Protein AF-R6HET3-F1 (afdb_monomer_lite)

Structure (mmCIF, N/CA/C/O backbone):
data_AF-R6HET3-F1
#
_entry.id   AF-R6HET3-F1
#
loop_
_atom_site.group_PDB
_atom_site.id
_atom_site.type_symbol
_atom_site.label_atom_id
_atom_site.label_alt_id
_atom_site.label_comp_id
_atom_site.label_asym_id
_atom_site.label_entity_id
_atom_site.label_seq_id
_atom_site.pdbx_PDB_ins_code
_atom_site.Cartn_x
_atom_site.Cartn_y
_atom_site.Cartn_z
_atom_site.occupancy
_atom_site.B_iso_or_equiv
_atom_site.auth_seq_id
_atom_site.auth_comp_id
_atom_site.auth_asym_id
_atom_site.auth_atom_id
_atom_site.pdbx_PDB_model_num
ATOM 1 N N . MET A 1 1 ? -3.303 -34.594 3.193 1.00 66.31 1 MET A N 1
ATOM 2 C CA . MET A 1 1 ? -4.360 -34.256 4.173 1.00 66.31 1 MET A CA 1
ATOM 3 C C . MET A 1 1 ? -3.805 -33.859 5.534 1.00 66.31 1 MET A C 1
ATOM 5 O O . MET A 1 1 ? -4.022 -32.718 5.893 1.00 66.31 1 MET A O 1
ATOM 9 N N . GLN A 1 2 ? -3.065 -34.700 6.275 1.00 81.44 2 GLN A N 1
ATOM 10 C CA . GLN A 1 2 ? -2.614 -34.321 7.631 1.00 81.44 2 GLN A CA 1
ATOM 11 C C . GLN A 1 2 ? -1.732 -33.054 7.666 1.00 81.44 2 GLN A C 1
ATOM 13 O O . GLN A 1 2 ? -1.983 -32.179 8.486 1.00 81.44 2 GLN A O 1
ATOM 18 N N . SER A 1 3 ? -0.759 -32.915 6.753 1.00 90.44 3 SER A N 1
ATOM 19 C CA . SER A 1 3 ? 0.077 -31.702 6.662 1.00 90.44 3 SER A CA 1
ATOM 20 C C . SER A 1 3 ? -0.732 -30.456 6.295 1.00 90.44 3 SER A C 1
ATOM 22 O O . SER A 1 3 ? -0.582 -29.425 6.936 1.00 90.44 3 SER A O 1
ATOM 24 N N . VAL A 1 4 ? -1.640 -30.582 5.320 1.00 92.62 4 VAL A N 1
ATOM 25 C CA . VAL A 1 4 ? -2.530 -29.498 4.868 1.00 92.62 4 VAL A CA 1
ATOM 26 C C . VAL A 1 4 ? -3.446 -29.043 6.006 1.00 92.62 4 VAL A C 1
ATOM 28 O O . VAL A 1 4 ? -3.518 -27.857 6.291 1.00 92.62 4 VAL A O 1
ATOM 31 N N . GLY A 1 5 ? -4.077 -29.973 6.729 1.00 92.12 5 GLY A N 1
ATOM 32 C CA . GLY A 1 5 ? -4.913 -29.645 7.888 1.00 92.12 5 GLY A CA 1
ATOM 33 C C . GLY A 1 5 ? -4.133 -28.950 9.008 1.00 92.12 5 GLY A C 1
ATOM 34 O O . GLY A 1 5 ? -4.623 -27.976 9.567 1.00 92.12 5 GLY A O 1
ATOM 35 N N . ALA A 1 6 ? -2.905 -29.397 9.298 1.00 93.88 6 ALA A N 1
ATOM 36 C CA . ALA A 1 6 ? -2.042 -28.751 10.290 1.00 93.88 6 ALA A CA 1
ATOM 37 C C . ALA A 1 6 ? -1.597 -27.341 9.859 1.00 93.88 6 ALA A C 1
ATOM 39 O O . ALA A 1 6 ? -1.496 -26.447 10.695 1.00 93.88 6 ALA A O 1
ATOM 40 N N . HIS A 1 7 ? -1.348 -27.134 8.562 1.00 96.25 7 HIS A N 1
ATOM 41 C CA . HIS A 1 7 ? -1.068 -25.812 7.998 1.00 96.25 7 HIS A CA 1
ATOM 42 C C . HIS A 1 7 ? -2.272 -24.882 8.153 1.00 96.25 7 HIS A C 1
ATOM 44 O O . HIS A 1 7 ? -2.120 -23.765 8.640 1.00 96.25 7 HIS A O 1
ATOM 50 N N . ILE A 1 8 ? -3.473 -25.381 7.840 1.00 96.31 8 ILE A N 1
ATOM 51 C CA . ILE A 1 8 ? -4.719 -24.628 8.000 1.00 96.31 8 ILE A CA 1
ATOM 52 C C . ILE A 1 8 ? -4.915 -24.191 9.455 1.00 96.31 8 ILE A C 1
ATOM 54 O O . ILE A 1 8 ? -5.104 -23.004 9.709 1.00 96.31 8 ILE A O 1
ATOM 58 N N . GLU A 1 9 ? -4.791 -25.108 10.420 1.00 95.38 9 GLU A N 1
ATOM 59 C CA . GLU A 1 9 ? -4.933 -24.763 11.843 1.00 95.38 9 GLU A CA 1
ATOM 60 C C . GLU A 1 9 ? -3.902 -23.739 12.319 1.00 95.38 9 GLU A C 1
ATOM 62 O O . GLU A 1 9 ? -4.211 -22.900 13.168 1.00 95.38 9 GLU A O 1
ATOM 67 N N . LYS A 1 10 ? -2.674 -23.825 11.797 1.00 94.75 10 LYS A N 1
ATOM 68 C CA . LYS A 1 10 ? -1.562 -22.966 12.202 1.00 94.75 10 LYS A CA 1
ATOM 69 C C . LYS A 1 10 ? -1.721 -21.529 11.709 1.00 94.75 10 LYS A C 1
ATOM 71 O O . LYS A 1 10 ? -1.419 -20.619 12.475 1.00 94.75 10 LYS A O 1
ATOM 76 N N . TYR A 1 11 ? -2.130 -21.339 10.455 1.00 94.19 11 TYR A N 1
ATOM 77 C CA . TYR A 1 11 ? -2.122 -20.022 9.807 1.00 94.19 11 TYR A CA 1
ATOM 78 C C . TYR A 1 11 ? -3.517 -19.417 9.648 1.00 94.19 11 TYR A C 1
ATOM 80 O O . TYR A 1 11 ? -3.704 -18.239 9.936 1.00 94.19 11 TYR A O 1
ATOM 88 N N . PHE A 1 12 ? -4.509 -20.214 9.246 1.00 94.00 12 PHE A N 1
ATOM 89 C CA . PHE A 1 12 ? -5.868 -19.718 9.008 1.00 94.00 12 PHE A CA 1
ATOM 90 C C . PHE A 1 12 ? -6.760 -19.837 10.238 1.00 94.00 12 PHE A C 1
ATOM 92 O O . PHE A 1 12 ? -7.683 -19.042 10.378 1.00 94.00 12 PHE A O 1
ATOM 99 N N . GLY A 1 13 ? -6.489 -20.791 11.133 1.00 94.00 13 GLY A N 1
ATOM 100 C CA . GLY A 1 13 ? -7.177 -20.960 12.413 1.00 94.00 13 GLY A CA 1
ATOM 101 C C . GLY A 1 13 ? -7.804 -22.341 12.604 1.00 94.00 13 GLY A C 1
ATOM 102 O O . GLY A 1 13 ? -7.908 -23.150 11.683 1.00 94.00 13 GLY A O 1
ATOM 103 N N . LYS A 1 14 ? -8.217 -22.627 13.844 1.00 94.06 14 LYS A N 1
ATOM 104 C CA . LYS A 1 14 ? -8.847 -23.906 14.203 1.00 94.06 14 LYS A CA 1
ATOM 105 C C . LYS A 1 14 ? -10.229 -24.036 13.570 1.00 94.06 14 LYS A C 1
ATOM 107 O O . LYS A 1 14 ? -10.997 -23.078 13.572 1.00 94.06 14 LYS A O 1
ATOM 112 N N . TYR A 1 15 ? -10.560 -25.235 13.106 1.00 91.06 15 TYR A N 1
ATOM 113 C CA . TYR A 1 15 ? -11.868 -25.562 12.551 1.00 91.06 15 TYR A CA 1
ATOM 114 C C . TYR A 1 15 ? -12.506 -26.701 13.353 1.00 91.06 15 TYR A C 1
ATOM 116 O O . TYR A 1 15 ? -11.894 -27.742 13.572 1.00 91.06 15 TYR A O 1
ATOM 124 N N . ASP A 1 16 ? -13.763 -26.515 13.755 1.00 83.06 16 ASP A N 1
ATOM 125 C CA . ASP A 1 16 ? -14.546 -27.548 14.455 1.00 83.06 16 ASP A CA 1
ATOM 126 C C . ASP A 1 16 ? -15.645 -28.141 13.560 1.00 83.06 16 ASP A C 1
ATOM 128 O O . ASP A 1 16 ? -16.281 -29.141 13.898 1.00 83.06 16 ASP A O 1
ATOM 132 N N . ARG A 1 17 ? -15.883 -27.520 12.399 1.00 89.69 17 ARG A N 1
ATOM 133 C CA . ARG A 1 17 ? -16.924 -27.901 11.450 1.00 89.69 17 ARG A CA 1
ATOM 134 C C . ARG A 1 17 ? -16.321 -28.127 10.071 1.00 89.69 17 ARG A C 1
ATOM 136 O O . ARG A 1 17 ? -15.652 -27.255 9.522 1.00 89.69 17 ARG A O 1
ATOM 143 N N . VAL A 1 18 ? -16.635 -29.283 9.494 1.00 90.19 18 VAL A N 1
ATOM 144 C CA . VAL A 1 18 ? -16.303 -29.635 8.112 1.00 90.19 18 VAL A CA 1
ATOM 145 C C . VAL A 1 18 ? -17.599 -29.830 7.337 1.00 90.19 18 VAL A C 1
ATOM 147 O O . VAL A 1 18 ? -18.487 -30.574 7.754 1.00 90.19 18 VAL A O 1
ATOM 150 N N . MET A 1 19 ? -17.730 -29.129 6.215 1.00 89.56 19 MET A N 1
ATOM 151 C CA . MET A 1 19 ? -18.819 -29.336 5.269 1.00 89.56 19 MET A CA 1
ATOM 152 C C . MET A 1 19 ? -18.395 -30.399 4.263 1.00 89.56 19 MET A C 1
ATOM 154 O O . MET A 1 19 ? -17.713 -30.091 3.284 1.00 89.56 19 MET A O 1
ATOM 158 N N . HIS A 1 20 ? -18.814 -31.638 4.514 1.00 83.94 20 HIS A N 1
ATOM 159 C CA . HIS A 1 20 ? -18.464 -32.753 3.648 1.00 83.94 20 HIS A CA 1
ATOM 160 C C . HIS A 1 20 ? -19.196 -32.712 2.313 1.00 83.94 20 HIS A C 1
ATOM 162 O O . HIS A 1 20 ? -20.383 -32.373 2.224 1.00 83.94 20 HIS A O 1
ATOM 168 N N . GLU A 1 21 ? -18.491 -33.090 1.256 1.00 71.50 21 GLU A N 1
ATOM 169 C CA . GLU A 1 21 ? -19.107 -33.242 -0.051 1.00 71.50 21 GLU A CA 1
ATOM 170 C C . GLU A 1 21 ? -19.982 -34.505 -0.114 1.00 71.50 21 GLU A C 1
ATOM 172 O O . GLU A 1 21 ? -19.531 -35.614 0.162 1.00 71.50 21 GLU A O 1
ATOM 177 N N . LEU A 1 22 ? -21.250 -34.345 -0.509 1.00 62.91 22 LEU A N 1
ATOM 178 C CA . LEU A 1 22 ? -22.209 -35.455 -0.596 1.00 62.91 22 LEU A CA 1
ATOM 179 C C . LEU A 1 22 ? -22.094 -36.262 -1.904 1.00 62.91 22 LEU A C 1
ATOM 181 O O . LEU A 1 22 ? -22.524 -37.413 -1.948 1.00 62.91 22 LEU A O 1
ATOM 185 N N . ALA A 1 23 ? -21.536 -35.677 -2.970 1.00 60.28 23 ALA A N 1
ATOM 186 C CA . ALA A 1 23 ? -21.335 -36.329 -4.264 1.00 60.28 23 ALA A CA 1
ATOM 187 C C . ALA A 1 23 ? -20.075 -35.778 -4.949 1.00 60.28 23 ALA A C 1
ATOM 189 O O . ALA A 1 23 ? -20.001 -34.576 -5.185 1.00 60.28 23 ALA A O 1
ATOM 190 N N . SER A 1 24 ? -19.127 -36.659 -5.290 1.00 59.69 24 SER A N 1
ATOM 191 C CA . SER A 1 24 ? -17.792 -36.289 -5.797 1.00 59.69 24 SER A CA 1
ATOM 192 C C . SER A 1 24 ? -17.555 -36.787 -7.228 1.00 59.69 24 SER A C 1
ATOM 194 O O . SER A 1 24 ? -16.939 -37.839 -7.430 1.00 59.69 24 SER A O 1
ATOM 196 N N . PRO A 1 25 ? -18.049 -36.083 -8.258 1.00 59.50 25 PRO A N 1
ATOM 197 C CA . PRO A 1 25 ? -17.626 -36.342 -9.625 1.00 59.50 25 PRO A CA 1
ATOM 198 C C . PRO A 1 25 ? -16.183 -35.834 -9.811 1.00 59.50 25 PRO A C 1
ATOM 200 O O . PRO A 1 25 ? -15.957 -34.652 -10.041 1.00 59.50 25 PRO A O 1
ATOM 203 N N . GLY A 1 26 ? -15.197 -36.728 -9.688 1.00 64.69 26 GLY A N 1
ATOM 204 C CA . GLY A 1 26 ? -13.781 -36.442 -9.961 1.00 64.69 26 GLY A CA 1
ATOM 205 C C . GLY A 1 26 ? -12.939 -36.206 -8.707 1.00 64.69 26 GLY A C 1
ATOM 206 O O . GLY A 1 26 ? -12.145 -37.072 -8.342 1.00 64.69 26 GLY A O 1
ATOM 207 N N . ILE A 1 27 ? -13.118 -35.061 -8.045 1.00 71.75 27 ILE A N 1
ATOM 208 C CA . ILE A 1 27 ? -12.397 -34.692 -6.813 1.00 71.75 27 ILE A CA 1
ATOM 209 C C . ILE A 1 27 ? -13.348 -34.630 -5.618 1.00 71.75 27 ILE A C 1
ATOM 211 O O . ILE A 1 27 ? -14.491 -34.208 -5.768 1.00 71.75 27 ILE A O 1
ATOM 215 N N . HIS A 1 28 ? -12.870 -35.072 -4.451 1.00 81.62 28 HIS A N 1
ATOM 216 C CA . HIS A 1 28 ? -13.579 -34.914 -3.183 1.00 81.62 28 HIS A CA 1
ATOM 217 C C . HIS A 1 28 ? -13.124 -33.614 -2.522 1.00 81.62 28 HIS A C 1
ATOM 219 O O . HIS A 1 28 ? -11.959 -33.523 -2.133 1.00 81.62 28 HIS A O 1
ATOM 225 N N . VAL A 1 29 ? -14.005 -32.614 -2.443 1.00 85.31 29 VAL A N 1
ATOM 226 C CA . VAL A 1 29 ? -13.678 -31.286 -1.893 1.00 85.31 29 VAL A CA 1
ATOM 227 C C . VAL A 1 29 ? -14.510 -31.013 -0.651 1.00 85.31 29 VAL A C 1
ATOM 229 O O . VAL A 1 29 ? -15.675 -30.609 -0.733 1.00 85.31 29 VAL A O 1
ATOM 232 N N . ASP A 1 30 ? -13.874 -31.184 0.502 1.00 91.38 30 ASP A N 1
ATOM 233 C CA . ASP A 1 30 ? -14.411 -30.740 1.779 1.00 91.38 30 ASP A CA 1
ATOM 234 C C . ASP A 1 30 ? -14.142 -29.245 1.974 1.00 91.38 30 ASP A C 1
ATOM 236 O O . ASP A 1 30 ? -13.195 -28.686 1.417 1.00 91.38 30 ASP A O 1
ATOM 240 N N . ILE A 1 31 ? -14.976 -28.589 2.783 1.00 95.00 31 ILE A N 1
ATOM 241 C CA . ILE A 1 31 ? -14.740 -27.204 3.209 1.00 95.00 31 ILE A CA 1
ATOM 242 C C . ILE A 1 31 ? -14.589 -27.167 4.720 1.00 95.00 31 ILE A C 1
ATOM 244 O O . ILE A 1 31 ? -15.498 -27.552 5.461 1.00 95.00 31 ILE A O 1
ATOM 248 N N . TYR A 1 32 ? -13.438 -26.687 5.172 1.00 96.56 32 TYR A N 1
ATOM 249 C CA . TYR A 1 32 ? -13.140 -26.469 6.578 1.00 96.56 32 TYR A CA 1
ATOM 250 C C . TYR A 1 32 ? -13.642 -25.083 6.965 1.00 96.56 32 TYR A C 1
ATOM 252 O O . TYR A 1 32 ? -13.336 -24.098 6.295 1.00 96.56 32 TYR A O 1
ATOM 260 N N . VAL A 1 33 ? -14.449 -25.020 8.024 1.00 97.19 33 VAL A N 1
ATOM 261 C CA . VAL A 1 33 ? -15.089 -23.788 8.492 1.00 97.19 33 VAL A CA 1
ATOM 262 C C . VAL A 1 33 ? -14.362 -23.297 9.736 1.00 97.19 33 VAL A C 1
ATOM 264 O O . VAL A 1 33 ? -14.458 -23.909 10.803 1.00 97.19 33 VAL A O 1
ATOM 267 N N . ILE A 1 34 ? -13.658 -22.178 9.599 1.00 97.25 34 ILE A N 1
ATOM 268 C CA . ILE A 1 34 ? -12.949 -21.513 10.690 1.00 97.25 34 ILE A CA 1
ATOM 269 C C . ILE A 1 34 ? -13.828 -20.355 11.183 1.00 97.25 34 ILE A C 1
ATOM 271 O O . ILE A 1 34 ? -14.187 -19.497 10.372 1.00 97.25 34 ILE A O 1
ATOM 275 N N . PRO A 1 35 ? -14.227 -20.328 12.468 1.00 96.00 35 PRO A N 1
ATOM 276 C CA . PRO A 1 35 ? -15.103 -19.289 12.996 1.00 96.00 35 PRO A CA 1
ATOM 277 C C . PRO A 1 35 ? -14.372 -17.948 13.211 1.00 96.00 35 PRO A C 1
ATOM 279 O O . PRO A 1 35 ? -13.142 -17.938 13.344 1.00 96.00 35 PRO A O 1
ATOM 282 N N . PRO A 1 36 ? -15.127 -16.836 13.331 1.00 92.19 36 PRO A N 1
ATOM 283 C CA . PRO A 1 36 ? -14.596 -15.543 13.746 1.00 92.19 36 PRO A CA 1
ATOM 284 C C . PRO A 1 36 ? -13.824 -15.620 15.063 1.00 92.19 36 PRO A C 1
ATOM 286 O O . PRO A 1 36 ? -14.214 -16.329 15.997 1.00 92.19 36 PRO A O 1
ATOM 289 N N . ARG A 1 37 ? -12.739 -14.851 15.148 1.00 89.88 37 ARG A N 1
ATOM 290 C CA . ARG A 1 37 ? -11.844 -14.755 16.309 1.00 89.88 37 ARG A CA 1
ATOM 291 C C . ARG A 1 37 ? -11.324 -13.329 16.475 1.00 89.88 37 ARG A C 1
ATOM 293 O O . ARG A 1 37 ? -11.496 -12.504 15.591 1.00 89.88 37 ARG A O 1
ATOM 300 N N . ALA A 1 38 ? -10.667 -13.047 17.598 1.00 73.44 38 ALA A N 1
ATOM 301 C CA . ALA A 1 38 ? -10.201 -11.697 17.921 1.00 73.44 38 ALA A CA 1
ATOM 302 C C . ALA A 1 38 ? -9.245 -11.115 16.866 1.00 73.44 38 ALA A C 1
ATOM 304 O O . ALA A 1 38 ? -9.247 -9.911 16.638 1.00 73.44 38 ALA A O 1
ATOM 305 N N . GLU A 1 39 ? -8.433 -11.962 16.231 1.00 75.69 39 GLU A N 1
ATOM 306 C CA . GLU A 1 39 ? -7.498 -11.539 15.188 1.00 75.69 39 GLU A CA 1
ATOM 307 C C . GLU A 1 39 ? -8.169 -11.374 13.815 1.00 75.69 39 GLU A C 1
ATOM 309 O O . GLU A 1 39 ? -7.678 -10.607 12.998 1.00 75.69 39 GLU A O 1
ATOM 314 N N . HIS A 1 40 ? -9.275 -12.086 13.567 1.00 85.81 40 HIS A N 1
ATOM 315 C CA . HIS A 1 40 ? -10.015 -12.082 12.302 1.00 85.81 40 HIS A CA 1
ATOM 316 C C . HIS A 1 40 ? -11.513 -12.219 12.596 1.00 85.81 40 HIS A C 1
ATOM 318 O O . HIS A 1 40 ? -12.019 -13.324 12.824 1.00 85.81 40 HIS A O 1
ATOM 324 N N . GLU A 1 41 ? -12.234 -11.097 12.620 1.00 87.12 41 GLU A N 1
ATOM 325 C CA . GLU A 1 41 ? -13.664 -11.036 12.958 1.00 87.12 41 GLU A CA 1
ATOM 326 C C . GLU A 1 41 ? -14.564 -11.445 11.773 1.00 87.12 41 GLU A C 1
ATOM 328 O O . GLU A 1 41 ? -15.537 -10.777 11.429 1.00 87.12 41 GLU A O 1
ATOM 333 N N . TYR A 1 42 ? -14.233 -12.562 11.129 1.00 93.06 42 TYR A N 1
ATOM 334 C CA . TYR A 1 42 ? -14.943 -13.140 9.991 1.00 93.06 42 TYR A CA 1
ATOM 335 C C . TYR A 1 42 ? -14.742 -14.660 9.944 1.00 93.06 42 TYR A C 1
ATOM 337 O O . TYR A 1 42 ? -13.825 -15.205 10.558 1.00 93.06 42 TYR A O 1
ATOM 345 N N . TYR A 1 43 ? -15.615 -15.366 9.227 1.00 96.75 43 TYR A N 1
ATOM 346 C CA . TYR A 1 43 ? -15.388 -16.771 8.902 1.00 96.75 43 TYR A CA 1
ATOM 347 C C . TYR A 1 43 ? -14.337 -16.891 7.804 1.00 96.75 43 TYR A C 1
ATOM 349 O O . TYR A 1 43 ? -14.389 -16.149 6.827 1.00 96.75 43 TYR A O 1
ATOM 357 N N . THR A 1 44 ? -13.476 -17.901 7.898 1.00 97.31 44 THR A N 1
ATOM 358 C CA . THR A 1 44 ? -12.632 -18.340 6.779 1.00 97.31 44 THR A CA 1
ATOM 359 C C . THR A 1 44 ? -13.050 -19.748 6.381 1.00 97.31 44 THR A C 1
ATOM 361 O O . THR A 1 44 ? -13.020 -20.680 7.187 1.00 97.31 44 THR A O 1
ATOM 364 N N . LEU A 1 45 ? -13.475 -19.905 5.132 1.00 97.81 45 LEU A N 1
ATOM 365 C CA . LEU A 1 45 ? -13.775 -21.199 4.531 1.00 97.81 45 LEU A CA 1
ATOM 366 C C . LEU A 1 45 ? -12.582 -21.615 3.676 1.00 97.81 45 LEU A C 1
ATOM 368 O O . LEU A 1 45 ? -12.189 -20.859 2.794 1.00 97.81 45 LEU A O 1
ATOM 372 N N . VAL A 1 46 ? -12.032 -22.804 3.911 1.00 97.75 46 VAL A N 1
ATOM 373 C CA . VAL A 1 46 ? -10.862 -23.315 3.175 1.00 97.75 46 VAL A CA 1
ATOM 374 C C . VAL A 1 46 ? -11.210 -24.653 2.545 1.00 97.75 46 VAL A C 1
ATOM 376 O O . VAL A 1 46 ? -11.776 -25.521 3.214 1.00 97.75 46 VAL A O 1
ATOM 379 N N . THR A 1 47 ? -10.884 -24.844 1.271 1.00 96.06 47 THR A N 1
ATOM 380 C CA . THR A 1 47 ? -11.018 -26.155 0.640 1.00 96.06 47 THR A CA 1
ATOM 381 C C . THR A 1 47 ? -9.986 -27.122 1.213 1.00 96.06 47 THR A C 1
ATOM 383 O O . THR A 1 47 ? -8.865 -26.752 1.565 1.00 96.06 47 THR A O 1
ATOM 386 N N . CYS A 1 48 ? -10.365 -28.388 1.327 1.00 91.56 48 CYS A N 1
ATOM 387 C CA . CYS A 1 48 ? -9.422 -29.465 1.562 1.00 91.56 48 CYS A CA 1
ATOM 388 C C . CYS A 1 48 ? -9.758 -30.624 0.630 1.00 91.56 48 CYS A C 1
ATOM 390 O O . CYS A 1 48 ? -10.856 -31.180 0.677 1.00 91.56 48 CYS A O 1
ATOM 392 N N . GLY A 1 49 ? -8.799 -30.989 -0.217 1.00 85.94 49 GLY A N 1
ATOM 393 C CA . GLY A 1 49 ? -8.936 -32.072 -1.188 1.00 85.94 49 GLY A CA 1
ATOM 394 C C . GLY A 1 49 ? -8.760 -31.623 -2.635 1.00 85.94 49 GLY A C 1
ATOM 395 O O . GLY A 1 49 ? -8.456 -32.469 -3.477 1.00 85.94 49 GLY A O 1
ATOM 396 N N . MET A 1 50 ? -8.837 -30.319 -2.926 1.00 87.69 50 MET A N 1
ATOM 397 C CA . MET A 1 50 ? -8.535 -29.783 -4.257 1.00 87.69 50 MET A CA 1
ATOM 398 C C . MET A 1 50 ? -7.075 -30.060 -4.630 1.00 87.69 50 MET A C 1
ATOM 400 O O . MET A 1 50 ? -6.801 -30.616 -5.695 1.00 87.69 50 MET A O 1
ATOM 404 N N . GLY A 1 51 ? -6.146 -29.807 -3.702 1.00 83.31 51 GLY A N 1
ATOM 405 C CA . GLY A 1 51 ? -4.708 -29.979 -3.916 1.00 83.31 51 GLY A CA 1
ATOM 406 C C . GLY A 1 51 ? -4.266 -31.440 -4.045 1.00 83.31 51 GLY A C 1
ATOM 407 O O . GLY A 1 51 ? -3.090 -31.717 -4.293 1.00 83.31 51 GLY A O 1
ATOM 408 N N . ALA A 1 52 ? -5.179 -32.408 -3.882 1.00 84.94 52 ALA A N 1
ATOM 409 C CA . ALA A 1 52 ? -4.905 -33.811 -4.184 1.00 84.94 52 ALA A CA 1
ATOM 410 C C . ALA A 1 52 ? -4.748 -34.048 -5.698 1.00 84.94 52 ALA A C 1
ATOM 412 O O . ALA A 1 52 ? -3.958 -34.910 -6.101 1.00 84.94 52 ALA A O 1
ATOM 413 N N . HIS A 1 53 ? -5.446 -33.264 -6.521 1.00 86.62 53 HIS A N 1
ATOM 414 C CA . HIS A 1 53 ? -5.304 -33.250 -7.973 1.00 86.62 53 HIS A CA 1
ATOM 415 C C . HIS A 1 53 ? -4.152 -32.327 -8.400 1.00 86.62 53 HIS A C 1
ATOM 417 O O . HIS A 1 53 ? -3.879 -31.336 -7.726 1.00 86.62 53 HIS A O 1
ATOM 423 N N . LYS A 1 54 ? -3.462 -32.673 -9.495 1.00 90.12 54 LYS A N 1
ATOM 424 C CA . LYS A 1 54 ? -2.435 -31.809 -10.089 1.00 90.12 54 LYS A CA 1
ATOM 425 C C . LYS A 1 54 ? -3.055 -30.971 -11.203 1.00 90.12 54 LYS A C 1
ATOM 427 O O . LYS A 1 54 ? -3.643 -31.550 -12.107 1.00 90.12 54 LYS A O 1
ATOM 432 N N . MET A 1 55 ? -2.917 -29.656 -11.123 1.00 92.44 55 MET A N 1
ATOM 433 C CA . MET A 1 55 ? -3.361 -28.711 -12.146 1.00 92.44 55 MET A CA 1
ATOM 434 C C . MET A 1 55 ? -2.445 -28.765 -13.377 1.00 92.44 55 MET A C 1
ATOM 436 O O . MET A 1 55 ? -1.284 -29.173 -13.280 1.00 92.44 55 MET A O 1
ATOM 440 N N . GLU A 1 56 ? -2.964 -28.351 -14.532 1.00 90.12 56 GLU A N 1
ATOM 441 C CA . GLU A 1 56 ? -2.204 -28.289 -15.785 1.00 90.12 56 GLU A CA 1
ATOM 442 C C . GLU A 1 56 ? -1.386 -26.990 -15.844 1.00 90.12 56 GLU A C 1
ATOM 444 O O . GLU A 1 56 ? -1.873 -25.954 -16.285 1.00 90.12 56 GLU A O 1
ATOM 449 N N . VAL A 1 57 ? -0.146 -27.045 -15.349 1.00 90.19 57 VAL A N 1
ATOM 450 C CA . VAL A 1 57 ? 0.790 -25.907 -15.327 1.00 90.19 57 VAL A CA 1
ATOM 451 C C . VAL A 1 57 ? 1.675 -25.921 -16.588 1.00 90.19 57 VAL A C 1
ATOM 453 O O . VAL A 1 57 ? 2.187 -26.993 -16.934 1.00 90.19 57 VAL A O 1
ATOM 456 N N . PRO A 1 58 ? 1.884 -24.771 -17.264 1.00 88.88 58 PRO A N 1
ATOM 457 C CA . PRO A 1 58 ? 2.789 -24.650 -18.409 1.00 88.88 58 PRO A CA 1
ATOM 458 C C . PRO A 1 58 ? 4.217 -25.124 -18.110 1.00 88.88 58 PRO A C 1
ATOM 460 O O . PRO A 1 58 ? 4.708 -25.018 -16.984 1.00 88.88 58 PRO A O 1
ATOM 463 N N . ASP A 1 59 ? 4.904 -25.636 -19.133 1.00 87.00 59 ASP A N 1
ATOM 464 C CA . ASP A 1 59 ? 6.241 -26.225 -18.996 1.00 87.00 59 ASP A CA 1
ATOM 465 C C . ASP A 1 59 ? 7.281 -25.215 -18.488 1.00 87.00 59 ASP A C 1
ATOM 467 O O . ASP A 1 59 ? 8.197 -25.597 -17.757 1.00 87.00 59 ASP A O 1
ATOM 471 N N . GLU A 1 60 ? 7.105 -23.938 -18.827 1.00 88.25 60 GLU A N 1
ATOM 472 C CA . GLU A 1 60 ? 7.947 -22.813 -18.418 1.00 88.25 60 GLU A CA 1
ATOM 473 C C . GLU A 1 60 ? 7.910 -22.573 -16.900 1.00 88.25 60 GLU A C 1
ATOM 475 O O . GLU A 1 60 ? 8.895 -22.109 -16.333 1.00 88.25 60 GLU A O 1
ATOM 480 N N . LEU A 1 61 ? 6.809 -22.946 -16.235 1.00 86.56 61 LEU A N 1
ATOM 481 C CA . LEU A 1 61 ? 6.563 -22.718 -14.805 1.00 86.56 61 LEU A CA 1
ATOM 482 C C . LEU A 1 61 ? 6.708 -23.991 -13.955 1.00 86.56 61 LEU A C 1
ATOM 484 O O . LEU A 1 61 ? 6.408 -23.993 -12.763 1.00 86.56 61 LEU A O 1
ATOM 488 N N . LYS A 1 62 ? 7.188 -25.102 -14.529 1.00 77.25 62 LYS A N 1
ATOM 489 C CA . LYS A 1 62 ? 7.297 -26.396 -13.820 1.00 77.25 62 LYS A CA 1
ATOM 490 C C . LYS A 1 62 ? 8.171 -26.372 -12.565 1.00 77.25 62 LYS A C 1
ATOM 492 O O . LYS A 1 62 ? 8.024 -27.244 -11.714 1.00 77.25 62 LYS A O 1
ATOM 497 N N . ASN A 1 63 ? 9.096 -25.423 -12.453 1.00 81.56 63 ASN A N 1
ATOM 498 C CA . ASN A 1 63 ? 9.975 -25.318 -11.287 1.00 81.56 63 ASN A CA 1
ATOM 499 C C . ASN A 1 63 ? 9.373 -24.474 -10.149 1.00 81.56 63 ASN A C 1
ATOM 501 O O . ASN A 1 63 ? 9.919 -24.488 -9.049 1.00 81.56 63 ASN A O 1
ATOM 505 N N . GLU A 1 64 ? 8.232 -23.819 -10.384 1.00 85.50 64 GLU A N 1
ATOM 506 C CA . GLU A 1 64 ? 7.560 -22.925 -9.428 1.00 85.50 64 GLU A CA 1
ATOM 507 C C . GLU A 1 64 ? 6.651 -23.674 -8.428 1.00 85.50 64 GLU A C 1
ATOM 509 O O . GLU A 1 64 ? 6.082 -23.076 -7.522 1.00 85.50 64 GLU A O 1
ATOM 514 N N . GLN A 1 65 ? 6.510 -25.001 -8.560 1.00 91.00 65 GLN A N 1
ATOM 515 C CA . GLN A 1 65 ? 5.668 -25.856 -7.700 1.00 91.00 65 GLN A CA 1
ATOM 516 C C . GLN A 1 65 ? 4.187 -25.427 -7.621 1.00 91.00 65 GLN A C 1
ATOM 518 O O . GLN A 1 65 ? 3.544 -25.520 -6.571 1.00 91.00 65 GLN A O 1
ATOM 523 N N . LEU A 1 66 ? 3.628 -24.966 -8.742 1.00 91.75 66 LEU A N 1
ATOM 524 C CA . LEU A 1 66 ? 2.252 -24.464 -8.842 1.00 91.75 66 LEU A CA 1
ATOM 525 C C . LEU A 1 66 ? 1.205 -25.561 -9.077 1.00 91.75 66 LEU A C 1
ATOM 527 O O . LEU A 1 66 ? 0.019 -25.276 -9.197 1.00 91.75 66 LEU A O 1
ATOM 531 N N . GLU A 1 67 ? 1.589 -26.837 -9.148 1.00 92.69 67 GLU A N 1
ATOM 532 C CA . GLU A 1 67 ? 0.686 -27.894 -9.612 1.00 92.69 67 GLU A CA 1
ATOM 533 C C . GLU A 1 67 ? -0.418 -28.247 -8.615 1.00 92.69 67 GLU A C 1
ATOM 535 O O . GLU A 1 67 ? -1.308 -29.025 -8.949 1.00 92.69 67 GLU A O 1
ATOM 540 N N . ARG A 1 68 ? -0.386 -27.739 -7.383 1.00 94.38 68 ARG A N 1
ATOM 541 C CA . ARG A 1 68 ? -1.394 -28.051 -6.363 1.00 94.38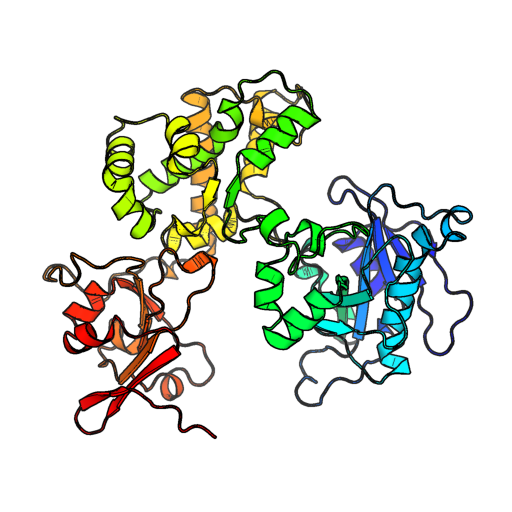 68 ARG A CA 1
ATOM 542 C C . ARG A 1 68 ? -1.828 -26.786 -5.651 1.00 94.38 68 ARG A C 1
ATOM 544 O O . ARG A 1 68 ? -0.989 -26.020 -5.185 1.00 94.38 68 ARG A O 1
ATOM 551 N N . ALA A 1 69 ? -3.137 -26.633 -5.491 1.00 95.75 69 ALA A N 1
ATOM 552 C CA . ALA A 1 69 ? -3.715 -25.510 -4.775 1.00 95.75 69 ALA A CA 1
ATOM 553 C C . ALA A 1 69 ? -4.891 -25.926 -3.884 1.00 95.75 69 ALA A C 1
ATOM 555 O O . ALA A 1 69 ? -5.602 -26.886 -4.181 1.00 95.75 69 ALA A O 1
ATOM 556 N N . GLU A 1 70 ? -5.098 -25.172 -2.811 1.00 97.25 70 GLU A N 1
ATOM 557 C CA . GLU A 1 70 ? -6.358 -25.062 -2.082 1.00 97.25 70 GLU A CA 1
ATOM 558 C C . GLU A 1 70 ? -6.832 -23.602 -2.155 1.00 97.25 70 GLU A C 1
ATOM 560 O O . GLU A 1 70 ? -6.030 -22.668 -2.237 1.00 97.25 70 GLU A O 1
ATOM 565 N N . LEU A 1 71 ? -8.145 -23.403 -2.125 1.00 97.50 71 LEU A N 1
ATOM 566 C CA . LEU A 1 71 ? -8.770 -22.089 -2.180 1.00 97.50 71 LEU A CA 1
ATOM 567 C C . LEU A 1 71 ? -9.380 -21.735 -0.830 1.00 97.50 71 LEU A C 1
ATOM 569 O O . LEU A 1 71 ? -9.902 -22.598 -0.121 1.00 97.50 71 LEU A O 1
ATOM 573 N N . LEU A 1 72 ? -9.379 -20.449 -0.502 1.00 97.19 72 LEU A N 1
ATOM 574 C CA . LEU A 1 72 ? -10.102 -19.927 0.646 1.00 97.19 72 LEU A CA 1
ATOM 575 C C . LEU A 1 72 ? -10.950 -18.712 0.299 1.00 97.19 72 LEU A C 1
ATOM 577 O O . LEU A 1 72 ? -10.728 -18.036 -0.701 1.00 97.19 72 LEU A O 1
ATOM 581 N N . ILE A 1 73 ? -11.945 -18.451 1.136 1.00 97.19 73 ILE A N 1
ATOM 582 C CA . ILE A 1 73 ? -12.863 -17.324 1.003 1.00 97.19 73 ILE A CA 1
ATOM 583 C C . ILE A 1 73 ? -13.278 -16.862 2.402 1.00 97.19 73 ILE A C 1
ATOM 585 O O . ILE A 1 73 ? -13.588 -17.688 3.268 1.00 97.19 73 ILE A O 1
ATOM 589 N N . ASN A 1 74 ? -13.270 -15.551 2.633 1.00 96.56 74 ASN A N 1
ATOM 590 C CA . ASN A 1 74 ? -13.638 -14.972 3.923 1.00 96.56 74 ASN A CA 1
ATOM 591 C C . ASN A 1 74 ? -15.052 -14.389 3.865 1.00 96.56 74 ASN A C 1
ATOM 593 O O . ASN A 1 74 ? -15.391 -13.652 2.935 1.00 96.56 74 ASN A O 1
ATOM 597 N N . LEU A 1 75 ? -15.873 -14.708 4.866 1.00 96.06 75 LEU A N 1
ATOM 598 C CA . LEU A 1 75 ? -17.271 -14.284 4.964 1.00 96.06 75 LEU A CA 1
ATOM 599 C C . LEU A 1 75 ? -17.506 -13.489 6.253 1.00 96.06 75 LEU A C 1
ATOM 601 O O . LEU A 1 75 ? -16.950 -13.866 7.282 1.00 96.06 75 LEU A O 1
ATOM 605 N N . PRO A 1 76 ? -18.370 -12.462 6.249 1.00 94.56 76 PRO A N 1
ATOM 606 C CA . PRO A 1 76 ? -18.695 -11.679 7.442 1.00 94.56 76 PRO A CA 1
ATOM 607 C C . PRO A 1 76 ? -19.045 -12.540 8.666 1.00 94.56 76 PRO A C 1
ATOM 609 O O . PRO A 1 76 ? -19.642 -13.609 8.530 1.00 94.56 76 PRO A O 1
ATOM 612 N N . ALA A 1 77 ? -18.715 -12.081 9.879 1.00 91.75 77 ALA A N 1
ATOM 613 C CA . ALA A 1 77 ? -18.986 -12.835 11.111 1.00 91.75 77 ALA A CA 1
ATOM 614 C C . ALA A 1 77 ? -20.474 -13.144 11.361 1.00 91.75 77 ALA A C 1
ATOM 616 O O . ALA A 1 77 ? -20.793 -14.069 12.109 1.00 91.75 77 ALA A O 1
ATOM 617 N N . ASP A 1 78 ? -21.383 -12.391 10.745 1.00 92.88 78 ASP A N 1
ATOM 618 C CA . ASP A 1 78 ? -22.830 -12.587 10.812 1.00 92.88 78 ASP A CA 1
ATOM 619 C C . ASP A 1 78 ? -23.394 -13.444 9.660 1.00 92.88 78 ASP A C 1
ATOM 621 O O . ASP A 1 78 ? -24.613 -13.633 9.572 1.00 92.88 78 ASP A O 1
ATOM 625 N N . TRP A 1 79 ? -22.532 -14.017 8.808 1.00 96.19 79 TRP A N 1
ATOM 626 C CA . TRP A 1 79 ? -22.947 -14.913 7.730 1.00 96.19 79 TRP A CA 1
ATOM 627 C C . TRP A 1 79 ? -23.599 -16.189 8.274 1.00 96.19 79 TRP A C 1
ATOM 629 O O . TRP A 1 79 ? -23.056 -16.873 9.146 1.00 96.19 79 TRP A O 1
ATOM 639 N N . GLN A 1 80 ? -24.770 -16.543 7.741 1.00 96.00 80 GLN A N 1
ATOM 640 C CA . GLN A 1 80 ? -25.545 -17.677 8.242 1.00 96.00 80 GLN A CA 1
ATOM 641 C C . GLN A 1 80 ? -25.109 -18.979 7.570 1.00 96.00 80 GLN A C 1
ATOM 643 O O . GLN A 1 80 ? -25.369 -19.213 6.391 1.00 96.00 80 GLN A O 1
ATOM 648 N N . LEU A 1 81 ? -24.440 -19.842 8.335 1.00 94.94 81 LEU A N 1
ATOM 649 C CA . LEU A 1 81 ? -23.918 -21.120 7.845 1.00 94.94 81 LEU A CA 1
ATOM 650 C C . LEU A 1 81 ? -24.710 -22.333 8.348 1.00 94.94 81 LEU A C 1
ATOM 652 O O . LEU A 1 81 ? -24.302 -23.459 8.073 1.00 94.94 81 LEU A O 1
ATOM 656 N N . ASP A 1 82 ? -25.775 -22.182 9.133 1.00 93.81 82 ASP A N 1
ATOM 657 C CA . ASP A 1 82 ? -26.568 -23.325 9.607 1.00 93.81 82 ASP A CA 1
ATOM 658 C C . ASP A 1 82 ? -27.345 -24.015 8.466 1.00 93.81 82 ASP A C 1
ATOM 660 O O . ASP A 1 82 ? -27.593 -23.432 7.413 1.00 93.81 82 ASP A O 1
ATOM 664 N N . GLU A 1 83 ? -27.713 -25.285 8.660 1.00 90.69 83 GLU A N 1
ATOM 665 C CA . GLU A 1 83 ? -28.350 -26.102 7.613 1.00 90.69 83 GLU A CA 1
ATOM 666 C C . GLU A 1 83 ? -29.679 -25.533 7.093 1.00 90.69 83 GLU A C 1
ATOM 668 O O . GLU A 1 83 ? -30.016 -25.762 5.932 1.00 90.69 83 GLU A O 1
ATOM 673 N N . GLU A 1 84 ? -30.444 -24.812 7.920 1.00 95.31 84 GLU A N 1
ATOM 674 C CA . GLU A 1 84 ? -31.706 -24.211 7.484 1.00 95.31 84 GLU A CA 1
ATOM 675 C C . GLU A 1 84 ? -31.449 -22.971 6.628 1.00 95.31 84 GLU A C 1
ATOM 677 O O . GLU A 1 84 ? -32.032 -22.847 5.549 1.00 95.31 84 GLU A O 1
ATOM 682 N N . SER A 1 85 ? -30.539 -22.093 7.058 1.00 95.50 85 SER A N 1
ATOM 683 C CA . SER A 1 85 ? -30.168 -20.892 6.303 1.00 95.50 85 SER A CA 1
ATOM 684 C C . SER A 1 85 ? -29.537 -21.219 4.950 1.00 95.50 85 SER A C 1
ATOM 686 O O . SER A 1 85 ? -29.857 -20.567 3.960 1.00 95.50 85 SER A O 1
ATOM 688 N N . LEU A 1 86 ? -28.712 -22.268 4.866 1.00 94.56 86 LEU A N 1
ATOM 689 C CA . LEU A 1 86 ? -28.057 -22.688 3.618 1.00 94.56 86 LEU A CA 1
ATOM 690 C C . LEU A 1 86 ? -29.011 -23.261 2.552 1.00 94.56 86 LEU A C 1
ATOM 692 O O . LEU A 1 86 ? -28.563 -23.614 1.463 1.00 94.56 86 LEU A O 1
ATOM 696 N N . LYS A 1 87 ? -30.317 -23.356 2.832 1.00 94.44 87 LYS A N 1
ATOM 697 C CA . LYS A 1 87 ? -31.341 -23.630 1.807 1.00 94.44 87 LYS A CA 1
ATOM 698 C C . LYS A 1 87 ? -31.676 -22.396 0.963 1.00 94.44 87 LYS A C 1
ATOM 700 O O . LYS A 1 87 ? -32.292 -22.546 -0.089 1.00 94.44 87 LYS A O 1
ATOM 705 N N . ASP A 1 88 ? -31.325 -21.204 1.440 1.00 95.62 88 ASP A N 1
ATOM 706 C CA . ASP A 1 88 ? -31.497 -19.931 0.742 1.00 95.62 88 ASP A CA 1
ATOM 707 C C . ASP A 1 88 ? -30.197 -19.570 0.005 1.00 95.62 88 ASP A C 1
ATOM 709 O O . ASP A 1 88 ? -29.110 -19.556 0.592 1.00 95.62 88 ASP A O 1
ATOM 713 N N . GLU A 1 89 ? -30.304 -19.282 -1.293 1.00 93.12 89 GLU A N 1
ATOM 714 C CA . GLU A 1 89 ? -29.145 -19.082 -2.164 1.00 93.12 89 GLU A CA 1
ATOM 715 C C . GLU A 1 89 ? -28.301 -17.874 -1.754 1.00 93.12 89 GLU A C 1
ATOM 717 O O . GLU A 1 89 ? -27.075 -17.928 -1.841 1.00 93.12 89 GLU A O 1
ATOM 722 N N . LYS A 1 90 ? -28.920 -16.844 -1.168 1.00 94.69 90 LYS A N 1
ATOM 723 C CA . LYS A 1 90 ? -28.197 -15.662 -0.680 1.00 94.69 90 LYS A CA 1
ATOM 724 C C . LYS A 1 90 ? -27.108 -15.995 0.347 1.00 94.69 90 LYS A C 1
ATOM 726 O O . LYS A 1 90 ? -26.140 -15.251 0.465 1.00 94.69 90 LYS A O 1
ATOM 731 N N . TRP A 1 91 ? -27.262 -17.100 1.087 1.00 95.62 91 TRP A N 1
ATOM 732 C CA . TRP A 1 91 ? -26.277 -17.592 2.056 1.00 95.62 91 TRP A CA 1
ATOM 733 C C . TRP A 1 91 ? -25.370 -18.681 1.477 1.00 95.62 91 TRP A C 1
ATOM 735 O O . TRP A 1 91 ? -24.236 -18.846 1.932 1.00 95.62 91 TRP A O 1
ATOM 745 N N . TYR A 1 92 ? -25.863 -19.441 0.497 1.00 95.56 92 TYR A N 1
ATOM 746 C CA . TYR A 1 92 ? -25.174 -20.601 -0.063 1.00 95.56 92 TYR A CA 1
ATOM 747 C C . TYR A 1 92 ? -24.222 -20.264 -1.216 1.00 95.56 92 TYR A C 1
ATOM 749 O O . TYR A 1 92 ? -23.227 -20.975 -1.405 1.00 95.56 92 TYR A O 1
ATOM 757 N N . TRP A 1 93 ? -24.470 -19.180 -1.955 1.00 95.06 93 TRP A N 1
ATOM 758 C CA . TRP A 1 93 ? -23.715 -18.868 -3.167 1.00 95.06 93 TRP A CA 1
ATOM 759 C C . TRP A 1 93 ? -22.193 -18.811 -2.972 1.00 95.06 93 TRP A C 1
ATOM 761 O O . TRP A 1 93 ? -21.512 -19.334 -3.855 1.00 95.06 93 TRP A O 1
ATOM 771 N N . PRO A 1 94 ? -21.606 -18.309 -1.856 1.00 95.94 94 PRO A N 1
ATOM 772 C CA . PRO A 1 94 ? -20.149 -18.286 -1.711 1.00 95.94 94 PRO A CA 1
ATOM 773 C C . PRO A 1 94 ? -19.562 -19.695 -1.585 1.00 95.94 94 PRO A C 1
ATOM 775 O O . PRO A 1 94 ? -18.479 -19.979 -2.091 1.00 95.94 94 PRO A O 1
ATOM 778 N N . ILE A 1 95 ? -20.303 -20.611 -0.950 1.00 95.06 95 ILE A N 1
ATOM 779 C CA . ILE A 1 95 ? -19.926 -22.023 -0.816 1.00 95.06 95 ILE A CA 1
ATOM 780 C C . ILE A 1 95 ? -20.009 -22.702 -2.184 1.00 95.06 95 ILE A C 1
ATOM 782 O O . ILE A 1 95 ? -19.099 -23.438 -2.569 1.00 95.06 95 ILE A O 1
ATOM 786 N N . ARG A 1 96 ? -21.091 -22.457 -2.934 1.00 92.94 96 ARG A N 1
ATOM 787 C CA . ARG A 1 96 ? -21.255 -22.966 -4.303 1.00 92.94 96 ARG A CA 1
ATOM 788 C C . ARG A 1 96 ? -20.146 -22.461 -5.221 1.00 92.94 96 ARG A C 1
ATOM 790 O O . ARG A 1 96 ? -19.562 -23.258 -5.952 1.00 92.94 96 ARG A O 1
ATOM 797 N N . PHE A 1 97 ? -19.851 -21.169 -5.145 1.00 94.00 97 PHE A N 1
ATOM 798 C CA . PHE A 1 97 ? -18.788 -20.490 -5.874 1.00 94.00 97 PHE A CA 1
ATOM 799 C C . PHE A 1 97 ? -17.417 -21.111 -5.577 1.00 94.00 97 PHE A C 1
ATOM 801 O O . PHE A 1 97 ? -16.755 -21.580 -6.502 1.00 94.00 97 PHE A O 1
ATOM 808 N N . LEU A 1 98 ? -17.037 -21.243 -4.301 1.00 95.06 98 LEU A N 1
ATOM 809 C CA . LEU A 1 98 ? -15.766 -21.862 -3.907 1.00 95.06 98 LEU A CA 1
ATOM 810 C C . LEU A 1 98 ? -15.654 -23.308 -4.416 1.00 95.06 98 LEU A C 1
ATOM 812 O O . LEU A 1 98 ? -14.632 -23.713 -4.970 1.00 95.06 98 LEU A O 1
ATOM 816 N N . LYS A 1 99 ? -16.736 -24.087 -4.290 1.00 91.81 99 LYS A N 1
ATOM 817 C CA . LYS A 1 99 ? -16.810 -25.459 -4.813 1.00 91.81 99 LYS A CA 1
ATOM 818 C C . LYS A 1 99 ? -16.674 -25.513 -6.334 1.00 91.81 99 LYS A C 1
ATOM 820 O O . LYS A 1 99 ? -16.126 -26.483 -6.857 1.00 91.81 99 LYS A O 1
ATOM 825 N N . PHE A 1 100 ? -17.221 -24.539 -7.052 1.00 89.94 100 PHE A N 1
ATOM 826 C CA . PHE A 1 100 ? -17.078 -24.460 -8.500 1.00 89.94 100 PHE A CA 1
ATOM 827 C C . PHE A 1 100 ? -15.624 -24.184 -8.881 1.00 89.94 100 PHE A C 1
ATOM 829 O O . PHE A 1 100 ? -15.051 -24.954 -9.651 1.00 89.94 100 PHE A O 1
ATOM 836 N N . MET A 1 101 ? -15.009 -23.160 -8.278 1.00 92.38 101 MET A N 1
ATOM 837 C CA . MET A 1 101 ? -13.603 -22.824 -8.516 1.00 92.38 101 MET A CA 1
ATOM 838 C C . MET A 1 101 ? -12.686 -24.019 -8.257 1.00 92.38 101 MET A C 1
ATOM 840 O O . MET A 1 101 ? -11.882 -24.367 -9.116 1.00 92.38 101 MET A O 1
ATOM 844 N N . ALA A 1 102 ? -12.889 -24.731 -7.144 1.00 91.88 102 ALA A N 1
ATOM 845 C CA . ALA A 1 102 ? -12.087 -25.901 -6.791 1.00 91.88 102 ALA A CA 1
ATOM 846 C C . ALA A 1 102 ? -12.132 -27.033 -7.834 1.00 91.88 102 ALA A C 1
ATOM 848 O O . ALA A 1 102 ? -11.192 -27.818 -7.932 1.00 91.88 102 ALA A O 1
ATOM 849 N N . ARG A 1 103 ? -13.210 -27.132 -8.625 1.00 88.25 103 ARG A N 1
ATOM 850 C CA . ARG A 1 103 ? -13.357 -28.144 -9.686 1.00 88.25 103 ARG A CA 1
ATOM 851 C C . ARG A 1 103 ? -12.908 -27.664 -11.059 1.00 88.25 103 ARG A C 1
ATOM 853 O O . ARG A 1 103 ? -12.736 -28.496 -11.949 1.00 88.25 103 ARG A O 1
ATOM 860 N N . SER A 1 104 ? -12.719 -26.362 -11.243 1.00 88.44 104 SER A N 1
ATOM 861 C CA . SER A 1 104 ? -12.357 -25.803 -12.544 1.00 88.44 104 SER A CA 1
ATOM 862 C C . SER A 1 104 ? -11.037 -26.356 -13.108 1.00 88.44 104 SER A C 1
ATOM 864 O O . SER A 1 104 ? -11.035 -26.653 -14.304 1.00 88.44 104 SER A O 1
ATOM 866 N N . PRO A 1 105 ? -9.979 -26.667 -12.316 1.00 88.56 105 PRO A N 1
ATOM 867 C CA . PRO A 1 105 ? -8.778 -27.287 -12.878 1.00 88.56 105 PRO A CA 1
ATOM 868 C C . PRO A 1 105 ? -9.050 -28.642 -13.537 1.00 88.56 105 PRO A C 1
ATOM 870 O O . PRO A 1 105 ? -8.528 -28.933 -14.607 1.00 88.56 105 PRO A O 1
ATOM 873 N N . VAL A 1 106 ? -9.928 -29.448 -12.933 1.00 85.25 106 VAL A N 1
ATOM 874 C CA . VAL A 1 106 ? -10.279 -30.791 -13.425 1.00 85.25 106 VAL A CA 1
ATOM 875 C C . VAL A 1 106 ? -11.196 -30.718 -14.643 1.00 85.25 106 VAL A C 1
ATOM 877 O O . VAL A 1 106 ? -11.079 -31.527 -15.559 1.00 85.25 106 VAL A O 1
ATOM 880 N N . ASN A 1 107 ? -12.142 -29.779 -14.636 1.00 82.94 107 ASN A N 1
ATOM 881 C CA . ASN A 1 107 ? -13.176 -29.694 -15.664 1.00 82.94 107 ASN A CA 1
ATOM 882 C C . ASN A 1 107 ? -12.705 -28.951 -16.920 1.00 82.94 107 ASN A C 1
ATOM 884 O O . ASN A 1 107 ? -13.179 -29.262 -18.013 1.00 82.94 107 ASN A O 1
ATOM 888 N N . ASN A 1 108 ? -11.795 -27.985 -16.763 1.00 78.75 108 ASN A N 1
ATOM 889 C CA . ASN A 1 108 ? -11.452 -27.021 -17.807 1.00 78.75 108 ASN A CA 1
ATOM 890 C C . ASN A 1 108 ? -9.960 -27.044 -18.193 1.00 78.75 108 ASN A C 1
ATOM 892 O O . ASN A 1 108 ? -9.581 -26.297 -19.088 1.00 78.75 108 ASN A O 1
ATOM 896 N N . GLY A 1 109 ? -9.123 -27.872 -17.548 1.00 79.25 109 GLY A N 1
ATOM 897 C CA . GLY A 1 109 ? -7.682 -27.942 -17.842 1.00 79.25 109 GLY A CA 1
ATOM 898 C C . GLY A 1 109 ? -6.938 -26.649 -17.496 1.00 79.25 109 GLY A C 1
ATOM 899 O O . GLY A 1 109 ? -6.040 -26.231 -18.216 1.00 79.25 109 GLY A O 1
ATOM 900 N N . MET A 1 110 ? -7.361 -25.968 -16.427 1.00 86.00 110 MET A N 1
ATOM 901 C CA . MET A 1 110 ? -6.743 -24.721 -15.967 1.00 86.00 110 MET A CA 1
ATOM 902 C C . MET A 1 110 ? -5.902 -24.930 -14.706 1.00 86.00 110 MET A C 1
ATOM 904 O O . MET A 1 110 ? -6.036 -25.937 -14.008 1.00 86.00 110 MET A O 1
ATOM 908 N N . TYR A 1 111 ? -5.062 -23.951 -14.385 1.00 92.31 111 TYR A N 1
ATOM 909 C CA . TYR A 1 111 ? -4.354 -23.858 -13.113 1.00 92.31 111 TYR A CA 1
ATOM 910 C C . TYR A 1 111 ? -4.635 -22.509 -12.452 1.00 92.31 111 TYR A C 1
ATOM 912 O O . TYR A 1 111 ? -5.136 -21.582 -13.092 1.00 92.31 111 TYR A O 1
ATOM 920 N N . TYR A 1 112 ? -4.343 -22.427 -11.158 1.00 93.38 112 TYR A N 1
ATOM 921 C CA . TYR A 1 112 ? -4.394 -21.183 -10.410 1.00 93.38 112 TYR A CA 1
ATOM 922 C C . TYR A 1 112 ? -2.991 -20.742 -10.038 1.00 93.38 112 TYR A C 1
ATOM 924 O O . TYR A 1 112 ? -2.210 -21.523 -9.500 1.00 93.38 112 TYR A O 1
ATOM 932 N N . ASP A 1 113 ? -2.744 -19.470 -10.293 1.00 92.88 113 ASP A N 1
ATOM 933 C CA . ASP A 1 113 ? -1.634 -18.688 -9.777 1.00 92.88 113 ASP A CA 1
ATOM 934 C C . ASP A 1 113 ? -2.135 -17.280 -9.418 1.00 92.88 113 ASP A C 1
ATOM 936 O O . ASP A 1 113 ? -3.264 -16.914 -9.769 1.00 92.88 113 ASP A O 1
ATOM 940 N N . TRP A 1 114 ? -1.329 -16.487 -8.721 1.00 93.50 114 TRP A N 1
ATOM 941 C CA . TRP A 1 114 ? -1.659 -15.115 -8.360 1.00 93.50 114 TRP A CA 1
ATOM 942 C C . TRP A 1 114 ? -2.166 -14.314 -9.574 1.00 93.50 114 TRP A C 1
ATOM 944 O O . TRP A 1 114 ? -1.590 -14.346 -10.659 1.00 93.50 114 TRP A O 1
ATOM 954 N N . GLY A 1 115 ? -3.302 -13.630 -9.416 1.00 92.69 115 GLY A N 1
ATOM 955 C CA . GLY A 1 115 ? -3.923 -12.845 -10.486 1.00 92.69 115 GLY A CA 1
ATOM 956 C C . GLY A 1 115 ? -4.678 -13.671 -11.539 1.00 92.69 115 GLY A C 1
ATOM 957 O O . GLY A 1 115 ? -5.220 -13.091 -12.491 1.00 92.69 115 GLY A O 1
ATOM 958 N N . SER A 1 116 ? -4.762 -15.001 -11.387 1.00 93.31 116 SER A N 1
ATOM 959 C CA . SER A 1 116 ? -5.590 -15.850 -12.254 1.00 93.31 116 SER A CA 1
ATOM 960 C C . SER A 1 116 ? -7.065 -15.506 -12.096 1.00 93.31 116 SER A C 1
ATOM 962 O O . SER A 1 116 ? -7.562 -15.312 -10.986 1.00 93.31 116 SER A O 1
ATOM 964 N N . THR A 1 117 ? -7.779 -15.446 -13.216 1.00 93.50 117 THR A N 1
ATOM 965 C CA . THR A 1 117 ? -9.179 -15.021 -13.268 1.00 93.50 117 THR A CA 1
ATOM 966 C C . THR A 1 117 ? -10.095 -16.141 -13.718 1.00 93.50 117 THR A C 1
ATOM 968 O O . THR A 1 117 ? -9.701 -17.007 -14.496 1.00 93.50 117 THR A O 1
ATOM 971 N N . LEU A 1 118 ? -11.341 -16.091 -13.259 1.00 89.50 118 LEU A N 1
ATOM 972 C CA . LEU A 1 118 ? -12.400 -16.980 -13.706 1.00 89.50 118 LEU A CA 1
ATOM 973 C C . LEU A 1 118 ? -13.630 -16.158 -14.085 1.00 89.50 118 LEU A C 1
ATOM 975 O O . LEU A 1 118 ? -14.176 -15.415 -13.266 1.00 89.50 118 LEU A O 1
ATOM 979 N N . GLU A 1 119 ? -14.055 -16.318 -15.331 1.00 86.88 119 GLU A N 1
ATOM 980 C CA . GLU A 1 119 ? -15.311 -15.795 -15.854 1.00 86.88 119 GLU A CA 1
ATOM 981 C C . GLU A 1 119 ? -16.304 -16.943 -16.054 1.00 86.88 119 GLU A C 1
ATOM 983 O O . GLU A 1 119 ? -15.920 -18.102 -16.229 1.00 86.88 119 GLU A O 1
ATOM 988 N N . PHE A 1 120 ? -17.590 -16.620 -15.975 1.00 81.50 120 PHE A N 1
ATOM 989 C CA . PHE A 1 120 ? -18.680 -17.578 -16.021 1.00 81.50 120 PHE A CA 1
ATOM 990 C C . PHE A 1 120 ? -19.626 -17.187 -17.160 1.00 81.50 120 PHE A C 1
ATOM 992 O O . PHE A 1 120 ? -20.393 -16.239 -17.021 1.00 81.50 120 PHE A O 1
ATOM 999 N N . ASP A 1 121 ? -19.589 -17.932 -18.266 1.00 76.56 121 ASP A N 1
ATOM 1000 C CA . ASP A 1 121 ? -20.306 -17.575 -19.504 1.00 76.56 121 ASP A CA 1
ATOM 1001 C C . ASP A 1 121 ? -21.834 -17.436 -19.328 1.00 76.56 121 ASP A C 1
ATOM 1003 O O . ASP A 1 121 ? -22.475 -16.643 -20.017 1.00 76.56 121 ASP A O 1
ATOM 1007 N N . ASP A 1 122 ? -22.422 -18.189 -18.393 1.00 81.44 122 ASP A N 1
ATOM 1008 C CA . ASP A 1 122 ? -23.877 -18.338 -18.252 1.00 81.44 122 ASP A CA 1
ATOM 1009 C C . ASP A 1 122 ? -24.481 -17.612 -17.031 1.00 81.44 122 ASP A C 1
ATOM 1011 O O . ASP A 1 122 ? -25.663 -17.808 -16.730 1.00 81.44 122 ASP A O 1
ATOM 1015 N N . ILE A 1 123 ? -23.714 -16.790 -16.300 1.00 84.31 123 ILE A N 1
ATOM 1016 C CA . ILE A 1 123 ? -24.249 -16.037 -15.150 1.00 84.31 123 ILE A CA 1
ATOM 1017 C C . ILE A 1 123 ? -23.959 -14.541 -15.265 1.00 84.31 123 ILE A C 1
ATOM 1019 O O . ILE A 1 123 ? -22.869 -14.112 -15.622 1.00 84.31 123 ILE A O 1
ATOM 1023 N N . THR A 1 124 ? -24.947 -13.733 -14.890 1.00 87.75 124 THR A N 1
ATOM 1024 C CA . THR A 1 124 ? -24.799 -12.276 -14.747 1.00 87.75 124 THR A CA 1
ATOM 1025 C C . THR A 1 124 ? -24.550 -11.853 -13.298 1.00 87.75 124 THR A C 1
ATOM 1027 O O . THR A 1 124 ? -24.203 -10.705 -13.048 1.00 87.75 124 THR A O 1
ATOM 1030 N N . SER A 1 125 ? -24.754 -12.765 -12.344 1.00 93.62 125 SER A N 1
ATOM 1031 C CA . SER A 1 125 ? -24.391 -12.636 -10.931 1.00 93.62 125 SER A CA 1
ATOM 1032 C C . SER A 1 125 ? -24.362 -14.009 -10.253 1.00 93.62 125 SER A C 1
ATOM 1034 O O . SER A 1 125 ? -24.955 -14.971 -10.746 1.00 93.62 125 SER A O 1
ATOM 1036 N N . PHE A 1 126 ? -23.679 -14.115 -9.110 1.00 93.88 126 PHE A N 1
ATOM 1037 C CA . PHE A 1 126 ? -23.671 -15.341 -8.306 1.00 93.88 126 PHE A CA 1
ATOM 1038 C C . PHE A 1 126 ? -24.991 -15.605 -7.575 1.00 93.88 126 PHE A C 1
ATOM 1040 O O . PHE A 1 126 ? -25.274 -16.761 -7.263 1.00 93.88 126 PHE A O 1
ATOM 1047 N N . ASP A 1 127 ? -25.775 -14.564 -7.295 1.00 94.88 127 ASP A N 1
ATOM 1048 C CA . ASP A 1 127 ? -27.092 -14.610 -6.650 1.00 94.88 127 ASP A CA 1
ATOM 1049 C C . ASP A 1 127 ? -27.850 -13.292 -6.904 1.00 94.88 127 ASP A C 1
ATOM 1051 O O . ASP A 1 127 ? -27.234 -12.285 -7.254 1.00 94.88 127 ASP A O 1
ATOM 1055 N N . ASP A 1 128 ? -29.167 -13.263 -6.688 1.00 92.69 128 ASP A N 1
ATOM 1056 C CA . ASP A 1 128 ? -29.985 -12.042 -6.803 1.00 92.69 128 ASP A CA 1
ATOM 1057 C C . ASP A 1 128 ? -29.599 -10.960 -5.769 1.00 92.69 128 ASP A C 1
ATOM 1059 O O . ASP A 1 128 ? -29.874 -9.774 -5.967 1.00 92.69 128 ASP A O 1
ATOM 1063 N N . SER A 1 129 ? -28.960 -11.341 -4.655 1.00 90.56 129 SER A N 1
ATOM 1064 C CA . SER A 1 129 ? -28.473 -10.417 -3.618 1.00 90.56 129 SER A CA 1
ATOM 1065 C C . SER A 1 129 ? -27.160 -9.709 -3.961 1.00 90.56 129 SER A C 1
ATOM 1067 O O . SER A 1 129 ? -26.723 -8.834 -3.208 1.00 90.56 129 SER A O 1
ATOM 1069 N N . THR A 1 130 ? -26.523 -10.056 -5.082 1.00 94.50 130 THR A N 1
ATOM 1070 C CA . THR A 1 130 ? -25.241 -9.483 -5.488 1.00 94.50 130 THR A CA 1
ATOM 1071 C C . THR A 1 130 ? -25.157 -9.259 -6.990 1.00 94.50 130 THR A C 1
ATOM 1073 O O . THR A 1 130 ? -25.897 -9.832 -7.779 1.00 94.50 130 THR A O 1
ATOM 1076 N N . LYS A 1 131 ? -24.229 -8.401 -7.398 1.00 95.25 131 LYS A N 1
ATOM 1077 C CA . LYS A 1 131 ? -23.852 -8.196 -8.801 1.00 95.25 131 LYS A CA 1
ATOM 1078 C C . LYS A 1 131 ? -22.474 -8.779 -9.127 1.00 95.25 131 LYS A C 1
ATOM 1080 O O . LYS A 1 131 ? -22.031 -8.687 -10.264 1.00 95.25 131 LYS A O 1
ATOM 1085 N N . LEU A 1 132 ? -21.804 -9.370 -8.137 1.00 95.50 132 LEU A N 1
ATOM 1086 C CA . LEU A 1 132 ? -20.545 -10.083 -8.326 1.00 95.50 132 LEU A CA 1
ATOM 1087 C C . LEU A 1 132 ? -20.808 -11.295 -9.224 1.00 95.50 132 LEU A C 1
ATOM 1089 O O . LEU A 1 132 ? -21.779 -12.022 -9.001 1.00 95.50 132 LEU A O 1
ATOM 1093 N N . CYS A 1 133 ? -19.978 -11.494 -10.243 1.00 95.12 133 CYS A N 1
ATOM 1094 C CA . CYS A 1 133 ? -20.227 -12.482 -11.299 1.00 95.12 133 CYS A CA 1
ATOM 1095 C C . CYS A 1 133 ? -18.960 -13.152 -11.846 1.00 95.12 133 CYS A C 1
ATOM 1097 O O . CYS A 1 133 ? -19.057 -14.088 -12.632 1.00 95.12 133 CYS A O 1
ATOM 1099 N N . SER A 1 134 ? -17.779 -12.686 -11.451 1.00 94.81 134 SER A N 1
ATOM 1100 C CA . SER A 1 134 ? -16.483 -13.228 -11.857 1.00 94.81 134 SER A CA 1
ATOM 1101 C C . SER A 1 134 ? -15.569 -13.365 -10.643 1.00 94.81 134 SER A C 1
ATOM 1103 O O . SER A 1 134 ? -15.989 -13.112 -9.510 1.00 94.81 134 SER A O 1
ATOM 1105 N N . ALA A 1 135 ? -14.331 -13.810 -10.845 1.00 94.75 135 ALA A N 1
ATOM 1106 C CA . ALA A 1 135 ? -13.368 -13.925 -9.763 1.00 94.75 135 ALA A CA 1
ATOM 1107 C C . ALA A 1 135 ? -11.925 -13.693 -10.193 1.00 94.75 135 ALA A C 1
ATOM 1109 O O . ALA A 1 135 ? -11.551 -13.949 -11.338 1.00 94.75 135 ALA A O 1
ATOM 1110 N N . VAL A 1 136 ? -11.111 -13.303 -9.218 1.00 95.56 136 VAL A N 1
ATOM 1111 C CA . VAL A 1 136 ? -9.651 -13.387 -9.253 1.00 95.56 136 VAL A CA 1
ATOM 1112 C C . VAL A 1 136 ? -9.160 -14.164 -8.034 1.00 95.56 136 VAL A C 1
ATOM 1114 O O . VAL A 1 136 ? -9.826 -14.175 -6.997 1.00 95.56 136 VAL A O 1
ATOM 1117 N N . VAL A 1 137 ? -8.014 -14.830 -8.141 1.00 95.25 137 VAL A N 1
ATOM 1118 C CA . VAL A 1 137 ? -7.335 -15.428 -6.986 1.00 95.25 137 VAL A CA 1
ATOM 1119 C C . VAL A 1 137 ? -6.102 -14.614 -6.609 1.00 95.25 137 VAL A C 1
ATOM 1121 O O . VAL A 1 137 ? -5.322 -14.219 -7.473 1.00 95.25 137 VAL A O 1
ATOM 1124 N N . LEU A 1 138 ? -5.931 -14.352 -5.316 1.00 94.38 138 LEU A N 1
ATOM 1125 C CA . LEU A 1 138 ? -4.795 -13.615 -4.761 1.00 94.38 138 LEU A CA 1
ATOM 1126 C C . LEU A 1 138 ? -4.116 -14.441 -3.670 1.00 94.38 138 LEU A C 1
ATOM 1128 O O . LEU A 1 138 ? -4.716 -15.359 -3.107 1.00 94.38 138 LEU A O 1
ATOM 1132 N N . SER A 1 139 ? -2.876 -14.098 -3.331 1.00 92.69 139 SER A N 1
ATOM 1133 C CA . SER A 1 139 ? -2.227 -14.672 -2.152 1.00 92.69 139 SER A CA 1
ATOM 1134 C C . SER A 1 139 ? -3.005 -14.287 -0.887 1.00 92.69 139 SER A C 1
ATOM 1136 O O . SER A 1 139 ? -3.520 -13.166 -0.804 1.00 92.69 139 SER A O 1
ATOM 1138 N N . PRO A 1 140 ? -3.095 -15.173 0.118 1.00 91.00 140 PRO A N 1
ATOM 1139 C CA . PRO A 1 140 ? -3.835 -14.928 1.350 1.00 91.00 140 PRO A CA 1
ATOM 1140 C C . PRO A 1 140 ? -3.025 -14.034 2.304 1.00 91.00 140 PRO A C 1
ATOM 1142 O O . PRO A 1 140 ? -2.682 -14.427 3.418 1.00 91.00 140 PRO A O 1
ATOM 1145 N N . GLY A 1 141 ? -2.700 -12.821 1.841 1.00 85.12 141 GLY A N 1
ATOM 1146 C CA . GLY A 1 141 ? -1.782 -11.880 2.491 1.00 85.12 141 GLY A CA 1
ATOM 1147 C C . GLY A 1 141 ? -2.141 -11.581 3.940 1.00 85.12 141 GLY A C 1
ATOM 1148 O O . GLY A 1 141 ? -1.251 -11.530 4.776 1.00 85.12 141 GLY A O 1
ATOM 1149 N N . VAL A 1 142 ? -3.438 -11.533 4.264 1.00 80.44 142 VAL A N 1
ATOM 1150 C CA . VAL A 1 142 ? -3.965 -11.300 5.626 1.00 80.44 142 VAL A CA 1
ATOM 1151 C C . VAL A 1 142 ? -3.505 -12.318 6.668 1.00 80.44 142 VAL A C 1
ATOM 1153 O O . VAL A 1 142 ? -3.549 -12.047 7.866 1.00 80.44 142 VAL A O 1
ATOM 1156 N N . PHE A 1 143 ? -2.992 -13.468 6.227 1.00 86.31 143 PHE A N 1
ATOM 1157 C CA . PHE A 1 143 ? -2.434 -14.517 7.082 1.00 86.31 143 PHE A CA 1
ATOM 1158 C C . PHE A 1 143 ? -0.894 -14.606 7.016 1.00 86.31 143 PHE A C 1
ATOM 1160 O O . PHE A 1 143 ? -0.296 -15.491 7.636 1.00 86.31 143 PHE A O 1
ATOM 1167 N N . GLY A 1 144 ? -0.248 -13.685 6.292 1.00 83.19 144 GLY A N 1
ATOM 1168 C CA . GLY A 1 144 ? 1.200 -13.570 6.102 1.00 83.19 144 GLY A CA 1
ATOM 1169 C C . GLY A 1 144 ? 1.787 -14.567 5.098 1.00 83.19 144 GLY A C 1
ATOM 1170 O O . GLY A 1 144 ? 1.224 -15.632 4.852 1.00 83.19 144 GLY A O 1
ATOM 1171 N N . GLU A 1 145 ? 2.967 -14.263 4.552 1.00 86.50 145 GLU A N 1
ATOM 1172 C CA . GLU A 1 145 ? 3.625 -15.060 3.494 1.00 86.50 145 GLU A CA 1
ATOM 1173 C C . GLU A 1 145 ? 3.846 -16.529 3.863 1.00 86.50 145 GLU A C 1
ATOM 1175 O O . GLU A 1 145 ? 3.706 -17.429 3.038 1.00 86.50 145 GLU A O 1
ATOM 1180 N N . ALA A 1 146 ? 4.116 -16.806 5.140 1.00 89.44 146 ALA A N 1
ATOM 1181 C CA . ALA A 1 146 ? 4.291 -18.170 5.626 1.00 89.44 146 ALA A CA 1
ATOM 1182 C C . ALA A 1 146 ? 3.021 -19.039 5.486 1.00 89.44 146 ALA A C 1
ATOM 1184 O O . ALA A 1 146 ? 3.106 -20.260 5.626 1.00 89.44 146 ALA A O 1
ATOM 1185 N N . SER A 1 147 ? 1.858 -18.431 5.232 1.00 93.44 147 SER A N 1
ATOM 1186 C CA . SER A 1 147 ? 0.600 -19.130 4.969 1.00 93.44 147 SER A CA 1
ATOM 1187 C C . SER A 1 147 ? 0.439 -19.574 3.509 1.00 93.44 147 SER A C 1
ATOM 1189 O O . SER A 1 147 ? -0.379 -20.459 3.252 1.00 93.44 147 SER A O 1
ATOM 1191 N N . TYR A 1 148 ? 1.220 -19.026 2.570 1.00 94.50 148 TYR A N 1
ATOM 1192 C CA . TYR A 1 148 ? 0.973 -19.157 1.127 1.00 94.50 148 TYR A CA 1
ATOM 1193 C C . TYR A 1 148 ? 1.158 -20.578 0.604 1.00 94.50 148 TYR A C 1
ATOM 1195 O O . TYR A 1 148 ? 0.489 -20.964 -0.346 1.00 94.50 148 TYR A O 1
ATOM 1203 N N . ALA A 1 149 ? 2.025 -21.380 1.226 1.00 95.88 149 ALA A N 1
ATOM 1204 C CA . ALA A 1 149 ? 2.288 -22.738 0.770 1.00 95.88 149 ALA A CA 1
ATOM 1205 C C . ALA A 1 149 ? 2.533 -23.710 1.927 1.00 95.88 149 ALA A C 1
ATOM 1207 O O . ALA A 1 149 ? 3.240 -23.411 2.890 1.00 95.88 149 ALA A O 1
ATOM 1208 N N . CYS A 1 150 ? 1.983 -24.917 1.802 1.00 95.88 150 CYS A N 1
ATOM 1209 C CA . CYS A 1 150 ? 2.275 -26.051 2.673 1.00 95.88 150 CYS A CA 1
ATOM 1210 C C . CYS A 1 150 ? 3.196 -27.039 1.953 1.00 95.88 150 CYS A C 1
ATOM 1212 O O . CYS A 1 150 ? 2.799 -27.653 0.963 1.00 95.88 150 CYS A O 1
ATOM 1214 N N . THR A 1 151 ? 4.400 -27.259 2.483 1.00 94.44 151 THR A N 1
ATOM 1215 C CA . THR A 1 151 ? 5.293 -28.319 1.994 1.00 94.44 151 THR A CA 1
ATOM 1216 C C . THR A 1 151 ? 4.817 -29.692 2.473 1.00 94.44 151 THR A C 1
ATOM 1218 O O . THR A 1 151 ? 4.669 -29.953 3.673 1.00 94.44 151 THR A O 1
ATOM 1221 N N . LEU A 1 152 ? 4.598 -30.603 1.532 1.00 92.50 152 LEU A N 1
ATOM 1222 C CA . LEU A 1 152 ? 4.208 -31.981 1.786 1.00 92.50 152 LEU A CA 1
ATOM 1223 C C . LEU A 1 152 ? 5.430 -32.863 2.112 1.00 92.50 152 LEU A C 1
ATOM 1225 O O . LEU A 1 152 ? 6.555 -32.547 1.729 1.00 92.50 152 LEU A O 1
ATOM 1229 N N . PRO A 1 153 ? 5.243 -34.026 2.773 1.00 90.88 153 PRO A N 1
ATOM 1230 C CA . PRO A 1 153 ? 6.355 -34.916 3.133 1.00 90.88 153 PRO A CA 1
ATOM 1231 C C . PRO A 1 153 ? 7.175 -35.450 1.949 1.00 90.88 153 PRO A C 1
ATOM 1233 O O . PRO A 1 153 ? 8.300 -35.900 2.144 1.00 90.88 153 PRO A O 1
ATOM 1236 N N . ASN A 1 154 ? 6.608 -35.449 0.739 1.00 89.25 154 ASN A N 1
ATOM 1237 C CA . ASN A 1 154 ? 7.291 -35.847 -0.493 1.00 89.25 154 ASN A CA 1
ATOM 1238 C C . ASN A 1 154 ? 8.070 -34.698 -1.158 1.00 89.25 154 ASN A C 1
ATOM 1240 O O . ASN A 1 154 ? 8.709 -34.945 -2.175 1.00 89.25 154 ASN A O 1
ATOM 1244 N N . GLY A 1 155 ? 8.020 -33.484 -0.603 1.00 90.56 155 GLY A N 1
ATOM 1245 C CA . GLY A 1 155 ? 8.681 -32.294 -1.138 1.00 90.56 155 GLY A CA 1
ATOM 1246 C C . GLY A 1 155 ? 7.800 -31.413 -2.025 1.00 90.56 155 GLY A C 1
ATOM 1247 O O . GLY A 1 155 ? 8.162 -30.261 -2.207 1.00 90.56 155 GLY A O 1
ATOM 1248 N N . ASP A 1 156 ? 6.655 -31.908 -2.516 1.00 91.31 156 ASP A N 1
ATOM 1249 C CA . ASP A 1 156 ? 5.688 -31.093 -3.272 1.00 91.31 156 ASP A CA 1
ATOM 1250 C C . ASP A 1 156 ? 5.129 -29.959 -2.388 1.00 91.31 156 ASP A C 1
ATOM 1252 O O . ASP A 1 156 ? 4.929 -30.147 -1.184 1.00 91.31 156 ASP A O 1
ATOM 1256 N N . ALA A 1 157 ? 4.770 -28.826 -2.988 1.00 93.69 157 ALA A N 1
ATOM 1257 C CA . ALA A 1 157 ? 4.001 -27.773 -2.330 1.00 93.69 157 ALA A CA 1
ATOM 1258 C C . ALA A 1 157 ? 2.494 -27.896 -2.612 1.00 93.69 157 ALA A C 1
ATOM 1260 O O . ALA A 1 157 ? 2.075 -28.428 -3.639 1.00 93.69 157 ALA A O 1
ATOM 1261 N N . VAL A 1 158 ? 1.674 -27.412 -1.678 1.00 96.12 158 VAL A N 1
ATOM 1262 C CA . VAL A 1 158 ? 0.263 -27.066 -1.901 1.00 96.12 158 VAL A CA 1
ATOM 1263 C C . VAL A 1 158 ? 0.117 -25.579 -1.628 1.00 96.12 158 VAL A C 1
ATOM 1265 O O . VAL A 1 158 ? 0.270 -25.162 -0.478 1.00 96.12 158 VAL A O 1
ATOM 1268 N N . ASN A 1 159 ? -0.165 -24.805 -2.672 1.00 97.00 159 ASN A N 1
ATOM 1269 C CA . ASN A 1 159 ? -0.351 -23.362 -2.578 1.00 97.00 159 ASN A CA 1
ATOM 1270 C C . ASN A 1 159 ? -1.756 -23.032 -2.069 1.00 97.00 159 ASN A C 1
ATOM 1272 O O . ASN A 1 159 ? -2.710 -23.770 -2.310 1.00 97.00 159 ASN A O 1
ATOM 1276 N N . PHE A 1 160 ? -1.893 -21.930 -1.349 1.00 97.62 160 PHE A N 1
ATOM 1277 C CA . PHE A 1 160 ? -3.166 -21.419 -0.871 1.00 97.62 160 PHE A CA 1
ATOM 1278 C C . PHE A 1 160 ? -3.442 -20.096 -1.556 1.00 97.62 160 PHE A C 1
ATOM 1280 O O . PHE A 1 160 ? -2.603 -19.200 -1.519 1.00 97.62 160 PHE A O 1
ATOM 1287 N N . TYR A 1 161 ? -4.637 -19.964 -2.125 1.00 97.12 161 TYR A N 1
ATOM 1288 C CA . TYR A 1 161 ? -5.087 -18.714 -2.722 1.00 97.12 161 TYR A CA 1
ATOM 1289 C C . TYR A 1 161 ? -6.448 -18.307 -2.173 1.00 97.12 161 TYR A C 1
ATOM 1291 O O . TYR A 1 161 ? -7.330 -19.138 -1.957 1.00 97.12 161 TYR A O 1
ATOM 1299 N N . GLN A 1 162 ? -6.637 -17.010 -1.975 1.00 96.19 162 GLN A N 1
ATOM 1300 C CA . GLN A 1 162 ? -7.927 -16.436 -1.647 1.00 96.19 162 GLN A CA 1
ATOM 1301 C C . GLN A 1 162 ? -8.707 -16.140 -2.929 1.00 96.19 162 GLN A C 1
ATOM 1303 O O . GLN A 1 162 ? -8.234 -15.409 -3.797 1.00 96.19 162 GLN A O 1
ATOM 1308 N N . ALA A 1 163 ? -9.913 -16.690 -3.033 1.00 96.38 163 ALA A N 1
ATOM 1309 C CA . ALA A 1 163 ? -10.853 -16.395 -4.101 1.00 96.38 163 ALA A CA 1
ATOM 1310 C C . ALA A 1 163 ? -11.595 -15.085 -3.807 1.00 96.38 163 ALA A C 1
ATOM 1312 O O . ALA A 1 163 ? -12.297 -14.972 -2.799 1.00 96.38 163 ALA A O 1
ATOM 1313 N N . ILE A 1 164 ? -11.465 -14.117 -4.711 1.00 95.31 164 ILE A N 1
ATOM 1314 C CA . ILE A 1 164 ? -12.080 -12.794 -4.620 1.00 95.31 164 ILE A CA 1
ATOM 1315 C C . ILE A 1 164 ? -13.138 -12.654 -5.712 1.00 95.31 164 ILE A C 1
ATOM 1317 O O . ILE A 1 164 ? -12.784 -12.568 -6.890 1.00 95.31 164 ILE A O 1
ATOM 1321 N N . PRO A 1 165 ? -14.432 -12.611 -5.357 1.00 95.81 165 PRO A N 1
ATOM 1322 C CA . PRO A 1 165 ? -15.484 -12.295 -6.311 1.00 95.81 165 PRO A CA 1
ATOM 1323 C C . PRO A 1 165 ? -15.371 -10.852 -6.821 1.00 95.81 165 PRO A C 1
ATOM 1325 O O . PRO A 1 165 ? -15.237 -9.904 -6.037 1.00 95.81 165 PRO A O 1
ATOM 1328 N N . LEU A 1 166 ? -15.492 -10.689 -8.134 1.00 96.00 166 LEU A N 1
ATOM 1329 C CA . LEU A 1 166 ? -15.410 -9.415 -8.838 1.00 96.00 166 LEU A CA 1
ATOM 1330 C C . LEU A 1 166 ? -16.704 -9.103 -9.593 1.00 96.00 166 LEU A C 1
ATOM 1332 O O . LEU A 1 166 ? -17.502 -9.985 -9.933 1.00 96.00 166 LEU A O 1
ATOM 1336 N N . TYR A 1 167 ? -16.892 -7.815 -9.854 1.00 95.88 167 TYR A N 1
ATOM 1337 C CA . TYR A 1 167 ? -17.801 -7.335 -10.885 1.00 95.88 167 TYR A CA 1
ATOM 1338 C C . TYR A 1 167 ? -17.220 -7.600 -12.280 1.00 95.88 167 TYR A C 1
ATOM 1340 O O . TYR A 1 167 ? -16.004 -7.734 -12.449 1.00 95.88 167 TYR A O 1
ATOM 1348 N N . LYS A 1 168 ? -18.077 -7.617 -13.307 1.00 95.44 168 LYS A N 1
ATOM 1349 C CA . LYS A 1 168 ? -17.626 -7.754 -14.698 1.00 95.44 168 LYS A CA 1
ATOM 1350 C C . LYS A 1 168 ? -16.687 -6.611 -15.090 1.00 95.44 168 LYS A C 1
ATOM 1352 O O . LYS A 1 168 ? -15.620 -6.864 -15.631 1.00 95.44 168 LYS A O 1
ATOM 1357 N N . GLU A 1 169 ? -17.028 -5.381 -14.719 1.00 96.19 169 GLU A N 1
ATOM 1358 C CA . GLU A 1 169 ? -16.242 -4.186 -15.037 1.00 96.19 169 GLU A CA 1
ATOM 1359 C C . GLU A 1 169 ? -14.863 -4.180 -14.355 1.00 96.19 169 GLU A C 1
ATOM 1361 O O . GLU A 1 169 ? -13.904 -3.646 -14.903 1.00 96.19 169 GLU A O 1
ATOM 1366 N N . GLU A 1 170 ? -14.737 -4.797 -13.176 1.00 96.75 170 GLU A N 1
ATOM 1367 C CA . GLU A 1 170 ? -13.450 -4.945 -12.481 1.00 96.75 170 GLU A CA 1
ATOM 1368 C C . GLU A 1 170 ? -12.557 -5.979 -13.167 1.00 96.75 170 GLU A C 1
ATOM 1370 O O . GLU A 1 170 ? -11.357 -5.753 -13.327 1.00 96.75 170 GLU A O 1
ATOM 1375 N N . LEU A 1 171 ? -13.145 -7.099 -13.605 1.00 95.62 171 LEU A N 1
ATOM 1376 C CA . LEU A 1 171 ? -12.435 -8.093 -14.404 1.00 95.62 171 LEU A CA 1
ATOM 1377 C C . LEU A 1 171 ? -11.967 -7.492 -15.736 1.00 95.62 171 LEU A C 1
ATOM 1379 O O . LEU A 1 171 ? -10.802 -7.658 -16.092 1.00 95.62 171 LEU A O 1
ATOM 1383 N N . ASP A 1 172 ? -12.845 -6.777 -16.439 1.00 96.12 172 ASP A N 1
ATOM 1384 C CA . ASP A 1 172 ? -12.525 -6.139 -17.720 1.00 96.12 172 ASP A CA 1
ATOM 1385 C C . ASP A 1 172 ? -11.404 -5.107 -17.550 1.00 96.12 172 ASP A C 1
ATOM 1387 O O . ASP A 1 172 ? -10.419 -5.133 -18.287 1.00 96.12 172 ASP A O 1
ATOM 1391 N N . TYR A 1 173 ? -11.474 -4.281 -16.501 1.00 96.94 173 TYR A N 1
ATOM 1392 C CA . TYR A 1 173 ? -10.403 -3.344 -16.172 1.00 96.94 173 TYR A CA 1
ATOM 1393 C C . TYR A 1 173 ? -9.065 -4.056 -15.927 1.00 96.94 173 TYR A C 1
ATOM 1395 O O . TYR A 1 173 ? -8.042 -3.608 -16.443 1.00 96.94 173 TYR A O 1
ATOM 1403 N N . LYS A 1 174 ? -9.051 -5.176 -15.188 1.00 95.81 174 LYS A N 1
ATOM 1404 C CA . LYS A 1 174 ? -7.837 -5.985 -14.974 1.00 95.81 174 LYS A CA 1
ATOM 1405 C C . LYS A 1 174 ? -7.292 -6.562 -16.274 1.00 95.81 174 LYS A C 1
ATOM 1407 O O . LYS A 1 174 ? -6.077 -6.626 -16.434 1.00 95.81 174 LYS A O 1
ATOM 1412 N N . VAL A 1 175 ? -8.156 -7.014 -17.181 1.00 94.75 175 VAL A N 1
ATOM 1413 C CA . VAL A 1 175 ? -7.735 -7.541 -18.489 1.00 94.75 175 VAL A CA 1
ATOM 1414 C C . VAL A 1 175 ? -7.070 -6.447 -19.326 1.00 94.75 175 VAL A C 1
ATOM 1416 O O . VAL A 1 175 ? -6.055 -6.710 -19.963 1.00 94.75 175 VAL A O 1
ATOM 1419 N N . GLU A 1 176 ? -7.598 -5.225 -19.288 1.00 96.19 176 GLU A N 1
ATOM 1420 C CA . GLU A 1 176 ? -7.062 -4.088 -20.044 1.00 96.19 176 GLU A CA 1
ATOM 1421 C C . GLU A 1 176 ? -5.805 -3.464 -19.416 1.00 96.19 176 GLU A C 1
ATOM 1423 O O . GLU A 1 176 ? -4.927 -2.996 -20.136 1.00 96.19 176 GLU A O 1
ATOM 1428 N N . ASN A 1 177 ? -5.717 -3.432 -18.082 1.00 94.12 177 ASN A N 1
ATOM 1429 C CA . ASN A 1 177 ? -4.738 -2.612 -17.356 1.00 94.12 177 ASN A CA 1
ATOM 1430 C C . ASN A 1 177 ? -3.753 -3.417 -16.495 1.00 94.12 177 ASN A C 1
ATOM 1432 O O . ASN A 1 177 ? -2.784 -2.848 -15.996 1.00 94.12 177 ASN A O 1
ATOM 1436 N N . GLY A 1 178 ? -3.980 -4.716 -16.305 1.00 93.62 178 GLY A N 1
ATOM 1437 C CA . GLY A 1 178 ? -3.195 -5.560 -15.407 1.00 93.62 178 GLY A CA 1
ATOM 1438 C C . GLY A 1 178 ? -3.730 -5.598 -13.971 1.00 93.62 178 GLY A C 1
ATOM 1439 O O . GLY A 1 178 ? -4.597 -4.818 -13.570 1.00 93.62 178 GLY A O 1
ATOM 1440 N N . MET A 1 179 ? -3.222 -6.558 -13.192 1.00 92.19 179 MET A N 1
ATOM 1441 C CA . MET A 1 179 ? -3.683 -6.806 -11.821 1.00 92.19 179 MET A CA 1
ATOM 1442 C C . MET A 1 179 ? -3.264 -5.690 -10.861 1.00 92.19 179 MET A C 1
ATOM 1444 O O . MET A 1 179 ? -4.083 -5.261 -10.052 1.00 92.19 179 MET A O 1
ATOM 1448 N N . ASP A 1 180 ? -2.043 -5.171 -10.989 1.00 88.69 180 ASP A N 1
ATOM 1449 C CA . ASP A 1 180 ? -1.514 -4.138 -10.088 1.00 88.69 180 ASP A CA 1
ATOM 1450 C C . ASP A 1 180 ? -2.359 -2.863 -10.141 1.00 88.69 180 ASP A C 1
ATOM 1452 O O . ASP A 1 180 ? -2.807 -2.357 -9.113 1.00 88.69 180 ASP A O 1
ATOM 1456 N N . LYS A 1 181 ? -2.721 -2.418 -11.351 1.00 89.50 181 LYS A N 1
ATOM 1457 C CA . LYS A 1 181 ? -3.614 -1.267 -11.541 1.00 89.50 181 LYS A CA 1
ATOM 1458 C C . LYS A 1 181 ? -5.020 -1.499 -10.989 1.00 89.50 181 LYS A C 1
ATOM 1460 O O . LYS A 1 181 ? -5.692 -0.529 -10.639 1.00 89.50 181 LYS A O 1
ATOM 1465 N N . LEU A 1 182 ? -5.507 -2.744 -10.950 1.00 92.62 182 LEU A N 1
ATOM 1466 C CA . LEU A 1 182 ? -6.779 -3.053 -10.291 1.00 92.62 182 LEU A CA 1
ATOM 1467 C C . LEU A 1 182 ? -6.622 -2.976 -8.767 1.00 92.62 182 LEU A C 1
ATOM 1469 O O . LEU A 1 182 ? -7.487 -2.401 -8.110 1.00 92.62 182 LEU A O 1
ATOM 1473 N N . LEU A 1 183 ? -5.533 -3.512 -8.206 1.00 89.75 183 LEU A N 1
ATOM 1474 C CA . LEU A 1 183 ? -5.270 -3.468 -6.763 1.00 89.75 183 LEU A CA 1
ATOM 1475 C C . LEU A 1 183 ? -5.201 -2.031 -6.236 1.00 89.75 183 LEU A C 1
ATOM 1477 O O . LEU A 1 183 ? -5.829 -1.750 -5.222 1.00 89.75 183 LEU A O 1
ATOM 1481 N N . GLN A 1 184 ? -4.580 -1.110 -6.976 1.00 87.06 184 GLN A N 1
ATOM 1482 C CA . GLN A 1 184 ? -4.538 0.326 -6.643 1.00 87.06 184 GLN A CA 1
ATOM 1483 C C . GLN A 1 184 ? -5.930 0.986 -6.561 1.00 87.06 184 GLN A C 1
ATOM 1485 O O . GLN A 1 184 ? -6.091 2.057 -5.985 1.00 87.06 184 GLN A O 1
ATOM 1490 N N . LYS A 1 185 ? -6.969 0.365 -7.137 1.00 89.75 185 LYS A N 1
ATOM 1491 C CA . LYS A 1 185 ? -8.362 0.844 -7.059 1.00 89.75 185 LYS A CA 1
ATOM 1492 C C . LYS A 1 185 ? -9.178 0.175 -5.961 1.00 89.75 185 LYS A C 1
ATOM 1494 O O . LYS A 1 185 ? -10.311 0.587 -5.716 1.00 89.75 185 LYS A O 1
ATOM 1499 N N . CYS A 1 186 ? -8.648 -0.872 -5.344 1.00 89.19 186 CYS A N 1
ATOM 1500 C CA . CYS A 1 186 ? -9.398 -1.736 -4.455 1.00 89.19 186 CYS A CA 1
ATOM 1501 C C . CYS A 1 186 ? -8.985 -1.509 -2.996 1.00 89.19 186 CYS A C 1
ATOM 1503 O O . CYS A 1 186 ? -7.917 -1.984 -2.611 1.00 89.19 186 CYS A O 1
ATOM 1505 N N . PRO A 1 187 ? -9.845 -0.888 -2.163 1.00 84.50 187 PRO A N 1
ATOM 1506 C CA . PRO A 1 187 ? -9.645 -0.883 -0.719 1.00 84.50 187 PRO A CA 1
ATOM 1507 C C . PRO A 1 187 ? -9.411 -2.296 -0.181 1.00 84.50 187 PRO A C 1
ATOM 1509 O O . PRO A 1 187 ? -10.021 -3.261 -0.656 1.00 84.50 187 PRO A O 1
ATOM 1512 N N . ASP A 1 188 ? -8.579 -2.436 0.845 1.00 78.81 188 ASP A N 1
ATOM 1513 C CA . ASP A 1 188 ? -8.280 -3.759 1.392 1.00 78.81 188 ASP A CA 1
ATOM 1514 C C . ASP A 1 188 ? -9.533 -4.480 1.898 1.00 78.81 188 ASP A C 1
ATOM 1516 O O . ASP A 1 188 ? -9.657 -5.692 1.710 1.00 78.81 188 ASP A O 1
ATOM 1520 N N . GLU A 1 189 ? -10.530 -3.753 2.409 1.00 77.50 189 GLU A N 1
ATOM 1521 C CA . GLU A 1 189 ? -11.775 -4.349 2.894 1.00 77.50 189 GLU A CA 1
ATOM 1522 C C . GLU A 1 189 ? -12.549 -5.083 1.794 1.00 77.50 189 GLU A C 1
ATOM 1524 O O . GLU A 1 189 ? -13.225 -6.071 2.085 1.00 77.50 189 GLU A O 1
ATOM 1529 N N . ILE A 1 190 ? -12.460 -4.634 0.533 1.00 83.44 190 ILE A N 1
ATOM 1530 C CA . ILE A 1 190 ? -13.161 -5.300 -0.575 1.00 83.44 190 ILE A CA 1
ATOM 1531 C C . ILE A 1 190 ? -12.444 -6.563 -1.060 1.00 83.44 190 ILE A C 1
ATOM 1533 O O . ILE A 1 190 ? -13.066 -7.393 -1.728 1.00 83.44 190 ILE A O 1
ATOM 1537 N N . LEU A 1 191 ? -11.159 -6.707 -0.727 1.00 85.25 191 LEU A N 1
ATOM 1538 C CA . LEU A 1 191 ? -10.319 -7.846 -1.095 1.00 85.25 191 LEU A CA 1
ATOM 1539 C C . LEU A 1 191 ? -10.084 -8.803 0.083 1.00 85.25 191 LEU A C 1
ATOM 1541 O O . LEU A 1 191 ? -9.647 -9.928 -0.132 1.00 85.25 191 LEU A O 1
ATOM 1545 N N . GLU A 1 192 ? -10.397 -8.408 1.318 1.00 87.62 192 GLU A N 1
ATOM 1546 C CA . GLU A 1 192 ? -10.244 -9.268 2.490 1.00 87.62 192 GLU A CA 1
ATOM 1547 C C . GLU A 1 192 ? -11.497 -10.090 2.792 1.00 87.62 192 GLU A C 1
ATOM 1549 O O . GLU A 1 192 ? -11.380 -11.308 2.919 1.00 87.62 192 GLU A O 1
ATOM 1554 N N . VAL A 1 193 ? -12.674 -9.462 2.904 1.00 91.88 193 VAL A N 1
ATOM 1555 C CA . VAL A 1 193 ? -13.935 -10.115 3.303 1.00 91.88 193 VAL A CA 1
ATOM 1556 C C . VAL A 1 193 ? -15.010 -9.855 2.258 1.00 91.88 193 VAL A C 1
ATOM 1558 O O . VAL A 1 193 ? -15.205 -8.727 1.810 1.00 91.88 193 VAL A O 1
ATOM 1561 N N . ILE A 1 194 ? -15.771 -10.887 1.890 1.00 91.38 194 ILE A N 1
ATOM 1562 C CA . ILE A 1 194 ? -16.867 -10.705 0.938 1.00 91.38 194 ILE A CA 1
ATOM 1563 C C . ILE A 1 194 ? -17.928 -9.774 1.508 1.00 91.38 194 ILE A C 1
ATOM 1565 O O . ILE A 1 194 ? -18.526 -10.032 2.550 1.00 91.38 194 ILE A O 1
ATOM 1569 N N . ASN A 1 195 ? -18.253 -8.753 0.725 1.00 92.88 195 ASN A N 1
ATOM 1570 C CA . ASN A 1 195 ? -19.451 -7.955 0.895 1.00 92.88 195 ASN A CA 1
ATOM 1571 C C . ASN A 1 195 ? -20.271 -8.031 -0.407 1.00 92.88 195 ASN A C 1
ATOM 1573 O O . ASN A 1 195 ? -19.888 -7.406 -1.397 1.00 92.88 195 ASN A O 1
ATOM 1577 N N . PRO A 1 196 ? -21.403 -8.767 -0.428 1.00 92.38 196 PRO A N 1
ATOM 1578 C CA . PRO A 1 196 ? -22.218 -8.950 -1.635 1.00 92.38 196 PRO A CA 1
ATOM 1579 C C . PRO A 1 196 ? -22.757 -7.637 -2.220 1.00 92.38 196 PRO A C 1
ATOM 1581 O O . PRO A 1 196 ? -23.129 -7.589 -3.392 1.00 92.38 196 PRO A O 1
ATOM 1584 N N . SER A 1 197 ? -22.812 -6.586 -1.400 1.00 92.00 197 SER A N 1
ATOM 1585 C CA . SER A 1 197 ? -23.364 -5.269 -1.719 1.00 92.00 197 SER A CA 1
ATOM 1586 C C . SER A 1 197 ? -22.292 -4.176 -1.777 1.00 92.00 197 SER A C 1
ATOM 1588 O O . SER A 1 197 ? -22.633 -2.993 -1.717 1.00 92.00 197 SER A O 1
ATOM 1590 N N . ARG A 1 198 ? -21.001 -4.542 -1.843 1.00 93.88 198 ARG A N 1
ATOM 1591 C CA . ARG A 1 198 ? -19.908 -3.564 -1.935 1.00 93.88 198 ARG A CA 1
ATOM 1592 C C . ARG A 1 198 ? -20.023 -2.715 -3.195 1.00 93.88 198 ARG A C 1
ATOM 1594 O O . ARG A 1 198 ? -20.526 -3.185 -4.211 1.00 93.88 198 ARG A O 1
ATOM 1601 N N . LEU A 1 199 ? -19.495 -1.498 -3.135 1.00 94.69 199 LEU A N 1
ATOM 1602 C CA . LEU A 1 199 ? -19.297 -0.671 -4.322 1.00 94.69 199 LEU A CA 1
ATOM 1603 C C . LEU A 1 199 ? -18.308 -1.344 -5.289 1.00 94.69 199 LEU A C 1
ATOM 1605 O O . LEU A 1 199 ? -17.450 -2.134 -4.876 1.00 94.69 199 LEU A O 1
ATOM 1609 N N . ASN A 1 200 ? -18.455 -1.036 -6.573 1.00 95.62 200 ASN A N 1
ATOM 1610 C CA . ASN A 1 200 ? -17.550 -1.474 -7.626 1.00 95.62 200 ASN A CA 1
ATOM 1611 C C . ASN A 1 200 ? -16.306 -0.567 -7.646 1.00 95.62 200 ASN A C 1
ATOM 1613 O O . ASN A 1 200 ? -16.424 0.655 -7.738 1.00 95.62 200 ASN A O 1
ATOM 1617 N N . ALA A 1 201 ? -15.114 -1.162 -7.580 1.00 94.50 201 ALA A N 1
ATOM 1618 C CA . ALA A 1 201 ? -13.835 -0.453 -7.496 1.00 94.50 201 ALA A CA 1
ATOM 1619 C C . ALA A 1 201 ? -13.540 0.441 -8.713 1.00 94.50 201 ALA A C 1
ATOM 1621 O O . ALA A 1 201 ? -12.787 1.408 -8.619 1.00 94.50 201 ALA A O 1
ATOM 1622 N N . VAL A 1 202 ? -14.135 0.126 -9.863 1.00 95.25 202 VAL A N 1
ATOM 1623 C CA . VAL A 1 202 ? -13.928 0.840 -11.124 1.00 95.25 202 VAL A CA 1
ATOM 1624 C C . VAL A 1 202 ? -15.048 1.845 -11.362 1.00 95.25 202 VAL A C 1
ATOM 1626 O O . VAL A 1 202 ? -14.780 3.034 -11.523 1.00 95.25 202 VAL A O 1
ATOM 1629 N N . THR A 1 203 ? -16.307 1.403 -11.372 1.00 96.31 203 THR A N 1
ATOM 1630 C CA . THR A 1 203 ? -17.431 2.273 -11.761 1.00 96.31 203 THR A CA 1
ATOM 1631 C C . THR A 1 203 ? -17.891 3.208 -10.650 1.00 96.31 203 THR A C 1
ATOM 1633 O O . THR A 1 203 ? -18.430 4.269 -10.949 1.00 96.31 203 THR A O 1
ATOM 1636 N N . ASP A 1 204 ? -17.665 2.847 -9.383 1.00 95.56 204 ASP A N 1
ATOM 1637 C CA . ASP A 1 204 ? -18.028 3.662 -8.217 1.00 95.56 204 ASP A CA 1
ATOM 1638 C C . ASP A 1 204 ? -16.793 4.314 -7.562 1.00 95.56 204 ASP A C 1
ATOM 1640 O O . ASP A 1 204 ? -16.867 4.770 -6.418 1.00 95.56 204 ASP A O 1
ATOM 1644 N N . ALA A 1 205 ? -15.660 4.386 -8.275 1.00 91.75 205 ALA A N 1
ATOM 1645 C CA . ALA A 1 205 ? -14.379 4.881 -7.761 1.00 91.75 205 ALA A CA 1
ATOM 1646 C C . ALA A 1 205 ? -14.478 6.273 -7.108 1.00 91.75 205 ALA A C 1
ATOM 1648 O O . ALA A 1 205 ? -13.910 6.499 -6.043 1.00 91.75 205 ALA A O 1
ATOM 1649 N N . GLU A 1 206 ? -15.256 7.193 -7.690 1.00 90.50 206 GLU A N 1
ATOM 1650 C CA . GLU A 1 206 ? -15.479 8.532 -7.119 1.00 90.50 206 GLU A CA 1
ATOM 1651 C C . GLU A 1 206 ? -16.228 8.489 -5.778 1.00 90.50 206 GLU A C 1
ATOM 1653 O O . GLU A 1 206 ? -15.989 9.315 -4.901 1.00 90.50 206 GLU A O 1
ATOM 1658 N N . THR A 1 207 ? -17.138 7.525 -5.605 1.00 90.62 207 THR A N 1
ATOM 1659 C CA . THR A 1 207 ? -17.893 7.349 -4.353 1.00 90.62 207 THR A CA 1
ATOM 1660 C C . THR A 1 207 ? -17.042 6.661 -3.293 1.00 90.62 207 THR A C 1
ATOM 1662 O O . THR A 1 207 ? -17.136 7.006 -2.115 1.00 90.62 207 THR A O 1
ATOM 1665 N N . LEU A 1 208 ? -16.211 5.700 -3.706 1.00 87.12 208 LEU A N 1
ATOM 1666 C CA . LEU A 1 208 ? -15.217 5.076 -2.838 1.00 87.12 208 LEU A CA 1
ATOM 1667 C C . LEU A 1 208 ? -14.197 6.105 -2.347 1.00 87.12 208 LEU A C 1
ATOM 1669 O O . LEU A 1 208 ? -13.842 6.074 -1.171 1.00 87.12 208 LEU A O 1
ATOM 1673 N N . ASN A 1 209 ? -13.770 7.017 -3.232 1.00 86.19 209 ASN A N 1
ATOM 1674 C CA . ASN A 1 209 ? -12.736 8.021 -2.973 1.00 86.19 209 ASN A CA 1
ATOM 1675 C C . ASN A 1 209 ? -11.500 7.394 -2.301 1.00 86.19 209 ASN A C 1
ATOM 1677 O O . ASN A 1 209 ? -10.941 7.946 -1.354 1.00 86.19 209 ASN A O 1
ATOM 1681 N N . TYR A 1 210 ? -11.143 6.193 -2.761 1.00 86.62 210 TYR A N 1
ATOM 1682 C CA . TYR A 1 210 ? -9.989 5.448 -2.286 1.00 86.62 210 TYR A CA 1
ATOM 1683 C C . TYR A 1 210 ? -8.733 5.963 -2.980 1.00 86.62 210 TYR A C 1
ATOM 1685 O O . TYR A 1 210 ? -8.735 6.192 -4.190 1.00 86.62 210 TYR A O 1
ATOM 1693 N N . ASP A 1 211 ? -7.685 6.147 -2.192 1.00 86.62 211 ASP A N 1
ATOM 1694 C CA . ASP A 1 211 ? -6.359 6.527 -2.645 1.00 86.62 211 ASP A CA 1
ATOM 1695 C C . ASP A 1 211 ? -5.382 5.610 -1.910 1.00 86.62 211 ASP A C 1
ATOM 1697 O O . ASP A 1 211 ? -5.290 5.668 -0.685 1.00 86.62 211 ASP A O 1
ATOM 1701 N N . ASP A 1 212 ? -4.707 4.729 -2.643 1.00 82.44 212 ASP A N 1
ATOM 1702 C CA . ASP A 1 212 ? -3.749 3.758 -2.101 1.00 82.44 212 ASP A CA 1
ATOM 1703 C C . ASP A 1 212 ? -2.552 4.437 -1.419 1.00 82.44 212 ASP A C 1
ATOM 1705 O O . ASP A 1 212 ? -1.933 3.866 -0.527 1.00 82.44 212 ASP A O 1
ATOM 1709 N N . ARG A 1 213 ? -2.307 5.706 -1.759 1.00 87.44 213 ARG A N 1
ATOM 1710 C CA . ARG A 1 213 ? -1.275 6.557 -1.158 1.00 87.44 213 ARG A CA 1
ATOM 1711 C C . ARG A 1 213 ? -1.713 7.185 0.169 1.00 87.44 213 ARG A C 1
ATOM 1713 O O . ARG A 1 213 ? -0.919 7.886 0.804 1.00 87.44 213 ARG A O 1
ATOM 1720 N N . GLU A 1 214 ? -2.978 7.041 0.575 1.00 88.44 214 GLU A N 1
ATOM 1721 C CA . GLU A 1 214 ? -3.479 7.556 1.853 1.00 88.44 214 GLU A CA 1
ATOM 1722 C C . GLU A 1 214 ? -2.931 6.707 3.006 1.00 88.44 214 GLU A C 1
ATOM 1724 O O . GLU A 1 214 ? -3.317 5.560 3.206 1.00 88.44 214 GLU A O 1
ATOM 1729 N N . MET A 1 215 ? -2.033 7.290 3.800 1.00 88.06 215 MET A N 1
ATOM 1730 C CA . MET A 1 215 ? -1.398 6.598 4.920 1.00 88.06 215 MET A CA 1
ATOM 1731 C C . MET A 1 215 ? -2.279 6.618 6.178 1.00 88.06 215 MET A C 1
ATOM 1733 O O . MET A 1 215 ? -2.320 5.644 6.927 1.00 88.06 215 MET A O 1
ATOM 1737 N N . ASP A 1 216 ? -2.947 7.744 6.452 1.00 89.12 216 ASP A N 1
ATOM 1738 C CA . ASP A 1 216 ? -3.889 7.873 7.568 1.00 89.12 216 ASP A CA 1
ATOM 1739 C C . ASP A 1 216 ? -4.904 9.002 7.316 1.00 89.12 216 ASP A C 1
ATOM 1741 O O . ASP A 1 216 ? -4.587 10.014 6.683 1.00 89.12 216 ASP A O 1
ATOM 1745 N N . SER A 1 217 ? -6.116 8.868 7.859 1.00 91.19 217 SER A N 1
ATOM 1746 C CA . SER A 1 217 ? -7.222 9.796 7.627 1.00 91.19 217 SER A CA 1
ATOM 1747 C C . SER A 1 217 ? -8.083 10.036 8.858 1.00 91.19 217 SER A C 1
ATOM 1749 O O . SER A 1 217 ? -8.646 9.129 9.478 1.00 91.19 217 SER A O 1
ATOM 1751 N N . ALA A 1 218 ? -8.283 11.318 9.162 1.00 94.62 218 ALA A N 1
ATOM 1752 C CA . ALA A 1 218 ? -9.159 11.783 10.227 1.00 94.62 218 ALA A CA 1
ATOM 1753 C C . ALA A 1 218 ? -10.605 11.286 10.073 1.00 94.62 218 ALA A C 1
ATOM 1755 O O . ALA A 1 218 ? -11.291 11.065 11.073 1.00 94.62 218 ALA A O 1
ATOM 1756 N N . ALA A 1 219 ? -11.071 11.075 8.837 1.00 92.69 219 ALA A N 1
ATOM 1757 C CA . ALA A 1 219 ? -12.420 10.585 8.570 1.00 92.69 219 ALA A CA 1
ATOM 1758 C C . ALA A 1 219 ? -12.635 9.161 9.112 1.00 92.69 219 ALA A C 1
ATOM 1760 O O . ALA A 1 219 ? -13.711 8.865 9.639 1.00 92.69 219 ALA A O 1
ATOM 1761 N N . ALA A 1 220 ? -11.618 8.294 9.036 1.00 88.50 220 ALA A N 1
ATOM 1762 C CA . ALA A 1 220 ? -11.676 6.942 9.593 1.00 88.50 220 ALA A CA 1
ATOM 1763 C C . ALA A 1 220 ? -11.778 6.977 11.129 1.00 88.50 220 ALA A C 1
ATOM 1765 O O . ALA A 1 220 ? -12.644 6.330 11.721 1.00 88.50 220 ALA A O 1
ATOM 1766 N N . HIS A 1 221 ? -10.975 7.825 11.775 1.00 93.06 221 HIS A N 1
ATOM 1767 C CA . HIS A 1 221 ? -10.998 8.016 13.231 1.00 93.06 221 HIS A CA 1
ATOM 1768 C C . HIS A 1 221 ? -12.303 8.649 13.726 1.00 93.06 221 HIS A C 1
ATOM 1770 O O . HIS A 1 221 ? -12.833 8.263 14.770 1.00 93.06 221 HIS A O 1
ATOM 1776 N N . LEU A 1 222 ? -12.876 9.581 12.962 1.00 95.75 222 LEU A N 1
ATOM 1777 C CA . LEU A 1 222 ? -14.162 10.198 13.287 1.00 95.75 222 LEU A CA 1
ATOM 1778 C C . LEU A 1 222 ? -15.305 9.171 13.266 1.00 95.75 222 LEU A C 1
ATOM 1780 O O . LEU A 1 222 ? -16.168 9.195 14.148 1.00 95.75 222 LEU A O 1
ATOM 1784 N N . LYS A 1 223 ? -15.287 8.218 12.321 1.00 92.94 223 LYS A N 1
ATOM 1785 C CA . LYS A 1 223 ? -16.243 7.096 12.307 1.00 92.94 223 LYS A CA 1
ATOM 1786 C C . LYS A 1 223 ? -16.147 6.263 13.588 1.00 92.94 223 LYS A C 1
ATOM 1788 O O . LYS A 1 223 ? -17.183 5.846 14.100 1.00 92.94 223 LYS A O 1
ATOM 1793 N N . LEU A 1 224 ? -14.950 6.060 14.151 1.00 91.69 224 LEU A N 1
ATOM 1794 C CA . LEU A 1 224 ? -14.777 5.358 15.433 1.00 91.69 224 LEU A CA 1
ATOM 1795 C C . LEU A 1 224 ? -15.352 6.150 16.615 1.00 91.69 224 LEU A C 1
ATOM 1797 O O . LEU A 1 224 ? -16.039 5.564 17.455 1.00 91.69 224 LEU A O 1
ATOM 1801 N N . ILE A 1 225 ? -15.135 7.472 16.661 1.00 95.19 225 ILE A N 1
ATOM 1802 C CA . ILE A 1 225 ? -15.753 8.355 17.670 1.00 95.19 225 ILE A CA 1
ATOM 1803 C C . ILE A 1 225 ? -17.277 8.209 17.639 1.00 95.19 225 ILE A C 1
ATOM 1805 O O . ILE A 1 225 ? -17.899 8.030 18.687 1.00 95.19 225 ILE A O 1
ATOM 1809 N N . GLN A 1 226 ? -17.872 8.234 16.443 1.00 95.25 226 GLN A N 1
ATOM 1810 C CA . GLN A 1 226 ? -19.317 8.112 16.248 1.00 95.25 226 GLN A CA 1
ATOM 1811 C C . GLN A 1 226 ? -19.833 6.706 16.592 1.00 95.25 226 GLN A C 1
ATOM 1813 O O . GLN A 1 226 ? -20.797 6.583 17.347 1.00 95.25 226 GLN A O 1
ATOM 1818 N N . LYS A 1 227 ? -19.169 5.649 16.098 1.00 93.62 227 LYS A N 1
ATOM 1819 C CA . LYS A 1 227 ? -19.512 4.233 16.343 1.00 93.62 227 LYS A CA 1
ATOM 1820 C C . LYS A 1 227 ? -19.580 3.917 17.838 1.00 93.62 227 LYS A C 1
ATOM 1822 O O . LYS A 1 227 ? -20.494 3.222 18.273 1.00 93.62 227 LYS A O 1
ATOM 1827 N N . HIS A 1 228 ? -18.638 4.449 18.619 1.00 93.12 228 HIS A N 1
ATOM 1828 C CA . HIS A 1 228 ? -18.536 4.196 20.062 1.00 93.12 228 HIS A CA 1
ATOM 1829 C C . HIS A 1 228 ? -19.121 5.30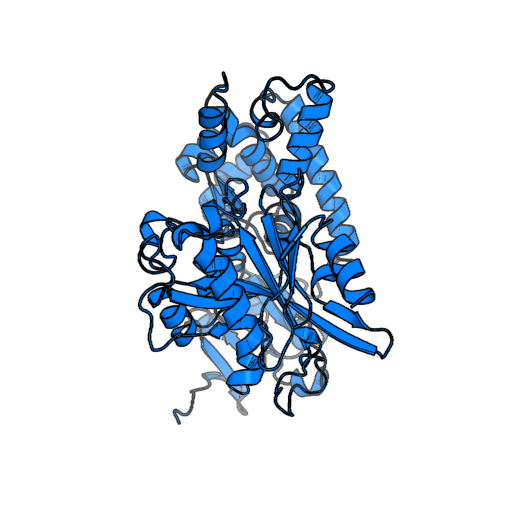0 20.940 1.00 93.12 228 HIS A C 1
ATOM 1831 O O . HIS A 1 228 ? -19.046 5.200 22.164 1.00 93.12 228 HIS A O 1
ATOM 1837 N N . ASN A 1 229 ? -19.710 6.338 20.338 1.00 93.94 229 ASN A N 1
ATOM 1838 C CA . ASN A 1 229 ? -20.267 7.496 21.037 1.00 93.94 229 ASN A CA 1
ATOM 1839 C C . ASN A 1 229 ? -19.275 8.098 22.058 1.00 93.94 229 ASN A C 1
ATOM 1841 O O . ASN A 1 229 ? -19.606 8.321 23.228 1.00 93.94 229 ASN A O 1
ATOM 1845 N N . LEU A 1 230 ? -18.023 8.296 21.628 1.00 95.12 230 LEU A N 1
ATOM 1846 C CA . LEU A 1 230 ? -16.948 8.783 22.491 1.00 95.12 230 LEU A CA 1
ATOM 1847 C C . LEU A 1 230 ? -17.140 10.267 22.819 1.00 95.12 230 LEU A C 1
ATOM 1849 O O . LEU A 1 230 ? -17.323 11.097 21.935 1.00 95.12 230 LEU A O 1
ATOM 1853 N N . SER A 1 231 ? -17.033 10.617 24.101 1.00 93.56 231 SER A N 1
ATOM 1854 C CA . SER A 1 231 ? -17.106 12.006 24.567 1.00 93.56 231 SER A CA 1
ATOM 1855 C C . SER A 1 231 ? -15.730 12.679 24.496 1.00 93.56 231 SER A C 1
ATOM 1857 O O . SER A 1 231 ? -15.092 12.897 25.528 1.00 93.56 231 SER A O 1
ATOM 1859 N N . VAL A 1 232 ? -15.273 13.004 23.286 1.00 94.25 232 VAL A N 1
ATOM 1860 C CA . VAL A 1 232 ? -13.992 13.681 23.029 1.00 94.25 232 VAL A CA 1
ATOM 1861 C C . VAL A 1 232 ? -14.161 14.805 22.006 1.00 94.25 232 VAL A C 1
ATOM 1863 O O . VAL A 1 232 ? -15.100 14.793 21.216 1.00 94.25 232 VAL A O 1
ATOM 1866 N N . ASP A 1 233 ? -13.272 15.798 22.049 1.00 94.38 233 ASP A N 1
ATOM 1867 C CA . ASP A 1 233 ? -13.191 16.837 21.021 1.00 94.38 233 ASP A CA 1
ATOM 1868 C C . ASP A 1 233 ? -12.797 16.215 19.671 1.00 94.38 233 ASP A C 1
ATOM 1870 O O . ASP A 1 233 ? -11.891 15.379 19.623 1.00 94.38 233 ASP A O 1
ATOM 1874 N N . GLU A 1 234 ? -13.447 16.622 18.576 1.00 93.88 234 GLU A N 1
ATOM 1875 C CA . GLU A 1 234 ? -13.155 16.097 17.235 1.00 93.88 234 GLU A CA 1
ATOM 1876 C C . GLU A 1 234 ? -11.695 16.324 16.826 1.00 93.88 234 GLU A C 1
ATOM 1878 O O . GLU A 1 234 ? -11.162 15.538 16.053 1.00 93.88 234 GLU A O 1
ATOM 1883 N N . MET A 1 235 ? -10.996 17.311 17.398 1.00 95.81 235 MET A N 1
ATOM 1884 C CA . MET A 1 235 ? -9.562 17.514 17.175 1.00 95.81 235 MET A CA 1
ATOM 1885 C C . MET A 1 235 ? -8.701 16.319 17.597 1.00 95.81 235 MET A C 1
ATOM 1887 O O . MET A 1 235 ? -7.554 16.217 17.159 1.00 95.81 235 MET A O 1
ATOM 1891 N N . ALA A 1 236 ? -9.222 15.415 18.432 1.00 96.31 236 ALA A N 1
ATOM 1892 C CA . ALA A 1 236 ? -8.498 14.229 18.868 1.00 96.31 236 ALA A CA 1
ATOM 1893 C C . ALA A 1 236 ? -8.138 13.281 17.717 1.00 96.31 236 ALA A C 1
ATOM 1895 O O . ALA A 1 236 ? -7.125 12.590 17.815 1.00 96.31 236 ALA A O 1
ATOM 1896 N N . VAL A 1 237 ? -8.896 13.296 16.612 1.00 96.62 237 VAL A N 1
ATOM 1897 C CA . VAL A 1 237 ? -8.606 12.474 15.422 1.00 96.62 237 VAL A CA 1
ATOM 1898 C C . VAL A 1 237 ? -7.264 12.815 14.772 1.00 96.62 237 VAL A C 1
ATOM 1900 O O . VAL A 1 237 ? -6.695 11.974 14.089 1.00 96.62 237 VAL A O 1
ATOM 1903 N N . TYR A 1 238 ? -6.741 14.024 15.005 1.00 97.88 238 TYR A N 1
ATOM 1904 C CA . TYR A 1 238 ? -5.477 14.495 14.433 1.00 97.88 238 TYR A CA 1
ATOM 1905 C C . TYR A 1 238 ? -4.276 14.290 15.362 1.00 97.88 238 TYR A C 1
ATOM 1907 O O . TYR A 1 238 ? -3.144 14.545 14.954 1.00 97.88 238 TYR A O 1
ATOM 1915 N N . ASN A 1 239 ? -4.490 13.895 16.622 1.00 97.12 239 ASN A N 1
ATOM 1916 C CA . ASN A 1 239 ? -3.444 13.924 17.648 1.00 97.12 239 ASN A CA 1
ATOM 1917 C C . ASN A 1 239 ? -2.216 13.090 17.245 1.00 97.12 239 ASN A C 1
ATOM 1919 O O . ASN A 1 239 ? -1.095 13.597 17.243 1.00 97.12 239 ASN A O 1
ATOM 1923 N N . HIS A 1 240 ? -2.410 11.823 16.884 1.00 95.44 240 HIS A N 1
ATOM 1924 C CA . HIS A 1 240 ? -1.308 10.932 16.521 1.00 95.44 240 HIS A CA 1
ATOM 1925 C C . HIS A 1 240 ? -0.736 11.242 15.137 1.00 95.44 240 HIS A C 1
ATOM 1927 O O . HIS A 1 240 ? 0.482 11.198 14.975 1.00 95.44 240 HIS A O 1
ATOM 1933 N N . MET A 1 241 ? -1.588 11.635 14.182 1.00 96.19 241 MET A N 1
ATOM 1934 C CA . MET A 1 241 ? -1.179 12.066 12.838 1.00 96.19 241 MET A CA 1
ATOM 1935 C C . MET A 1 241 ? -0.169 13.217 12.922 1.00 96.19 241 MET A C 1
ATOM 1937 O O . MET A 1 241 ? 0.902 13.179 12.319 1.00 96.19 241 MET A O 1
ATOM 1941 N N . VAL A 1 242 ? -0.467 14.224 13.747 1.00 97.44 242 VAL A N 1
ATOM 1942 C CA . VAL A 1 242 ? 0.421 15.373 13.959 1.00 97.44 242 VAL A CA 1
ATOM 1943 C C . VAL A 1 242 ? 1.726 14.977 14.625 1.00 97.44 242 VAL A C 1
ATOM 1945 O O . VAL A 1 242 ? 2.769 15.529 14.279 1.00 97.44 242 VAL A O 1
ATOM 1948 N N . VAL A 1 243 ? 1.690 14.049 15.583 1.00 97.88 243 VAL A N 1
ATOM 1949 C CA . VAL A 1 243 ? 2.916 13.599 16.245 1.00 97.88 243 VAL A CA 1
ATOM 1950 C C . VAL A 1 243 ? 3.828 12.891 15.245 1.00 97.88 243 VAL A C 1
ATOM 1952 O O . VAL A 1 243 ? 5.020 13.192 15.207 1.00 97.88 243 VAL A O 1
ATOM 1955 N N . TYR A 1 244 ? 3.268 12.020 14.400 1.00 96.88 244 TYR A N 1
ATOM 1956 C CA . TYR A 1 244 ? 4.017 11.345 13.343 1.00 96.88 244 TYR A CA 1
ATOM 1957 C C . TYR A 1 244 ? 4.608 12.341 12.339 1.00 96.88 244 TYR A C 1
ATOM 1959 O O . TYR A 1 244 ? 5.820 12.356 12.129 1.00 96.88 244 TYR A O 1
ATOM 1967 N N . LEU A 1 245 ? 3.786 13.250 11.801 1.00 97.62 245 LEU A N 1
ATOM 1968 C CA . LEU A 1 245 ? 4.234 14.278 10.858 1.00 97.62 245 LEU A CA 1
ATOM 1969 C C . LEU A 1 245 ? 5.351 15.153 11.447 1.00 97.62 245 LEU A C 1
ATOM 1971 O O . LEU A 1 245 ? 6.374 15.383 10.802 1.00 97.62 245 LEU A O 1
ATOM 1975 N N . ARG A 1 246 ? 5.190 15.615 12.692 1.00 97.62 246 ARG A N 1
ATOM 1976 C CA . ARG A 1 246 ? 6.201 16.427 13.382 1.00 97.62 246 ARG A CA 1
ATOM 1977 C C . ARG A 1 246 ? 7.505 15.655 13.571 1.00 97.62 246 ARG A C 1
ATOM 1979 O O . ARG A 1 246 ? 8.581 16.219 13.362 1.00 97.62 246 ARG A O 1
ATOM 1986 N N . TRP A 1 247 ? 7.418 14.379 13.947 1.00 98.00 247 TRP A N 1
ATOM 1987 C CA . TRP A 1 247 ? 8.585 13.514 14.068 1.00 98.00 247 TRP A CA 1
ATOM 1988 C C . TRP A 1 247 ? 9.292 13.367 12.710 1.00 98.00 247 TRP A C 1
ATOM 1990 O O . TRP A 1 247 ? 10.494 13.621 12.640 1.00 98.00 247 TRP A O 1
ATOM 2000 N N . CYS A 1 248 ? 8.568 13.111 11.614 1.00 97.94 248 CYS A N 1
ATOM 2001 C CA . CYS A 1 248 ? 9.146 13.023 10.266 1.00 97.94 248 CYS A CA 1
ATOM 2002 C C . CYS A 1 248 ? 9.832 14.324 9.813 1.00 97.94 248 CYS A C 1
ATOM 2004 O O . CYS A 1 248 ? 10.939 14.281 9.267 1.00 97.94 248 CYS A O 1
ATOM 2006 N N . ILE A 1 249 ? 9.236 15.489 10.095 1.00 98.19 249 ILE A N 1
ATOM 2007 C CA . ILE A 1 249 ? 9.843 16.800 9.809 1.00 98.19 249 ILE A CA 1
ATOM 2008 C C . ILE A 1 249 ? 11.186 16.961 10.538 1.00 98.19 249 ILE A C 1
ATOM 2010 O O . ILE A 1 249 ? 12.177 17.390 9.937 1.00 98.19 249 ILE A O 1
ATOM 2014 N N . ASN A 1 250 ? 11.238 16.600 11.822 1.00 97.69 250 ASN A N 1
ATOM 2015 C CA . ASN A 1 250 ? 12.448 16.720 12.638 1.00 97.69 250 ASN A CA 1
ATOM 2016 C C . ASN A 1 250 ? 13.555 15.734 12.229 1.00 97.69 250 ASN A C 1
ATOM 2018 O O . ASN A 1 250 ? 14.732 16.036 12.423 1.00 97.69 250 ASN A O 1
ATOM 2022 N N . HIS A 1 251 ? 13.197 14.607 11.609 1.00 96.62 251 HIS A N 1
ATOM 2023 C CA . HIS A 1 251 ? 14.136 13.573 11.160 1.00 96.62 251 HIS A CA 1
ATOM 2024 C C . HIS A 1 251 ? 14.514 13.676 9.675 1.00 96.62 251 HIS A C 1
ATOM 2026 O O . HIS A 1 251 ? 15.211 12.803 9.161 1.00 96.62 251 HIS A O 1
ATOM 2032 N N . ASN A 1 252 ? 14.121 14.764 8.998 1.00 95.81 252 ASN A N 1
ATOM 2033 C CA . ASN A 1 252 ? 14.374 14.996 7.570 1.00 95.81 252 ASN A CA 1
ATOM 2034 C C . ASN A 1 252 ? 13.819 13.873 6.678 1.00 95.81 252 ASN A C 1
ATOM 2036 O O . ASN A 1 252 ? 14.505 13.395 5.778 1.00 95.81 252 ASN A O 1
ATOM 2040 N N . LEU A 1 253 ? 12.585 13.443 6.945 1.00 95.81 253 LEU A N 1
ATOM 2041 C CA . LEU A 1 253 ? 11.901 12.393 6.182 1.00 95.81 253 LEU A CA 1
ATOM 2042 C C . LEU A 1 253 ? 10.854 12.936 5.198 1.00 95.81 253 LEU A C 1
ATOM 2044 O O . LEU A 1 253 ? 10.216 12.154 4.506 1.00 95.81 253 LEU A O 1
ATOM 2048 N N . MET A 1 254 ? 10.666 14.256 5.130 1.00 96.19 254 MET A N 1
ATOM 2049 C CA . MET A 1 254 ? 9.729 14.878 4.187 1.00 96.19 254 MET A CA 1
ATOM 2050 C C . MET A 1 254 ? 10.329 14.951 2.779 1.00 96.19 254 MET A C 1
ATOM 2052 O O . MET A 1 254 ? 11.532 15.184 2.635 1.00 96.19 254 MET A O 1
ATOM 2056 N N . GLY A 1 255 ? 9.485 14.764 1.765 1.00 93.12 255 GLY A N 1
ATOM 2057 C CA . GLY A 1 255 ? 9.839 14.809 0.348 1.00 93.12 255 GLY A CA 1
ATOM 2058 C C . GLY A 1 255 ? 9.993 16.232 -0.182 1.00 93.12 255 GLY A C 1
ATOM 2059 O O . GLY A 1 255 ? 9.507 17.195 0.417 1.00 93.12 255 GLY A O 1
ATOM 2060 N N . ASP A 1 256 ? 10.659 16.376 -1.327 1.00 89.56 256 ASP A N 1
ATOM 2061 C CA . ASP A 1 256 ? 10.994 17.685 -1.904 1.00 89.56 256 ASP A CA 1
ATOM 2062 C C . ASP A 1 256 ? 9.754 18.531 -2.196 1.00 89.56 256 ASP A C 1
ATOM 2064 O O . ASP A 1 256 ? 9.740 19.728 -1.910 1.00 89.56 256 ASP A O 1
ATOM 2068 N N . VAL A 1 257 ? 8.691 17.905 -2.705 1.00 90.50 257 VAL A N 1
ATOM 2069 C CA . VAL A 1 257 ? 7.423 18.581 -3.011 1.00 90.50 257 VAL A CA 1
ATOM 2070 C C . VAL A 1 257 ? 6.807 19.175 -1.743 1.00 90.50 257 VAL A C 1
ATOM 2072 O O . VAL A 1 257 ? 6.447 20.354 -1.726 1.00 90.50 257 VAL A O 1
ATOM 2075 N N . PHE A 1 258 ? 6.763 18.403 -0.653 1.00 94.50 258 PHE A N 1
ATOM 2076 C CA . PHE A 1 258 ? 6.275 18.885 0.637 1.00 94.50 258 PHE A CA 1
ATOM 2077 C C . PHE A 1 258 ? 7.146 20.030 1.167 1.00 94.50 258 PHE A C 1
ATOM 2079 O O . PHE A 1 258 ? 6.630 21.051 1.618 1.00 94.50 258 PHE A O 1
ATOM 2086 N N . LEU A 1 259 ? 8.475 19.899 1.086 1.00 92.88 259 LEU A N 1
ATOM 2087 C CA . LEU A 1 259 ? 9.408 20.938 1.532 1.00 92.88 259 LEU A CA 1
ATOM 2088 C C . LEU A 1 259 ? 9.243 22.249 0.746 1.00 92.88 259 LEU A C 1
ATOM 2090 O O . LEU A 1 259 ? 9.315 23.325 1.341 1.00 92.88 259 LEU A O 1
ATOM 2094 N N . GLN A 1 260 ? 9.001 22.170 -0.565 1.00 89.50 260 GLN A N 1
ATOM 2095 C CA . GLN A 1 260 ? 8.760 23.333 -1.425 1.00 89.50 260 GLN A CA 1
ATOM 2096 C C . GLN A 1 260 ? 7.433 24.024 -1.097 1.00 89.50 260 GLN A C 1
ATOM 2098 O O . GLN A 1 260 ? 7.374 25.251 -1.042 1.00 89.50 260 GLN A O 1
ATOM 2103 N N . GLN A 1 261 ? 6.374 23.249 -0.861 1.00 92.12 261 GLN A N 1
ATOM 2104 C CA . GLN A 1 261 ? 5.035 23.784 -0.605 1.00 92.12 261 GLN A CA 1
ATOM 2105 C C . GLN A 1 261 ? 4.855 24.275 0.838 1.00 92.12 261 GLN A C 1
ATOM 2107 O O . GLN A 1 261 ? 4.152 25.254 1.067 1.00 92.12 261 GLN A O 1
ATOM 2112 N N . GLN A 1 262 ? 5.500 23.617 1.806 1.00 95.44 262 GLN A N 1
ATOM 2113 C CA . GLN A 1 262 ? 5.256 23.784 3.246 1.00 95.44 262 GLN A CA 1
ATOM 2114 C C . GLN A 1 262 ? 6.511 24.215 4.024 1.00 95.44 262 GLN A C 1
ATOM 2116 O O . GLN A 1 262 ? 6.638 23.968 5.228 1.00 95.44 262 GLN A O 1
ATOM 2121 N N . GLY A 1 263 ? 7.457 24.884 3.356 1.00 93.25 263 GLY A N 1
ATOM 2122 C CA . GLY A 1 263 ? 8.754 25.266 3.928 1.00 93.25 263 GLY A CA 1
ATOM 2123 C C . GLY A 1 263 ? 8.672 26.105 5.213 1.00 93.25 263 GLY A C 1
ATOM 2124 O O . GLY A 1 263 ? 9.488 25.924 6.125 1.00 93.25 263 GLY A O 1
ATOM 2125 N N . ASP A 1 264 ? 7.663 26.971 5.337 1.00 96.25 264 ASP A N 1
ATOM 2126 C CA . ASP A 1 264 ? 7.428 27.774 6.545 1.00 96.25 264 ASP A CA 1
ATOM 2127 C C . ASP A 1 264 ? 7.014 26.904 7.739 1.00 96.25 264 ASP A C 1
ATOM 2129 O O . ASP A 1 264 ? 7.530 27.076 8.847 1.00 96.25 264 ASP A O 1
ATOM 2133 N N . VAL A 1 265 ? 6.136 25.921 7.514 1.00 97.31 265 VAL A N 1
ATOM 2134 C CA . VAL A 1 265 ? 5.701 24.953 8.535 1.00 97.31 265 VAL A CA 1
ATOM 2135 C C . VAL A 1 265 ? 6.885 24.107 8.989 1.00 97.31 265 VAL A C 1
ATOM 2137 O O . VAL A 1 265 ? 7.128 23.975 10.189 1.00 97.31 265 VAL A O 1
ATOM 2140 N N . VAL A 1 266 ? 7.679 23.602 8.041 1.00 97.06 266 VAL A N 1
ATOM 2141 C CA . VAL A 1 266 ? 8.897 22.821 8.313 1.00 97.06 266 VAL A CA 1
ATOM 2142 C C . VAL A 1 266 ? 9.882 23.624 9.164 1.00 97.06 266 VAL A C 1
ATOM 2144 O O . VAL A 1 266 ? 10.395 23.127 10.169 1.00 97.06 266 VAL A O 1
ATOM 2147 N N . SER A 1 267 ? 10.119 24.886 8.801 1.00 97.31 267 SER A N 1
ATOM 2148 C CA . SER A 1 267 ? 11.004 25.790 9.543 1.00 97.31 267 SER A CA 1
ATOM 2149 C C . SER A 1 267 ? 10.458 26.108 10.940 1.00 97.31 267 SER A C 1
ATOM 2151 O O . SER A 1 267 ? 11.209 26.142 11.922 1.00 97.31 267 SER A O 1
ATOM 2153 N N . GLY A 1 268 ? 9.143 26.297 11.056 1.00 97.62 268 GLY A N 1
ATOM 2154 C CA . GLY A 1 268 ? 8.451 26.532 12.319 1.00 97.62 268 GLY A CA 1
ATOM 2155 C C . GLY A 1 268 ? 8.584 25.356 13.288 1.00 97.62 268 GLY A C 1
ATOM 2156 O O . GLY A 1 268 ? 8.924 25.545 14.457 1.00 97.62 268 GLY A O 1
ATOM 2157 N N . VAL A 1 269 ? 8.401 24.135 12.784 1.00 97.00 269 VAL A N 1
ATOM 2158 C CA . VAL A 1 269 ? 8.555 22.896 13.558 1.00 97.00 269 VAL A CA 1
ATOM 2159 C C . VAL A 1 269 ? 10.002 22.705 14.006 1.00 97.00 269 VAL A C 1
ATOM 2161 O O . VAL A 1 269 ? 10.252 22.551 15.201 1.00 97.00 269 VAL A O 1
ATOM 2164 N N . LYS A 1 270 ? 10.967 22.797 13.081 1.00 96.75 270 LYS A N 1
ATOM 2165 C CA . LYS A 1 270 ? 12.397 22.608 13.388 1.00 96.75 270 LYS A CA 1
ATOM 2166 C C . LYS A 1 270 ? 12.940 23.637 14.382 1.00 96.75 270 LYS A C 1
ATOM 2168 O O . LYS A 1 270 ? 13.836 23.331 15.163 1.00 96.75 270 LYS A O 1
ATOM 2173 N N . SER A 1 271 ? 12.408 24.860 14.363 1.00 96.62 271 SER A N 1
ATOM 2174 C CA . SER A 1 271 ? 12.762 25.912 15.327 1.00 96.62 271 SER A CA 1
ATOM 2175 C C . SER A 1 271 ? 12.026 25.798 16.667 1.00 96.62 271 SER A C 1
ATOM 2177 O O . SER A 1 271 ? 12.363 26.521 17.605 1.00 96.62 271 SER A O 1
ATOM 2179 N N . GLY A 1 272 ? 11.013 24.930 16.766 1.00 93.62 272 GLY A N 1
ATOM 2180 C CA . GLY A 1 272 ? 10.130 24.817 17.928 1.00 93.62 272 GLY A CA 1
ATOM 2181 C C . GLY A 1 272 ? 9.134 25.971 18.082 1.00 93.62 272 GLY A C 1
ATOM 2182 O O . GLY A 1 272 ? 8.475 26.069 19.114 1.00 93.62 272 GLY A O 1
ATOM 2183 N N . SER A 1 273 ? 9.017 26.855 17.084 1.00 94.44 273 SER A N 1
ATOM 2184 C CA . SER A 1 273 ? 8.050 27.961 17.094 1.00 94.44 273 SER A CA 1
ATOM 2185 C C . SER A 1 273 ? 6.630 27.519 16.723 1.00 94.44 273 SER A C 1
ATOM 2187 O O . SER A 1 273 ? 5.669 28.198 17.084 1.00 94.44 273 SER A O 1
ATOM 2189 N N . LEU A 1 274 ? 6.494 26.366 16.061 1.00 93.56 274 LEU A N 1
ATOM 2190 C CA . LEU A 1 274 ? 5.224 25.732 15.726 1.00 93.56 274 LEU A CA 1
ATOM 2191 C C . LEU A 1 274 ? 5.184 24.309 16.303 1.00 93.56 274 LEU A C 1
ATOM 2193 O O . LEU A 1 274 ? 5.903 23.426 15.841 1.00 93.56 274 LEU A O 1
ATOM 2197 N N . THR A 1 275 ? 4.359 24.086 17.328 1.00 90.12 275 THR A N 1
ATOM 2198 C CA . THR A 1 275 ? 4.312 22.812 18.077 1.00 90.12 275 THR A CA 1
ATOM 2199 C C . THR A 1 275 ? 3.044 21.991 17.834 1.00 90.12 275 THR A C 1
ATOM 2201 O O . THR A 1 275 ? 3.092 20.759 17.892 1.00 90.12 275 THR A O 1
ATOM 2204 N N . ASP A 1 276 ? 1.923 22.652 17.540 1.00 95.69 276 ASP A N 1
ATOM 2205 C CA . ASP A 1 276 ? 0.622 22.032 17.282 1.00 95.69 276 ASP A CA 1
ATOM 2206 C C . ASP A 1 276 ? 0.241 22.195 15.806 1.00 95.69 276 ASP A C 1
ATOM 2208 O O . ASP A 1 276 ? -0.068 23.297 15.353 1.00 95.69 276 ASP A O 1
ATOM 2212 N N . LEU A 1 277 ? 0.273 21.088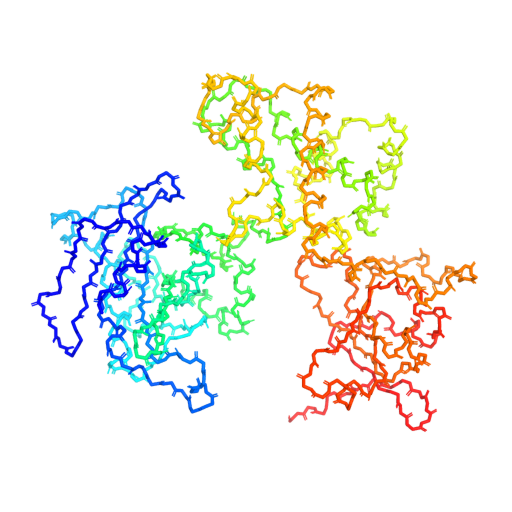 15.060 1.00 97.19 277 LEU A N 1
ATOM 2213 C CA . LEU A 1 277 ? -0.069 21.050 13.636 1.00 97.19 277 LEU A CA 1
ATOM 2214 C C . LEU A 1 277 ? -1.493 20.542 13.381 1.00 97.19 277 LEU A C 1
ATOM 2216 O O . LEU A 1 277 ? -1.828 20.265 12.236 1.00 97.19 277 LEU A O 1
ATOM 2220 N N . ARG A 1 278 ? -2.358 20.391 14.395 1.00 97.81 278 ARG A N 1
ATOM 2221 C CA . ARG A 1 278 ? -3.676 19.762 14.170 1.00 97.81 278 ARG A CA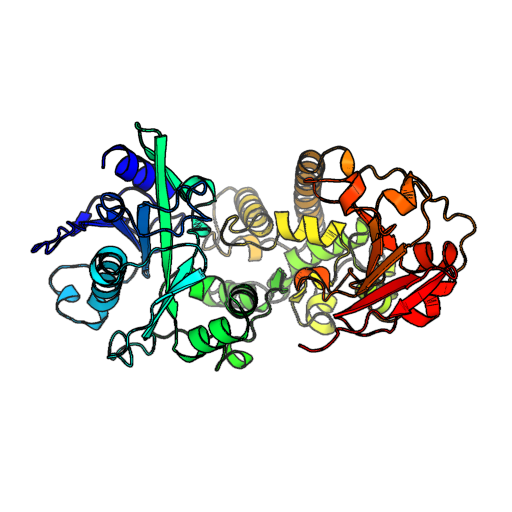 1
ATOM 2222 C C . ARG A 1 278 ? -4.563 20.591 13.246 1.00 97.81 278 ARG A C 1
ATOM 2224 O O . ARG A 1 278 ? -5.247 20.033 12.399 1.00 97.81 278 ARG A O 1
ATOM 2231 N N . ALA A 1 279 ? -4.502 21.919 13.362 1.00 97.38 279 ALA A N 1
ATOM 2232 C CA . ALA A 1 279 ? -5.178 22.813 12.422 1.00 97.38 279 ALA A CA 1
ATOM 2233 C C . ALA A 1 279 ? -4.574 22.719 11.012 1.00 97.38 279 ALA A C 1
ATOM 2235 O O . ALA A 1 279 ? -5.318 22.649 10.046 1.00 97.38 279 ALA A O 1
ATOM 2236 N N . PHE A 1 280 ? -3.244 22.634 10.904 1.00 97.81 280 PHE A N 1
ATOM 2237 C CA . PHE A 1 280 ? -2.555 22.466 9.623 1.00 97.81 280 PHE A CA 1
ATOM 2238 C C . PHE A 1 280 ? -2.966 21.165 8.917 1.00 97.81 280 PHE A C 1
ATOM 2240 O O . PHE A 1 280 ? -3.367 21.200 7.760 1.00 97.81 280 PHE A O 1
ATOM 2247 N N . VAL A 1 281 ? -2.961 20.030 9.624 1.00 97.69 281 VAL A N 1
ATOM 2248 C CA . VAL A 1 281 ? -3.396 18.744 9.055 1.00 97.69 281 VAL A CA 1
ATOM 2249 C C . VAL A 1 281 ? -4.862 18.805 8.621 1.00 97.69 281 VAL A C 1
ATOM 2251 O O . VAL A 1 281 ? -5.192 18.336 7.539 1.00 97.69 281 VAL A O 1
ATOM 2254 N N . ARG A 1 282 ? -5.746 19.408 9.425 1.00 97.69 282 ARG A N 1
ATOM 2255 C CA . ARG A 1 282 ? -7.168 19.550 9.079 1.00 97.69 282 ARG A CA 1
ATOM 2256 C C . ARG A 1 282 ? -7.389 20.429 7.846 1.00 97.69 282 ARG A C 1
ATOM 2258 O O . ARG A 1 282 ? -8.130 20.033 6.953 1.00 97.69 282 ARG A O 1
ATOM 2265 N N . ASP A 1 283 ? -6.804 21.623 7.844 1.00 96.75 283 ASP A N 1
ATOM 2266 C CA . ASP A 1 283 ? -7.170 22.693 6.914 1.00 96.75 283 ASP A CA 1
ATOM 2267 C C . ASP A 1 283 ? -6.334 22.652 5.627 1.00 96.75 283 ASP A C 1
ATOM 2269 O O . ASP A 1 283 ? -6.888 22.803 4.541 1.00 96.75 283 ASP A O 1
ATOM 2273 N N . GLU A 1 284 ? -5.026 22.401 5.736 1.00 96.50 284 GLU A N 1
ATOM 2274 C CA . GLU A 1 284 ? -4.092 22.443 4.602 1.00 96.50 284 GLU A CA 1
ATOM 2275 C C . GLU A 1 284 ? -3.852 21.056 3.991 1.00 96.50 284 GLU A C 1
ATOM 2277 O O . GLU A 1 284 ? -3.730 20.938 2.776 1.00 96.50 284 GLU A O 1
ATOM 2282 N N . LEU A 1 285 ? -3.837 19.991 4.809 1.00 96.19 285 LEU A N 1
ATOM 2283 C CA . LEU A 1 285 ? -3.704 18.606 4.318 1.00 96.19 285 LEU A CA 1
ATOM 2284 C C . LEU A 1 285 ? -5.057 17.891 4.138 1.00 96.19 285 LEU A C 1
ATOM 2286 O O . LEU A 1 285 ? -5.111 16.693 3.861 1.00 96.19 285 LEU A O 1
ATOM 2290 N N . GLY A 1 286 ? -6.176 18.603 4.321 1.00 95.62 286 GLY A N 1
ATOM 2291 C CA . GLY A 1 286 ? -7.524 18.049 4.150 1.00 95.62 286 GLY A CA 1
ATOM 2292 C C . GLY A 1 286 ? -7.862 16.902 5.110 1.00 95.62 286 GLY A C 1
ATOM 2293 O O . GLY A 1 286 ? -8.706 16.064 4.802 1.00 95.62 286 GLY A O 1
ATOM 2294 N N . GLY A 1 287 ? -7.186 16.840 6.257 1.00 96.06 287 GLY A N 1
ATOM 2295 C CA . GLY A 1 287 ? -7.364 15.812 7.276 1.00 96.06 287 GLY A CA 1
ATOM 2296 C C . GLY A 1 287 ? -6.749 14.457 6.938 1.00 96.06 287 GLY A C 1
ATOM 2297 O O . GLY A 1 287 ? -7.183 13.452 7.502 1.00 96.06 287 GLY A O 1
ATOM 2298 N N . ARG A 1 288 ? -5.756 14.424 6.045 1.00 94.12 288 ARG A N 1
ATOM 2299 C CA . ARG A 1 288 ? -5.069 13.206 5.605 1.00 94.12 288 ARG A CA 1
ATOM 2300 C C . ARG A 1 288 ? -3.559 13.338 5.739 1.00 94.12 288 ARG A C 1
ATOM 2302 O O . ARG A 1 288 ? -3.026 14.445 5.702 1.00 94.12 288 ARG A O 1
ATOM 2309 N N . LEU A 1 289 ? -2.882 12.209 5.900 1.00 94.06 289 LEU A N 1
ATOM 2310 C CA . LEU A 1 289 ? -1.450 12.089 5.647 1.00 94.06 289 LEU A CA 1
ATOM 2311 C C . LEU A 1 289 ? -1.262 11.197 4.424 1.00 94.06 289 LEU A C 1
ATOM 2313 O O . LEU A 1 289 ? -1.809 10.095 4.391 1.00 94.06 289 LEU A O 1
ATOM 2317 N N . MET A 1 290 ? -0.495 11.667 3.444 1.00 93.69 290 MET A N 1
ATOM 2318 C CA . MET A 1 290 ? -0.239 10.930 2.210 1.00 93.69 290 MET A CA 1
ATOM 2319 C C . MET A 1 290 ? 1.198 10.412 2.214 1.00 93.69 290 MET A C 1
ATOM 2321 O O . MET A 1 290 ? 2.113 11.121 2.632 1.00 93.69 290 MET A O 1
ATOM 2325 N N . ILE A 1 291 ? 1.428 9.192 1.729 1.00 91.81 291 ILE A N 1
ATOM 2326 C CA . ILE A 1 291 ? 2.783 8.624 1.676 1.00 91.81 291 ILE A CA 1
ATOM 2327 C C . ILE A 1 291 ? 3.710 9.419 0.738 1.00 91.81 291 ILE A C 1
ATOM 2329 O O . ILE A 1 291 ? 4.897 9.579 1.010 1.00 91.81 291 ILE A O 1
ATOM 2333 N N . ILE A 1 292 ? 3.137 10.039 -0.294 1.00 92.88 292 ILE A N 1
ATOM 2334 C CA . ILE A 1 292 ? 3.844 10.899 -1.252 1.00 92.88 292 ILE A CA 1
ATOM 2335 C C . ILE A 1 292 ? 4.380 12.209 -0.645 1.00 92.88 292 ILE A C 1
ATOM 2337 O O . ILE A 1 292 ? 5.120 12.935 -1.304 1.00 92.88 292 ILE A O 1
ATOM 2341 N N . ASP A 1 293 ? 4.043 12.538 0.605 1.00 95.50 293 ASP A N 1
ATOM 2342 C CA . ASP A 1 293 ? 4.616 13.702 1.294 1.00 95.50 293 ASP A CA 1
ATOM 2343 C C . ASP A 1 293 ? 6.043 13.436 1.812 1.00 95.50 293 ASP A C 1
ATOM 2345 O O . ASP A 1 293 ? 6.732 14.359 2.265 1.00 95.50 293 ASP A O 1
ATOM 2349 N N . TYR A 1 294 ? 6.507 12.185 1.766 1.00 94.94 294 TYR A N 1
ATOM 2350 C CA . TYR A 1 294 ? 7.782 11.749 2.328 1.00 94.94 294 TYR A CA 1
ATOM 2351 C C . TYR A 1 294 ? 8.864 11.543 1.255 1.00 94.94 294 TYR A C 1
ATOM 2353 O O . TYR A 1 294 ? 8.583 11.341 0.079 1.00 94.94 294 TYR A O 1
ATOM 2361 N N . ASN A 1 295 ? 10.136 11.618 1.658 1.00 94.06 295 ASN A N 1
ATOM 2362 C CA . ASN A 1 295 ? 11.253 11.216 0.798 1.00 94.06 295 ASN A CA 1
ATOM 2363 C C . ASN A 1 295 ? 11.399 9.689 0.787 1.00 94.06 295 ASN A C 1
ATOM 2365 O O . ASN A 1 295 ? 10.788 9.026 1.618 1.00 94.06 295 ASN A O 1
ATOM 2369 N N . HIS A 1 296 ? 12.266 9.135 -0.069 1.00 92.12 296 HIS A N 1
ATOM 2370 C CA . HIS A 1 296 ? 12.496 7.684 -0.161 1.00 92.12 296 HIS A CA 1
ATOM 2371 C C . HIS A 1 296 ? 12.614 6.995 1.208 1.00 92.12 296 HIS A C 1
ATOM 2373 O O . HIS A 1 296 ? 11.915 6.031 1.499 1.00 92.12 296 HIS A O 1
ATOM 2379 N N . LYS A 1 297 ? 13.452 7.532 2.106 1.00 91.62 297 LYS A N 1
ATOM 2380 C CA . LYS A 1 297 ? 13.652 6.949 3.440 1.00 91.62 297 LYS A CA 1
ATOM 2381 C C . LYS A 1 297 ? 12.375 6.997 4.285 1.00 91.62 297 LYS A C 1
ATOM 2383 O O . LYS A 1 297 ? 12.099 6.060 5.032 1.00 91.62 297 LYS A O 1
ATOM 2388 N N . GLY A 1 298 ? 11.634 8.098 4.198 1.00 93.12 298 GLY A N 1
ATOM 2389 C CA . GLY A 1 298 ? 10.346 8.266 4.856 1.00 93.12 298 GLY A CA 1
ATOM 2390 C C . GLY A 1 298 ? 9.277 7.329 4.294 1.00 93.12 298 GLY A C 1
ATOM 2391 O O . GLY A 1 298 ? 8.598 6.697 5.094 1.00 93.12 298 GLY A O 1
ATOM 2392 N N . VAL A 1 299 ? 9.195 7.162 2.970 1.00 92.00 299 VAL A N 1
ATOM 2393 C CA . VAL A 1 299 ? 8.300 6.204 2.298 1.00 92.00 299 VAL A CA 1
ATOM 2394 C C . VAL A 1 299 ? 8.613 4.779 2.737 1.00 92.00 299 VAL A C 1
ATOM 2396 O O . VAL A 1 299 ? 7.720 4.101 3.229 1.00 92.00 299 VAL A O 1
ATOM 2399 N N . CYS A 1 300 ? 9.875 4.335 2.694 1.00 89.19 300 CYS A N 1
ATOM 2400 C CA . CYS A 1 300 ? 10.235 2.986 3.146 1.00 89.19 300 CYS A CA 1
ATOM 2401 C C . CYS A 1 300 ? 9.851 2.735 4.613 1.00 89.19 300 CYS A C 1
ATOM 2403 O O . CYS A 1 300 ? 9.359 1.660 4.958 1.00 89.19 300 CYS A O 1
ATOM 2405 N N . PHE A 1 301 ? 10.074 3.718 5.492 1.00 90.62 301 PHE A N 1
ATOM 2406 C CA . PHE A 1 301 ? 9.692 3.591 6.896 1.00 90.62 301 PHE A CA 1
ATOM 2407 C C . PHE A 1 301 ? 8.172 3.620 7.086 1.00 90.62 301 PHE A C 1
ATOM 2409 O O . PHE A 1 301 ? 7.642 2.829 7.864 1.00 90.62 301 PHE A O 1
ATOM 2416 N N . ALA A 1 302 ? 7.460 4.500 6.380 1.00 90.06 302 ALA A N 1
ATOM 2417 C CA . ALA A 1 302 ? 6.005 4.562 6.397 1.00 90.06 302 ALA A CA 1
ATOM 2418 C C . ALA A 1 302 ? 5.389 3.260 5.875 1.00 90.06 302 ALA A C 1
ATOM 2420 O O . ALA A 1 302 ? 4.460 2.754 6.499 1.00 90.06 302 ALA A O 1
ATOM 2421 N N . ASN A 1 303 ? 5.961 2.663 4.828 1.00 85.06 303 ASN A N 1
ATOM 2422 C CA . ASN A 1 303 ? 5.507 1.386 4.297 1.00 85.06 303 ASN A CA 1
ATOM 2423 C C . ASN A 1 303 ? 5.715 0.222 5.269 1.00 85.06 303 ASN A C 1
ATOM 2425 O O . ASN A 1 303 ? 4.884 -0.674 5.388 1.00 85.06 303 ASN A O 1
ATOM 2429 N N . TRP A 1 304 ? 6.791 0.272 6.051 1.00 84.88 304 TRP A N 1
ATOM 2430 C CA . TRP A 1 304 ? 7.032 -0.708 7.104 1.00 84.88 304 TRP A CA 1
ATOM 2431 C C . TRP A 1 304 ? 6.173 -0.479 8.366 1.00 84.88 304 TRP A C 1
ATOM 2433 O O . TRP A 1 304 ? 5.805 -1.438 9.044 1.00 84.88 304 TRP A O 1
ATOM 2443 N N . TYR A 1 305 ? 5.857 0.775 8.714 1.00 86.75 305 TYR A N 1
ATOM 2444 C CA . TYR A 1 305 ? 5.273 1.128 10.018 1.00 86.75 305 TYR A CA 1
ATOM 2445 C C . TYR A 1 305 ? 3.786 1.527 9.994 1.00 86.75 305 TYR A C 1
ATOM 2447 O O . TYR A 1 305 ? 3.057 1.290 10.964 1.00 86.75 305 TYR A O 1
ATOM 2455 N N . ASN A 1 306 ? 3.322 2.153 8.914 1.00 77.19 306 ASN A N 1
ATOM 2456 C CA . ASN A 1 306 ? 2.008 2.794 8.835 1.00 77.19 306 ASN A CA 1
ATOM 2457 C C . ASN A 1 306 ? 1.055 2.164 7.823 1.00 77.19 306 ASN A C 1
ATOM 2459 O O . ASN A 1 306 ? -0.120 2.049 8.156 1.00 77.19 306 ASN A O 1
ATOM 2463 N N . THR A 1 307 ? 1.511 1.751 6.636 1.00 63.03 307 THR A N 1
ATOM 2464 C CA . THR A 1 307 ? 0.589 1.434 5.523 1.00 63.03 307 THR A CA 1
ATOM 2465 C C . THR A 1 307 ? -0.154 0.117 5.633 1.00 63.03 307 THR A C 1
ATOM 2467 O O . THR A 1 307 ? -0.896 -0.219 4.724 1.00 63.03 307 THR A O 1
ATOM 2470 N N . GLY A 1 308 ? -0.049 -0.590 6.761 1.00 54.66 308 GLY A N 1
ATOM 2471 C CA . GLY A 1 308 ? -1.098 -1.517 7.169 1.00 54.66 308 GLY A CA 1
ATOM 2472 C C . GLY A 1 308 ? -1.549 -2.494 6.080 1.00 54.66 308 GLY A C 1
ATOM 2473 O O . GLY A 1 308 ? -2.747 -2.692 5.964 1.00 54.66 308 GLY A O 1
ATOM 2474 N N . ASN A 1 309 ? -0.657 -3.022 5.232 1.00 48.53 309 ASN A N 1
ATOM 2475 C CA . ASN A 1 309 ? -1.107 -3.857 4.118 1.00 48.53 309 ASN A CA 1
ATOM 2476 C C . ASN A 1 309 ? -1.544 -5.238 4.624 1.00 48.53 309 ASN A C 1
ATOM 2478 O O . ASN A 1 309 ? -1.322 -5.592 5.786 1.00 48.53 309 ASN A O 1
ATOM 2482 N N . ARG A 1 310 ? -2.134 -6.049 3.740 1.00 44.34 310 ARG A N 1
ATOM 2483 C CA . ARG A 1 310 ? -2.627 -7.399 4.062 1.00 44.34 310 ARG A CA 1
ATOM 2484 C C . ARG A 1 310 ? -1.658 -8.219 4.917 1.00 44.34 310 ARG A C 1
ATOM 2486 O O . ARG A 1 310 ? -2.092 -8.853 5.860 1.00 44.34 310 ARG A O 1
ATOM 2493 N N . SER A 1 311 ? -0.353 -8.163 4.689 1.00 38.81 311 SER A N 1
ATOM 2494 C CA . SER A 1 311 ? 0.618 -8.947 5.469 1.00 38.81 311 SER A CA 1
ATOM 2495 C C . SER A 1 311 ? 0.993 -8.338 6.827 1.00 38.81 311 SER A C 1
ATOM 2497 O O . SER A 1 311 ? 1.632 -9.006 7.645 1.00 38.81 311 SER A O 1
ATOM 2499 N N . MET A 1 312 ? 0.615 -7.088 7.097 1.00 50.44 312 MET A N 1
ATOM 2500 C CA . MET A 1 312 ? 0.963 -6.343 8.305 1.00 50.44 312 MET A CA 1
ATOM 2501 C C . MET A 1 312 ? -0.171 -5.405 8.748 1.00 50.44 312 MET A C 1
ATOM 2503 O O . MET A 1 312 ? -0.084 -4.199 8.530 1.00 50.44 312 MET A O 1
ATOM 2507 N N . PRO A 1 313 ? -1.199 -5.901 9.460 1.00 42.94 313 PRO A N 1
ATOM 2508 C CA . PRO A 1 313 ? -2.276 -5.052 9.959 1.00 42.94 313 PRO A CA 1
ATOM 2509 C C . PRO A 1 313 ? -1.784 -4.161 11.123 1.00 42.94 313 PRO A C 1
ATOM 2511 O O . PRO A 1 313 ? -1.851 -4.529 12.299 1.00 42.94 313 PRO A O 1
ATOM 2514 N N . TYR A 1 314 ? -1.286 -2.976 10.751 1.00 55.34 314 TYR A N 1
ATOM 2515 C CA . TYR A 1 314 ? -0.942 -1.770 11.525 1.00 55.34 314 TYR A CA 1
ATOM 2516 C C . TYR A 1 314 ? 0.133 -1.902 12.617 1.00 55.34 314 TYR A C 1
ATOM 2518 O O . TYR A 1 314 ? -0.119 -2.436 13.700 1.00 55.34 314 TYR A O 1
ATOM 2526 N N . ALA A 1 315 ? 1.304 -1.284 12.408 1.00 70.81 315 ALA A N 1
ATOM 2527 C CA . ALA A 1 315 ? 2.329 -1.158 13.448 1.00 70.81 315 ALA A CA 1
ATOM 2528 C C . ALA A 1 315 ? 2.185 0.138 14.278 1.00 70.81 315 ALA A C 1
ATOM 2530 O O . ALA A 1 315 ? 2.284 0.068 15.503 1.00 70.81 315 ALA A O 1
ATOM 2531 N N . PHE A 1 316 ? 1.797 1.282 13.694 1.00 86.88 316 PHE A N 1
ATOM 2532 C CA . PHE A 1 316 ? 1.639 2.527 14.468 1.00 86.88 316 PHE A CA 1
ATOM 2533 C C . PHE A 1 316 ? 0.392 2.567 15.369 1.00 86.88 316 PHE A C 1
ATOM 2535 O O . PHE A 1 316 ? 0.501 2.735 16.586 1.00 86.88 316 PHE A O 1
ATOM 2542 N N . ILE A 1 317 ? -0.812 2.367 14.816 1.00 87.69 317 ILE A N 1
ATOM 2543 C CA . ILE A 1 317 ? -2.061 2.387 15.605 1.00 87.69 317 ILE A CA 1
ATOM 2544 C C . ILE A 1 317 ? -2.055 1.298 16.689 1.00 87.69 317 ILE A C 1
ATOM 2546 O O . ILE A 1 317 ? -2.593 1.492 17.780 1.00 87.69 317 ILE A O 1
ATOM 2550 N N . LYS A 1 318 ? -1.418 0.152 16.434 1.00 85.81 318 LYS A N 1
ATOM 2551 C CA . LYS A 1 318 ? -1.262 -0.924 17.421 1.00 85.81 318 LYS A CA 1
ATOM 2552 C C . LYS A 1 318 ? -0.380 -0.513 18.598 1.00 85.81 318 LYS A C 1
ATOM 2554 O O . LYS A 1 318 ? -0.717 -0.825 19.746 1.00 85.81 318 LYS A O 1
ATOM 2559 N N . ASP A 1 319 ? 0.699 0.219 18.342 1.00 91.31 319 ASP A N 1
ATOM 2560 C CA . ASP A 1 319 ? 1.524 0.781 19.408 1.00 91.31 319 ASP A CA 1
ATOM 2561 C C . ASP A 1 319 ? 0.756 1.854 20.194 1.00 91.31 319 ASP A C 1
ATOM 2563 O O . ASP A 1 319 ? 0.811 1.867 21.424 1.00 91.31 319 ASP A O 1
ATOM 2567 N N . LEU A 1 320 ? -0.073 2.672 19.532 1.00 92.25 320 LEU A N 1
ATOM 2568 C CA . LEU A 1 320 ? -0.957 3.624 20.218 1.00 92.25 320 LEU A CA 1
ATOM 2569 C C . LEU A 1 320 ? -2.015 2.934 21.086 1.00 92.25 320 LEU A C 1
ATOM 2571 O O . LEU A 1 320 ? -2.260 3.370 22.210 1.00 92.25 320 LEU A O 1
ATOM 2575 N N . LYS A 1 321 ? -2.628 1.844 20.607 1.00 90.81 321 LYS A N 1
ATOM 2576 C CA . LYS A 1 321 ? -3.558 1.016 21.398 1.00 90.81 321 LYS A CA 1
ATOM 2577 C C . LYS A 1 321 ? -2.851 0.405 22.609 1.00 90.81 321 LYS A C 1
ATOM 2579 O O . LYS A 1 321 ? -3.405 0.386 23.707 1.00 90.81 321 LYS A O 1
ATOM 2584 N N . THR A 1 322 ? -1.606 -0.040 22.441 1.00 91.62 322 THR A N 1
ATOM 2585 C CA . THR A 1 322 ? -0.783 -0.562 23.542 1.00 91.62 322 THR A CA 1
ATOM 2586 C C . THR A 1 322 ? -0.463 0.526 24.562 1.00 91.62 322 THR A C 1
ATOM 2588 O O . THR A 1 322 ? -0.698 0.328 25.755 1.00 91.62 322 THR A O 1
ATOM 2591 N N . TYR A 1 323 ? -0.042 1.702 24.103 1.00 95.25 323 TYR A N 1
ATOM 2592 C CA . TYR A 1 323 ? 0.196 2.858 24.959 1.00 95.25 323 TYR A CA 1
ATOM 2593 C C . TYR A 1 323 ? -1.080 3.319 25.685 1.00 95.25 323 TYR A C 1
ATOM 2595 O O . TYR A 1 323 ? -1.043 3.588 26.884 1.00 95.25 323 TYR A O 1
ATOM 2603 N N . ALA A 1 324 ? -2.238 3.321 25.017 1.00 95.06 324 ALA A N 1
ATOM 2604 C CA . ALA A 1 324 ? -3.531 3.582 25.650 1.00 95.06 324 ALA A CA 1
ATOM 2605 C C . ALA A 1 324 ? -3.840 2.560 26.752 1.00 95.06 324 ALA A C 1
ATOM 2607 O O . ALA A 1 324 ? -4.275 2.935 27.846 1.00 95.06 324 ALA A O 1
ATOM 2608 N N . ARG A 1 325 ? -3.547 1.275 26.507 1.00 93.31 325 ARG A N 1
ATOM 2609 C CA . ARG A 1 325 ? -3.707 0.210 27.504 1.00 93.31 325 ARG A CA 1
ATOM 2610 C C . ARG A 1 325 ? -2.907 0.490 28.772 1.00 93.31 325 ARG A C 1
ATOM 2612 O O . ARG A 1 325 ? -3.439 0.356 29.877 1.00 93.31 325 ARG A O 1
ATOM 2619 N N . GLU A 1 326 ? -1.654 0.898 28.610 1.00 94.25 326 GLU A N 1
ATOM 2620 C CA . GLU A 1 326 ? -0.765 1.263 29.713 1.00 94.25 326 GLU A CA 1
ATOM 2621 C C . GLU A 1 326 ? -1.235 2.532 30.431 1.00 94.25 326 GLU A C 1
ATOM 2623 O O . GLU A 1 326 ? -1.327 2.546 31.662 1.00 94.25 326 GLU A O 1
ATOM 2628 N N . TYR A 1 327 ? -1.607 3.566 29.672 1.00 95.69 327 TYR A N 1
ATOM 2629 C CA . TYR A 1 327 ? -2.065 4.851 30.194 1.00 95.69 327 TYR A CA 1
ATOM 2630 C C . TYR A 1 327 ? -3.291 4.698 31.106 1.00 95.69 327 TYR A C 1
ATOM 2632 O O . TYR A 1 327 ? -3.298 5.186 32.240 1.00 95.69 327 TYR A O 1
ATOM 2640 N N . PHE A 1 328 ? -4.303 3.946 30.662 1.00 95.12 328 PHE A N 1
ATOM 2641 C CA . PHE A 1 328 ? -5.504 3.670 31.458 1.00 95.12 328 PHE A CA 1
ATOM 2642 C C . PHE A 1 328 ? -5.352 2.457 32.393 1.00 95.12 328 PHE A C 1
ATOM 2644 O O . PHE A 1 328 ? -6.333 2.009 32.989 1.00 95.12 328 PHE A O 1
ATOM 2651 N N . LYS A 1 329 ? -4.138 1.911 32.560 1.00 92.44 329 LYS A N 1
ATOM 2652 C CA . LYS A 1 329 ? -3.835 0.798 33.482 1.00 92.44 329 LYS A CA 1
ATOM 2653 C C . LYS A 1 329 ? -4.737 -0.428 33.268 1.00 92.44 329 LYS A C 1
ATOM 2655 O O . LYS A 1 329 ? -5.173 -1.065 34.227 1.00 92.44 329 LYS A O 1
ATOM 2660 N N . GLY A 1 330 ? -5.063 -0.723 32.011 1.00 81.12 330 GLY A N 1
ATOM 2661 C CA . GLY A 1 330 ? -5.954 -1.817 31.618 1.00 81.12 330 GLY A CA 1
ATOM 2662 C C . GLY A 1 330 ? -7.450 -1.579 31.871 1.00 81.12 330 GLY A C 1
ATOM 2663 O O . GLY A 1 330 ? -8.263 -2.383 31.427 1.00 81.12 330 GLY A O 1
ATOM 2664 N N . GLN A 1 331 ? -7.848 -0.486 32.532 1.00 88.31 331 GLN A N 1
ATOM 2665 C CA . GLN A 1 331 ? -9.256 -0.119 32.718 1.00 88.31 331 GLN A CA 1
ATOM 2666 C C . GLN A 1 331 ? -9.736 0.705 31.521 1.00 88.31 331 GLN A C 1
ATOM 2668 O O . GLN A 1 331 ? -9.783 1.932 31.578 1.00 88.31 331 GLN A O 1
ATOM 2673 N N . MET A 1 332 ? -10.033 0.020 30.414 1.00 86.62 332 MET A N 1
ATOM 2674 C CA . MET A 1 332 ? -10.370 0.688 29.156 1.00 86.62 332 MET A CA 1
ATOM 2675 C C . MET A 1 332 ? -11.664 1.508 29.275 1.00 86.62 332 MET A C 1
ATOM 2677 O O . MET A 1 332 ? -12.695 0.961 29.668 1.00 86.62 332 MET A O 1
ATOM 2681 N N . PRO A 1 333 ? -11.630 2.810 28.931 1.00 88.44 333 PRO A N 1
ATOM 2682 C CA . PRO A 1 333 ? -12.803 3.682 28.999 1.00 88.44 333 PRO A CA 1
ATOM 2683 C C . PRO A 1 333 ? -13.817 3.429 27.869 1.00 88.44 333 PRO A C 1
ATOM 2685 O O . PRO A 1 333 ? -14.953 3.887 27.959 1.00 88.44 333 PRO A O 1
ATOM 2688 N N . CYS A 1 334 ? -13.416 2.721 26.812 1.00 90.25 334 CYS A N 1
ATOM 2689 C CA . CYS A 1 334 ? -14.245 2.350 25.667 1.00 90.25 334 CYS A CA 1
ATOM 2690 C C . CYS A 1 334 ? -13.701 1.071 25.003 1.00 90.25 334 CYS A C 1
ATOM 2692 O O . CYS A 1 334 ? -12.823 0.406 25.559 1.00 90.25 334 CYS A O 1
ATOM 2694 N N . ALA A 1 335 ? -14.227 0.714 23.828 1.00 87.88 335 ALA A N 1
ATOM 2695 C CA . ALA A 1 335 ? -13.693 -0.385 23.033 1.00 87.88 335 ALA A CA 1
ATOM 2696 C C . ALA A 1 335 ? -12.207 -0.163 22.701 1.00 87.88 335 ALA A C 1
ATOM 2698 O O . ALA A 1 335 ? -11.785 0.945 22.366 1.00 87.88 335 ALA A O 1
ATOM 2699 N N . GLU A 1 336 ? -11.419 -1.237 22.764 1.00 85.62 336 GLU A N 1
ATOM 2700 C CA . GLU A 1 336 ? -9.968 -1.196 22.553 1.00 85.62 336 GLU A CA 1
ATOM 2701 C C . GLU A 1 336 ? -9.586 -0.601 21.191 1.00 85.62 336 GLU A C 1
ATOM 2703 O O . GLU A 1 336 ? -8.595 0.121 21.081 1.00 85.62 336 GLU A O 1
ATOM 2708 N N . GLU A 1 337 ? -10.417 -0.830 20.171 1.00 85.62 337 GLU A N 1
ATOM 2709 C CA . GLU A 1 337 ? -10.208 -0.291 18.831 1.00 85.62 337 GLU A CA 1
ATOM 2710 C C . GLU A 1 337 ? -10.207 1.241 18.763 1.00 85.62 337 GLU A C 1
ATOM 2712 O O . GLU A 1 337 ? -9.624 1.772 17.829 1.00 85.62 337 GLU A O 1
ATOM 2717 N N . ALA A 1 338 ? -10.785 1.941 19.747 1.00 91.88 338 ALA A N 1
ATOM 2718 C CA . ALA A 1 338 ? -10.926 3.398 19.749 1.00 91.88 338 ALA A CA 1
ATOM 2719 C C . ALA A 1 338 ? -10.294 4.085 20.980 1.00 91.88 338 ALA A C 1
ATOM 2721 O O . ALA A 1 338 ? -10.337 5.309 21.104 1.00 91.88 338 ALA A O 1
ATOM 2722 N N . ALA A 1 339 ? -9.685 3.324 21.897 1.00 93.00 339 ALA A N 1
ATOM 2723 C CA . ALA A 1 339 ? -9.180 3.848 23.171 1.00 93.00 339 ALA A CA 1
ATOM 2724 C C . ALA A 1 339 ? -8.057 4.890 23.019 1.00 93.00 339 ALA A C 1
ATOM 2726 O O . ALA A 1 339 ? -7.952 5.803 23.840 1.00 93.00 339 ALA A O 1
ATOM 2727 N N . TYR A 1 340 ? -7.239 4.795 21.966 1.00 94.12 340 TYR A N 1
ATOM 2728 C CA . TYR A 1 340 ? -6.162 5.757 21.702 1.00 94.12 340 TYR A CA 1
ATOM 2729 C C . TYR A 1 340 ? -6.679 7.174 21.406 1.00 94.12 340 TYR A C 1
ATOM 2731 O O . TYR A 1 340 ? -5.980 8.141 21.699 1.00 94.12 340 TYR A O 1
ATOM 2739 N N . LEU A 1 341 ? -7.917 7.317 20.916 1.00 96.38 341 LEU A N 1
ATOM 2740 C CA . LEU A 1 341 ? -8.548 8.617 20.649 1.00 96.38 341 LEU A CA 1
ATOM 2741 C C . LEU A 1 341 ? -8.897 9.382 21.934 1.00 96.38 341 LEU A C 1
ATOM 2743 O O . LEU A 1 341 ? -9.174 10.575 21.887 1.00 96.38 341 LEU A O 1
ATOM 2747 N N . LEU A 1 342 ? -8.874 8.712 23.090 1.00 96.06 342 LEU A N 1
ATOM 2748 C CA . LEU A 1 342 ? -9.125 9.318 24.401 1.00 96.06 342 LEU A CA 1
ATOM 2749 C C . LEU A 1 342 ? -7.839 9.734 25.127 1.00 96.06 342 LEU A C 1
ATOM 2751 O O . LEU A 1 342 ? -7.908 10.241 26.250 1.00 96.06 342 LEU A O 1
ATOM 2755 N N . LEU A 1 343 ? -6.668 9.515 24.521 1.00 95.62 343 LEU A N 1
ATOM 2756 C CA . LEU A 1 343 ? -5.401 9.974 25.078 1.00 95.62 343 LEU A CA 1
ATOM 2757 C C . LEU A 1 343 ? -5.363 11.512 25.093 1.00 95.62 343 LEU A C 1
ATOM 2759 O O . LEU A 1 343 ? -5.649 12.147 24.073 1.00 95.62 343 LEU A O 1
ATOM 2763 N N . PRO A 1 344 ? -5.027 12.141 26.233 1.00 95.00 344 PRO A N 1
ATOM 2764 C CA . PRO A 1 344 ? -5.079 13.589 26.347 1.00 95.00 344 PRO A CA 1
ATOM 2765 C C . PRO A 1 344 ? -3.982 14.246 25.512 1.00 95.00 344 PRO A C 1
ATOM 2767 O O . PRO A 1 344 ? -2.812 13.876 25.593 1.00 95.00 344 PRO A O 1
ATOM 2770 N N . TRP A 1 345 ? -4.355 15.281 24.764 1.00 96.25 345 TRP A N 1
ATOM 2771 C CA . TRP A 1 345 ? -3.395 16.103 24.038 1.00 96.25 345 TRP A CA 1
ATOM 2772 C C . TRP A 1 345 ? -2.556 16.947 25.007 1.00 96.25 345 TRP A C 1
ATOM 2774 O O . TRP A 1 345 ? -3.049 17.920 25.584 1.00 96.25 345 TRP A O 1
ATOM 2784 N N . CYS A 1 346 ? -1.290 16.574 25.189 1.00 95.38 346 CYS A N 1
ATOM 2785 C CA . CYS A 1 346 ? -0.304 17.326 25.963 1.00 95.38 346 CYS A CA 1
ATOM 2786 C C . CYS A 1 346 ? 1.136 17.004 25.526 1.00 95.38 346 CYS A C 1
ATOM 2788 O O . CYS A 1 346 ? 1.377 16.078 24.743 1.00 95.38 346 CYS A O 1
ATOM 2790 N N . ASP A 1 347 ? 2.106 17.743 26.066 1.00 94.75 347 ASP A N 1
ATOM 2791 C CA . ASP A 1 347 ? 3.529 17.539 25.774 1.00 94.75 347 ASP A CA 1
ATOM 2792 C C . ASP A 1 347 ? 4.026 16.159 26.222 1.00 94.75 347 ASP A C 1
ATOM 2794 O O . ASP A 1 347 ? 4.938 15.606 25.608 1.00 94.75 347 ASP A O 1
ATOM 2798 N N . GLU A 1 348 ? 3.475 15.594 27.304 1.00 96.50 348 GLU A N 1
ATOM 2799 C CA . GLU A 1 348 ? 3.806 14.231 27.743 1.00 96.50 348 GLU A CA 1
ATOM 2800 C C . GLU A 1 348 ? 3.345 13.186 26.727 1.00 96.50 348 GLU A C 1
ATOM 2802 O O . GLU A 1 348 ? 4.116 12.284 26.406 1.00 96.50 348 GLU A O 1
ATOM 2807 N N . TYR A 1 349 ? 2.121 13.322 26.208 1.00 96.94 349 TYR A N 1
ATOM 2808 C CA . TYR A 1 349 ? 1.589 12.450 25.160 1.00 96.94 349 TYR A CA 1
ATOM 2809 C C . TYR A 1 349 ? 2.452 12.534 23.898 1.00 96.94 349 TYR A C 1
ATOM 2811 O O . TYR A 1 349 ? 2.904 11.510 23.391 1.00 96.94 349 TYR A O 1
ATOM 2819 N N . CYS A 1 350 ? 2.755 13.756 23.452 1.00 97.12 350 CYS A N 1
ATOM 2820 C CA . CYS A 1 350 ? 3.610 14.000 22.295 1.00 97.12 350 CYS A CA 1
ATOM 2821 C C . CYS A 1 350 ? 4.972 13.309 22.429 1.00 97.12 350 CYS A C 1
ATOM 2823 O O . CYS A 1 350 ? 5.350 12.532 21.559 1.00 97.12 350 CYS A O 1
ATOM 2825 N N . ARG A 1 351 ? 5.672 13.532 23.549 1.00 97.06 351 ARG A N 1
ATOM 2826 C CA . ARG A 1 351 ? 6.981 12.917 23.816 1.00 97.06 351 ARG A CA 1
ATOM 2827 C C . ARG A 1 351 ? 6.910 11.394 23.910 1.00 97.06 351 ARG A C 1
ATOM 2829 O O . ARG A 1 351 ? 7.846 10.717 23.495 1.00 97.06 351 ARG A O 1
ATOM 2836 N N . ALA A 1 352 ? 5.836 10.849 24.483 1.00 98.00 352 ALA A N 1
ATOM 2837 C CA . ALA A 1 352 ? 5.660 9.405 24.594 1.00 98.00 352 ALA A CA 1
ATOM 2838 C C . ALA A 1 352 ? 5.487 8.755 23.217 1.00 98.00 352 ALA A C 1
ATOM 2840 O O . ALA A 1 352 ? 6.158 7.770 22.924 1.00 98.00 352 ALA A O 1
ATOM 2841 N N . VAL A 1 353 ? 4.643 9.333 22.361 1.00 97.44 353 VAL A N 1
ATOM 2842 C CA . VAL A 1 353 ? 4.405 8.816 21.009 1.00 97.44 353 VAL A CA 1
ATOM 2843 C C . VAL A 1 353 ? 5.631 9.007 20.109 1.00 97.44 353 VAL A C 1
ATOM 2845 O O . VAL A 1 353 ? 6.009 8.068 19.420 1.00 97.44 353 VAL A O 1
ATOM 2848 N N . GLU A 1 354 ? 6.325 10.150 20.169 1.00 97.62 354 GLU A N 1
ATOM 2849 C CA . GLU A 1 354 ? 7.600 10.347 19.449 1.00 97.62 354 GLU A CA 1
ATOM 2850 C C . GLU A 1 354 ? 8.641 9.296 19.837 1.00 97.62 354 GLU A C 1
ATOM 2852 O O . GLU A 1 354 ? 9.333 8.766 18.975 1.00 97.62 354 GLU A O 1
ATOM 2857 N N . LYS A 1 355 ? 8.724 8.945 21.126 1.00 98.00 355 LYS A N 1
ATOM 2858 C CA . LYS A 1 355 ? 9.642 7.908 21.601 1.00 98.00 355 LYS A CA 1
ATOM 2859 C C . LYS A 1 355 ? 9.306 6.525 21.034 1.00 98.00 355 LYS A C 1
ATOM 2861 O O . LYS A 1 355 ? 10.218 5.779 20.699 1.00 98.00 355 LYS A O 1
ATOM 2866 N N . ILE A 1 356 ? 8.023 6.185 20.930 1.00 96.94 356 ILE A N 1
ATOM 2867 C CA . ILE A 1 356 ? 7.582 4.930 20.306 1.00 96.94 356 ILE A CA 1
ATOM 2868 C C . ILE A 1 356 ? 8.032 4.895 18.839 1.00 96.94 356 ILE A C 1
ATOM 2870 O O . ILE A 1 356 ? 8.629 3.912 18.405 1.00 96.94 356 ILE A O 1
ATOM 2874 N N . ILE A 1 357 ? 7.798 5.982 18.095 1.00 96.31 357 ILE A N 1
ATOM 2875 C CA . ILE A 1 357 ? 8.208 6.089 16.687 1.00 96.31 357 ILE A CA 1
ATOM 2876 C C . ILE A 1 357 ? 9.735 5.966 16.562 1.00 96.31 357 ILE A C 1
ATOM 2878 O O . ILE A 1 357 ? 10.214 5.230 15.705 1.00 96.31 357 ILE A O 1
ATOM 2882 N N . GLU A 1 358 ? 10.497 6.608 17.451 1.00 97.31 358 GLU A N 1
ATOM 2883 C CA . GLU A 1 358 ? 11.963 6.530 17.493 1.00 97.31 358 GLU A CA 1
ATOM 2884 C C . GLU A 1 358 ? 12.473 5.092 17.686 1.00 97.31 358 GLU A C 1
ATOM 2886 O O . GLU A 1 358 ? 13.371 4.634 16.979 1.00 97.31 358 GLU A O 1
ATOM 2891 N N . GLU A 1 359 ? 11.889 4.355 18.636 1.00 95.50 359 GLU A N 1
ATOM 2892 C CA . GLU A 1 359 ? 12.256 2.962 18.914 1.00 95.50 359 GLU A CA 1
ATOM 2893 C C . GLU A 1 359 ? 11.983 2.064 17.694 1.00 95.50 359 GLU A C 1
ATOM 2895 O O . GLU A 1 359 ? 12.818 1.224 17.345 1.00 95.50 359 GLU A O 1
ATOM 2900 N N . ARG A 1 360 ? 10.862 2.296 17.003 1.00 92.88 360 ARG A N 1
ATOM 2901 C CA . ARG A 1 360 ? 10.464 1.589 15.778 1.00 92.88 360 ARG A CA 1
ATOM 2902 C C . ARG A 1 360 ? 11.335 1.934 14.583 1.00 92.88 360 ARG A C 1
ATOM 2904 O O . ARG A 1 360 ? 11.738 1.042 13.843 1.00 92.88 360 ARG A O 1
ATOM 2911 N N . PHE A 1 361 ? 11.699 3.199 14.427 1.00 93.19 361 PHE A N 1
ATOM 2912 C CA . PHE A 1 361 ? 12.637 3.620 13.397 1.00 93.19 361 PHE A CA 1
ATOM 2913 C C . PHE A 1 361 ? 14.009 2.973 13.595 1.00 93.19 361 PHE A C 1
ATOM 2915 O O . PHE A 1 361 ? 14.585 2.445 12.647 1.00 93.19 361 PHE A O 1
ATOM 2922 N N . ALA A 1 362 ? 14.506 2.921 14.833 1.00 92.44 362 ALA A N 1
ATOM 2923 C CA . ALA A 1 362 ? 15.763 2.250 15.149 1.00 92.44 362 ALA A CA 1
ATOM 2924 C C . ALA A 1 362 ? 15.705 0.723 14.938 1.00 92.44 362 ALA A C 1
ATOM 2926 O O . ALA A 1 362 ? 16.731 0.108 14.643 1.00 92.44 362 ALA A O 1
ATOM 2927 N N . GLU A 1 363 ? 14.541 0.093 15.118 1.00 90.12 363 GLU A N 1
ATOM 2928 C CA . GLU A 1 363 ? 14.306 -1.316 14.776 1.00 90.12 363 GLU A CA 1
ATOM 2929 C C . GLU A 1 363 ? 14.377 -1.529 13.260 1.00 90.12 363 GLU A C 1
ATOM 2931 O O . GLU A 1 363 ? 15.191 -2.328 12.795 1.00 90.12 363 GLU A O 1
ATOM 2936 N N . TRP A 1 364 ? 13.609 -0.752 12.498 1.00 89.19 364 TRP A N 1
ATOM 2937 C CA . TRP A 1 364 ? 13.603 -0.782 11.037 1.00 89.19 364 TRP A CA 1
ATOM 2938 C C . TRP A 1 364 ? 14.997 -0.552 10.439 1.00 89.19 364 TRP A C 1
ATOM 2940 O O . TRP A 1 364 ? 15.461 -1.346 9.624 1.00 89.19 364 TRP A O 1
ATOM 2950 N N . GLN A 1 365 ? 15.736 0.454 10.917 1.00 88.06 365 GLN A N 1
ATOM 2951 C CA . GLN A 1 365 ? 17.094 0.733 10.437 1.00 88.06 365 GLN A CA 1
ATOM 2952 C C . GLN A 1 365 ? 18.061 -0.442 10.637 1.00 88.06 365 GLN A C 1
ATOM 2954 O O . GLN A 1 365 ? 18.965 -0.626 9.827 1.00 88.06 365 GLN A O 1
ATOM 2959 N N . LYS A 1 366 ? 17.895 -1.242 11.699 1.00 87.94 366 LYS A N 1
ATOM 2960 C CA . LYS A 1 366 ? 18.720 -2.444 11.913 1.00 87.94 366 LYS A CA 1
ATOM 2961 C C . LYS A 1 366 ? 18.369 -3.558 10.934 1.00 87.94 366 LYS A C 1
ATOM 2963 O O . LYS A 1 366 ? 19.260 -4.318 10.569 1.00 87.94 366 LYS A O 1
ATOM 2968 N N . LEU A 1 367 ? 17.101 -3.661 10.534 1.00 83.62 367 LEU A N 1
ATOM 2969 C CA . LEU A 1 367 ? 16.641 -4.644 9.553 1.00 83.62 367 LEU A CA 1
ATOM 2970 C C . LEU A 1 367 ? 17.161 -4.324 8.149 1.00 83.62 367 LEU A C 1
ATOM 2972 O O . LEU A 1 367 ? 17.561 -5.239 7.441 1.00 83.62 367 LEU A O 1
ATOM 2976 N N . CYS A 1 368 ? 17.232 -3.043 7.779 1.00 76.62 368 CYS A N 1
ATOM 2977 C CA . CYS A 1 368 ? 17.771 -2.615 6.484 1.00 76.62 368 CYS A CA 1
ATOM 2978 C C . CYS A 1 368 ? 19.292 -2.827 6.320 1.00 76.62 368 CYS A C 1
ATOM 2980 O O . CYS A 1 368 ? 19.805 -2.642 5.223 1.00 76.62 368 CYS A O 1
ATOM 2982 N N . GLY A 1 369 ? 20.028 -3.183 7.382 1.00 63.53 369 GLY A N 1
ATOM 2983 C CA . GLY A 1 369 ? 21.482 -3.383 7.336 1.00 63.53 369 GLY A CA 1
ATOM 2984 C C . GLY A 1 369 ? 22.315 -2.095 7.200 1.00 63.53 369 GLY A C 1
ATOM 2985 O O . GLY A 1 369 ? 21.797 -0.979 7.154 1.00 63.53 369 GLY A O 1
ATOM 2986 N N . GLU A 1 370 ? 23.648 -2.245 7.153 1.00 51.31 370 GLU A N 1
ATOM 2987 C CA . GLU A 1 370 ? 24.602 -1.132 6.955 1.00 51.31 370 GLU A CA 1
ATOM 2988 C C . GLU A 1 370 ? 24.613 -0.589 5.511 1.00 51.31 370 GLU A C 1
ATOM 2990 O O . GLU A 1 370 ? 25.272 0.412 5.243 1.00 51.31 370 GLU A O 1
ATOM 2995 N N . GLU A 1 371 ? 23.871 -1.192 4.577 1.00 47.81 371 GLU A N 1
ATOM 2996 C CA . GLU A 1 371 ? 23.869 -0.805 3.156 1.00 47.81 371 GLU A CA 1
ATOM 2997 C C . GLU A 1 371 ? 23.270 0.587 2.899 1.00 47.81 371 GLU A C 1
ATOM 2999 O O . GLU A 1 371 ? 23.632 1.244 1.925 1.00 47.81 371 GLU A O 1
ATOM 3004 N N . ASN A 1 372 ? 22.463 1.105 3.832 1.00 42.22 372 ASN A N 1
ATOM 3005 C CA . ASN A 1 372 ? 21.981 2.490 3.820 1.00 42.22 372 ASN A CA 1
ATOM 3006 C C . ASN A 1 372 ? 22.922 3.489 4.516 1.00 42.22 372 ASN A C 1
ATOM 3008 O O . ASN A 1 372 ? 22.627 4.687 4.559 1.00 42.22 372 ASN A O 1
ATOM 3012 N N . ALA A 1 373 ? 24.069 3.050 5.045 1.00 42.72 373 ALA A N 1
ATOM 3013 C CA . ALA A 1 373 ? 25.165 3.950 5.394 1.00 42.72 373 ALA A CA 1
ATOM 3014 C C . ALA A 1 373 ? 25.888 4.363 4.103 1.00 42.72 373 ALA A C 1
ATOM 3016 O O . ALA A 1 373 ? 27.052 4.033 3.884 1.00 42.72 373 ALA A O 1
ATOM 3017 N N . VAL A 1 374 ? 25.168 5.059 3.217 1.00 49.97 374 VAL A N 1
ATOM 3018 C CA . VAL A 1 374 ? 25.697 5.577 1.956 1.00 49.97 374 VAL A CA 1
ATOM 3019 C C . VAL A 1 374 ? 26.830 6.534 2.306 1.00 49.97 374 VAL A C 1
ATOM 3021 O O . VAL A 1 374 ? 26.604 7.675 2.708 1.00 49.97 374 VAL A O 1
ATOM 3024 N N . GLN A 1 375 ? 28.075 6.073 2.184 1.00 48.00 375 GLN A N 1
ATOM 3025 C CA . GLN A 1 375 ? 29.161 7.014 1.970 1.00 48.00 375 GLN A CA 1
ATOM 3026 C C . GLN A 1 375 ? 28.864 7.688 0.630 1.00 48.00 375 GLN A C 1
ATOM 3028 O O . GLN A 1 375 ? 28.699 6.977 -0.365 1.00 48.00 375 GLN A O 1
ATOM 3033 N N . PRO A 1 376 ? 28.758 9.024 0.574 1.00 58.91 376 PRO A N 1
ATOM 3034 C CA . PRO A 1 376 ? 28.581 9.690 -0.698 1.00 58.91 376 PRO A CA 1
ATOM 3035 C C . PRO A 1 376 ? 29.803 9.380 -1.568 1.00 58.91 376 PRO A C 1
ATOM 3037 O O . PRO A 1 376 ? 30.916 9.807 -1.264 1.00 58.91 376 PRO A O 1
ATOM 3040 N N . PHE A 1 377 ? 29.600 8.603 -2.636 1.00 70.19 377 PHE A N 1
ATOM 3041 C CA . PHE A 1 377 ? 30.628 8.356 -3.652 1.00 70.19 377 PHE A CA 1
ATOM 3042 C C . PHE A 1 377 ? 30.924 9.620 -4.478 1.00 70.19 377 PHE A C 1
ATOM 3044 O O . PHE A 1 377 ? 31.961 9.710 -5.131 1.00 70.19 377 PHE A O 1
ATOM 3051 N N . ILE A 1 378 ? 30.027 10.609 -4.409 1.00 76.81 378 ILE A N 1
ATOM 3052 C CA . ILE A 1 378 ? 30.099 11.881 -5.121 1.00 76.81 378 ILE A CA 1
ATOM 3053 C C . ILE A 1 378 ? 30.342 13.006 -4.110 1.00 76.81 378 ILE A C 1
ATOM 3055 O O . ILE A 1 378 ? 29.570 13.196 -3.173 1.00 76.81 378 ILE A O 1
ATOM 3059 N N . ASP A 1 379 ? 31.417 13.768 -4.315 1.00 82.81 379 ASP A N 1
ATOM 3060 C CA . ASP A 1 379 ? 31.651 15.023 -3.599 1.00 82.81 379 ASP A CA 1
ATOM 3061 C C . ASP A 1 379 ? 30.864 16.158 -4.268 1.00 82.81 379 ASP A C 1
ATOM 3063 O O . ASP A 1 379 ? 31.266 16.700 -5.300 1.00 82.81 379 ASP A O 1
ATOM 3067 N N . GLU A 1 380 ? 29.741 16.526 -3.659 1.00 86.88 380 GLU A N 1
ATOM 3068 C CA . GLU A 1 380 ? 28.842 17.571 -4.157 1.00 86.88 380 GLU A CA 1
ATOM 3069 C C . GLU A 1 380 ? 29.226 18.984 -3.676 1.00 86.88 380 GLU A C 1
ATOM 3071 O O . GLU A 1 380 ? 28.546 19.959 -3.995 1.00 86.88 380 GLU A O 1
ATOM 3076 N N . SER A 1 381 ? 30.330 19.148 -2.933 1.00 86.88 381 SER A N 1
ATOM 3077 C CA . SER A 1 381 ? 30.691 20.422 -2.280 1.00 86.88 381 SER A CA 1
ATOM 3078 C C . SER A 1 381 ? 30.841 21.621 -3.228 1.00 86.88 381 SER A C 1
ATOM 3080 O O . SER A 1 381 ? 30.724 22.768 -2.793 1.00 86.88 381 SER A O 1
ATOM 3082 N N . ASN A 1 382 ? 31.090 21.371 -4.517 1.00 89.94 382 ASN A N 1
ATOM 3083 C CA . ASN A 1 382 ? 31.257 22.396 -5.552 1.00 89.94 382 ASN A CA 1
ATOM 3084 C C . ASN A 1 382 ? 30.114 22.429 -6.580 1.00 89.94 382 ASN A C 1
ATOM 3086 O O . ASN A 1 382 ? 30.238 23.104 -7.608 1.00 89.94 382 ASN A O 1
ATOM 3090 N N . PHE A 1 383 ? 29.032 21.685 -6.349 1.00 94.25 383 PHE A N 1
ATOM 3091 C CA . PHE A 1 383 ? 27.921 21.610 -7.291 1.00 94.25 383 PHE A CA 1
ATOM 3092 C C . PHE A 1 383 ? 27.126 22.915 -7.293 1.00 94.25 383 PHE A C 1
ATOM 3094 O O . PHE A 1 383 ? 27.039 23.637 -6.298 1.00 94.25 383 PHE A O 1
ATOM 3101 N N . LYS A 1 384 ? 26.580 23.252 -8.460 1.00 95.12 384 LYS A N 1
ATOM 3102 C CA . LYS A 1 384 ? 25.716 24.420 -8.642 1.00 95.12 384 LYS A CA 1
ATOM 3103 C C . LYS A 1 384 ? 24.263 23.982 -8.548 1.00 95.12 384 LYS A C 1
ATOM 3105 O O . LYS A 1 384 ? 23.940 22.865 -8.944 1.00 95.12 384 LYS A O 1
ATOM 3110 N N . GLU A 1 385 ? 23.389 24.879 -8.103 1.00 94.94 385 GLU A N 1
ATOM 3111 C CA . GLU A 1 385 ? 21.949 24.688 -8.278 1.00 94.94 385 GLU A CA 1
ATOM 3112 C C . GLU A 1 385 ? 21.599 24.938 -9.751 1.00 94.94 385 GLU A C 1
ATOM 3114 O O . GLU A 1 385 ? 21.609 26.078 -10.221 1.00 94.94 385 GLU A O 1
ATOM 3119 N N . LEU A 1 386 ? 21.371 23.857 -10.495 1.00 95.50 386 LEU A N 1
ATOM 3120 C CA . LEU A 1 386 ? 21.006 23.855 -11.913 1.00 95.50 386 LEU A CA 1
ATOM 3121 C C . LEU A 1 386 ? 19.493 23.725 -12.117 1.00 95.50 386 LEU A C 1
ATOM 3123 O O . LEU A 1 386 ? 19.009 24.016 -13.210 1.00 95.50 386 LEU A O 1
ATOM 3127 N N . LEU A 1 387 ? 18.759 23.318 -11.077 1.00 93.38 387 LEU A N 1
ATOM 3128 C CA . LEU A 1 387 ? 17.327 23.029 -11.111 1.00 93.38 387 LEU A CA 1
ATOM 3129 C C . LEU A 1 387 ? 16.520 23.889 -10.108 1.00 93.38 387 LEU A C 1
ATOM 3131 O O . LEU A 1 387 ? 15.673 23.345 -9.396 1.00 93.38 387 LEU A O 1
ATOM 3135 N N . PRO A 1 388 ? 16.721 25.225 -10.044 1.00 89.56 388 PRO A N 1
ATOM 3136 C CA . PRO A 1 388 ? 16.071 26.070 -9.036 1.00 89.56 388 PRO A CA 1
ATOM 3137 C C . PRO A 1 388 ? 14.547 26.164 -9.206 1.00 89.56 388 PRO A C 1
ATOM 3139 O O . PRO A 1 388 ? 13.837 26.368 -8.227 1.00 89.56 388 PRO A O 1
ATOM 3142 N N . ASP A 1 389 ? 14.053 26.004 -10.437 1.00 88.50 389 ASP A N 1
ATOM 3143 C CA . ASP A 1 389 ? 12.631 26.116 -10.783 1.00 88.50 389 ASP A CA 1
ATOM 3144 C C . ASP A 1 389 ? 11.966 24.743 -11.000 1.00 88.50 389 ASP A C 1
ATOM 3146 O O . ASP A 1 389 ? 10.820 24.673 -11.453 1.00 88.50 389 ASP A O 1
ATOM 3150 N N . TRP A 1 390 ? 12.675 23.643 -10.716 1.00 90.75 390 TRP A N 1
ATOM 3151 C CA . TRP A 1 390 ? 12.164 22.292 -10.943 1.00 90.75 390 TRP A CA 1
ATOM 3152 C C . TRP A 1 390 ? 10.939 22.009 -10.079 1.00 90.75 390 TRP A C 1
ATOM 3154 O O . TRP A 1 390 ? 10.984 22.143 -8.856 1.00 90.75 390 TRP A O 1
ATOM 3164 N N . GLN A 1 391 ? 9.853 21.609 -10.737 1.00 86.38 391 GLN A N 1
ATOM 3165 C CA . GLN A 1 391 ? 8.592 21.269 -10.094 1.00 86.38 391 GLN A CA 1
ATOM 3166 C C . GLN A 1 391 ? 8.454 19.751 -10.018 1.00 86.38 391 GLN A C 1
ATOM 3168 O O . GLN A 1 391 ? 8.561 19.071 -11.037 1.00 86.38 391 GLN A O 1
ATOM 3173 N N . GLY A 1 392 ? 8.165 19.241 -8.823 1.00 87.56 392 GLY A N 1
ATOM 3174 C CA . GLY A 1 392 ? 7.954 17.816 -8.578 1.00 87.56 392 GLY A CA 1
ATOM 3175 C C . GLY A 1 392 ? 9.144 17.124 -7.919 1.00 87.56 392 GLY A C 1
ATOM 3176 O O . GLY A 1 392 ? 10.072 17.768 -7.422 1.00 87.56 392 GLY A O 1
ATOM 3177 N N . ALA A 1 393 ? 9.079 15.795 -7.916 1.00 91.94 393 ALA A N 1
ATOM 3178 C CA . ALA A 1 393 ? 10.097 14.910 -7.378 1.00 91.94 393 ALA A CA 1
ATOM 3179 C C . ALA A 1 393 ? 11.483 15.193 -7.977 1.00 91.94 393 ALA A C 1
ATOM 3181 O O . ALA A 1 393 ? 11.625 15.394 -9.190 1.00 91.94 393 ALA A O 1
ATOM 3182 N N . ARG A 1 394 ? 12.508 15.232 -7.119 1.00 91.94 394 ARG A N 1
ATOM 3183 C CA . ARG A 1 394 ? 13.882 15.572 -7.514 1.00 91.94 394 ARG A CA 1
ATOM 3184 C C . ARG A 1 394 ? 14.826 14.389 -7.532 1.00 91.94 394 ARG A C 1
ATOM 3186 O O . ARG A 1 394 ? 15.913 14.539 -8.070 1.00 91.94 394 ARG A O 1
ATOM 3193 N N . HIS A 1 395 ? 14.470 13.251 -6.951 1.00 94.06 395 HIS A N 1
ATOM 3194 C CA . HIS A 1 395 ? 15.405 12.140 -6.858 1.00 94.06 395 HIS A CA 1
ATOM 3195 C C . HIS A 1 395 ? 15.287 11.205 -8.065 1.00 94.06 395 HIS A C 1
ATOM 3197 O O . HIS A 1 395 ? 14.245 11.108 -8.706 1.00 94.06 395 HIS A O 1
ATOM 3203 N N . CYS A 1 396 ? 16.384 10.546 -8.407 1.00 94.75 396 CYS A N 1
ATOM 3204 C CA . CYS A 1 396 ? 16.512 9.617 -9.523 1.00 94.75 396 CYS A CA 1
ATOM 3205 C C . CYS A 1 396 ? 17.360 8.416 -9.102 1.00 94.75 396 CYS A C 1
ATOM 3207 O O . CYS A 1 396 ? 18.093 8.488 -8.106 1.00 94.75 396 CYS A O 1
ATOM 3209 N N . ARG A 1 397 ? 17.281 7.325 -9.867 1.00 94.00 397 ARG A N 1
ATOM 3210 C CA . ARG A 1 397 ? 18.112 6.134 -9.666 1.00 94.00 397 ARG A CA 1
ATOM 3211 C C . ARG A 1 397 ? 19.316 6.187 -10.598 1.00 94.00 397 ARG A C 1
ATOM 3213 O O . ARG A 1 397 ? 19.190 6.411 -11.799 1.00 94.00 397 ARG A O 1
ATOM 3220 N N . ILE A 1 398 ? 20.503 6.007 -10.030 1.00 93.56 398 ILE A N 1
ATOM 3221 C CA . ILE A 1 398 ? 21.765 6.020 -10.770 1.00 93.56 398 ILE A CA 1
ATOM 3222 C C . ILE A 1 398 ? 22.516 4.723 -10.480 1.00 93.56 398 ILE A C 1
ATOM 3224 O O . ILE A 1 398 ? 22.793 4.412 -9.319 1.00 93.56 398 ILE A O 1
ATOM 3228 N N . SER A 1 399 ? 22.867 3.990 -11.534 1.00 92.94 399 SER A N 1
ATOM 3229 C CA . SER A 1 399 ? 23.642 2.751 -11.459 1.00 92.94 399 SER A CA 1
ATOM 3230 C C . SER A 1 399 ? 24.988 2.963 -10.759 1.00 92.94 399 SER A C 1
ATOM 3232 O O . SER A 1 399 ? 25.698 3.955 -10.994 1.00 92.94 399 SER A O 1
ATOM 3234 N N . LYS A 1 400 ? 25.396 1.997 -9.921 1.00 89.12 400 LYS A N 1
ATOM 3235 C CA . LYS A 1 400 ? 26.719 1.984 -9.271 1.00 89.12 400 LYS A CA 1
ATOM 3236 C C . LYS A 1 400 ? 27.871 2.027 -10.274 1.00 89.12 400 LYS A C 1
ATOM 3238 O O . LYS A 1 400 ? 28.921 2.584 -9.946 1.00 89.12 400 LYS A O 1
ATOM 3243 N N . ARG A 1 401 ? 27.665 1.581 -11.517 1.00 91.38 401 ARG A N 1
ATOM 3244 C CA . ARG A 1 401 ? 28.634 1.742 -12.615 1.00 91.38 401 ARG A CA 1
ATOM 3245 C C . ARG A 1 401 ? 29.021 3.205 -12.833 1.00 91.38 401 ARG A C 1
ATOM 3247 O O . ARG A 1 401 ? 30.190 3.516 -13.058 1.00 91.38 401 ARG A O 1
ATOM 3254 N N . ILE A 1 402 ? 28.063 4.122 -12.721 1.00 91.44 402 ILE A N 1
ATOM 3255 C CA . ILE A 1 402 ? 28.306 5.557 -12.893 1.00 91.44 402 ILE A CA 1
ATOM 3256 C C . ILE A 1 402 ? 28.908 6.152 -11.620 1.00 91.44 402 ILE A C 1
ATOM 3258 O O . ILE A 1 402 ? 29.966 6.778 -11.666 1.00 91.44 402 ILE A O 1
ATOM 3262 N N . ILE A 1 403 ? 28.251 5.954 -10.475 1.00 87.00 403 ILE A N 1
ATOM 3263 C CA . ILE A 1 403 ? 28.585 6.672 -9.231 1.00 87.00 403 ILE A CA 1
ATOM 3264 C C . ILE A 1 403 ? 29.819 6.124 -8.507 1.00 87.00 403 ILE A C 1
ATOM 3266 O O . ILE A 1 403 ? 30.498 6.881 -7.821 1.00 87.00 403 ILE A O 1
ATOM 3270 N N . LYS A 1 404 ? 30.123 4.828 -8.647 1.00 85.56 404 LYS A N 1
ATOM 3271 C CA . LYS A 1 404 ? 31.244 4.162 -7.966 1.00 85.56 404 LYS A CA 1
ATOM 3272 C C . LYS A 1 404 ? 32.392 3.864 -8.925 1.00 85.56 404 LYS A C 1
ATOM 3274 O O . LYS A 1 404 ? 33.542 4.131 -8.582 1.00 85.56 404 LYS A O 1
ATOM 3279 N N . ASP A 1 405 ? 32.089 3.353 -10.119 1.00 87.56 405 ASP A N 1
ATOM 3280 C CA . ASP A 1 405 ? 33.126 2.954 -11.083 1.00 87.56 405 ASP A CA 1
ATOM 3281 C C . ASP A 1 405 ? 33.527 4.091 -12.043 1.00 87.56 405 ASP A C 1
ATOM 3283 O O . ASP A 1 405 ? 34.524 3.976 -12.759 1.00 87.56 405 ASP A O 1
ATOM 3287 N N . GLY A 1 406 ? 32.793 5.211 -12.035 1.00 87.44 406 GLY A N 1
ATOM 3288 C CA . GLY A 1 406 ? 33.095 6.397 -12.838 1.00 87.44 406 GLY A CA 1
ATOM 3289 C C . GLY A 1 406 ? 32.763 6.250 -14.324 1.00 87.44 406 GLY A C 1
ATOM 3290 O O . GLY A 1 406 ? 33.346 6.957 -15.151 1.00 87.44 406 GLY A O 1
ATOM 3291 N N . CYS A 1 407 ? 31.863 5.329 -14.680 1.00 91.62 407 CYS A N 1
ATOM 3292 C CA . CYS A 1 407 ? 31.398 5.165 -16.055 1.00 91.62 407 CYS A CA 1
ATOM 3293 C C . CYS A 1 407 ? 30.538 6.359 -16.489 1.00 91.62 407 CYS A C 1
ATOM 3295 O O . CYS A 1 407 ? 29.851 6.988 -15.684 1.00 91.62 407 CYS A O 1
ATOM 3297 N N . THR A 1 408 ? 30.568 6.672 -17.784 1.00 92.88 408 THR A N 1
ATOM 3298 C CA . THR A 1 408 ? 29.688 7.691 -18.367 1.00 92.88 408 THR A CA 1
ATOM 3299 C C . THR A 1 408 ? 28.273 7.158 -18.519 1.00 92.88 408 THR A C 1
ATOM 3301 O O . THR A 1 408 ? 28.124 5.988 -18.847 1.00 92.88 408 THR A O 1
ATOM 3304 N N . VAL A 1 409 ? 27.262 8.026 -18.419 1.00 95.81 409 VAL A N 1
ATOM 3305 C CA . VAL A 1 409 ? 25.870 7.659 -18.741 1.00 95.81 409 VAL A CA 1
ATOM 3306 C C . VAL A 1 409 ? 25.786 7.202 -20.197 1.00 95.81 409 VAL A C 1
ATOM 3308 O O . VAL A 1 409 ? 25.966 8.021 -21.107 1.00 95.81 409 VAL A O 1
ATOM 3311 N N . GLY A 1 410 ? 25.566 5.910 -20.413 1.00 95.38 410 GLY A N 1
ATOM 3312 C CA . GLY A 1 410 ? 25.391 5.288 -21.724 1.00 95.38 410 GLY A CA 1
ATOM 3313 C C . GLY A 1 410 ? 23.926 5.083 -22.085 1.00 95.38 410 GLY A C 1
ATOM 3314 O O . GLY A 1 410 ? 23.592 5.158 -23.265 1.00 95.38 410 GLY A O 1
ATOM 3315 N N . PHE A 1 411 ? 23.063 4.933 -21.085 1.00 95.62 411 PHE A N 1
ATOM 3316 C CA . PHE A 1 411 ? 21.623 4.788 -21.243 1.00 95.62 411 PHE A CA 1
ATOM 3317 C C . PHE A 1 411 ? 20.892 5.596 -20.166 1.00 95.62 411 PHE A C 1
ATOM 3319 O O . PHE A 1 411 ? 21.381 5.750 -19.045 1.00 95.62 411 PHE A O 1
ATOM 3326 N N . CYS A 1 412 ? 19.736 6.153 -20.508 1.00 96.56 412 CYS A N 1
ATOM 3327 C CA . CYS A 1 412 ? 18.801 6.654 -19.512 1.00 96.56 412 CYS A CA 1
ATOM 3328 C C . CYS A 1 412 ? 17.364 6.524 -19.995 1.00 96.56 412 CYS A C 1
ATOM 3330 O O . CYS A 1 412 ? 17.071 6.760 -21.167 1.00 96.56 412 CYS A O 1
ATOM 3332 N N . CYS A 1 413 ? 16.463 6.203 -19.079 1.00 96.56 413 CYS A N 1
ATOM 3333 C CA . CYS A 1 413 ? 15.033 6.162 -19.334 1.00 96.56 413 CYS A CA 1
ATOM 3334 C C . CYS A 1 413 ? 14.276 6.937 -18.262 1.00 96.56 413 CYS A C 1
ATOM 3336 O O . CYS A 1 413 ? 14.801 7.243 -17.185 1.00 96.56 413 CYS A O 1
ATOM 3338 N N . ARG A 1 414 ? 13.038 7.294 -18.598 1.00 97.00 414 ARG A N 1
ATOM 3339 C CA . ARG A 1 414 ? 12.094 7.879 -17.662 1.00 97.00 414 ARG A CA 1
ATOM 3340 C C . ARG A 1 414 ? 10.882 6.973 -17.534 1.00 97.00 414 ARG A C 1
ATOM 3342 O O . ARG A 1 414 ? 10.060 6.913 -18.443 1.00 97.00 414 ARG A O 1
ATOM 3349 N N . GLU A 1 415 ? 10.762 6.309 -16.403 1.00 94.88 415 GLU A N 1
ATOM 3350 C CA . GLU A 1 415 ? 9.677 5.387 -16.083 1.00 94.88 415 GLU A CA 1
ATOM 3351 C C . GLU A 1 415 ? 8.678 6.056 -15.143 1.00 94.88 415 GLU A C 1
ATOM 3353 O O . GLU A 1 415 ? 9.020 6.993 -14.422 1.00 94.88 415 GLU A O 1
ATOM 3358 N N . GLU A 1 416 ? 7.420 5.631 -15.196 1.00 93.00 416 GLU A N 1
ATOM 3359 C CA . GLU A 1 416 ? 6.420 6.101 -14.239 1.00 93.00 416 GLU A CA 1
ATOM 3360 C C . GLU A 1 416 ? 6.712 5.449 -12.876 1.00 93.00 416 GLU A C 1
ATOM 3362 O O . GLU A 1 416 ? 6.785 4.221 -12.823 1.00 93.00 416 GLU A O 1
ATOM 3367 N N . PRO A 1 417 ? 6.920 6.226 -11.794 1.00 92.19 417 PRO A N 1
ATOM 3368 C CA . PRO A 1 417 ? 7.152 5.655 -10.470 1.00 92.19 417 PRO A CA 1
ATOM 3369 C C . PRO A 1 417 ? 5.940 4.878 -9.955 1.00 92.19 417 PRO A C 1
ATOM 3371 O O . PRO A 1 417 ? 4.800 5.179 -10.324 1.00 92.19 417 PRO A O 1
ATOM 3374 N N . ASP A 1 418 ? 6.180 3.967 -9.012 1.00 87.50 418 ASP A N 1
ATOM 3375 C CA . ASP A 1 418 ? 5.111 3.375 -8.207 1.00 87.50 418 ASP A CA 1
ATOM 3376 C C . ASP A 1 418 ? 4.300 4.468 -7.493 1.00 87.50 418 ASP A C 1
ATOM 3378 O O . ASP A 1 418 ? 4.814 5.550 -7.184 1.00 87.50 418 ASP A O 1
ATOM 3382 N N . SER A 1 419 ? 3.019 4.195 -7.219 1.00 85.50 419 SER A N 1
ATOM 3383 C CA . SER A 1 419 ? 2.077 5.183 -6.670 1.00 85.50 419 SER A CA 1
ATOM 3384 C C . SER A 1 419 ? 2.612 5.860 -5.404 1.00 85.50 419 SER A C 1
ATOM 3386 O O . SER A 1 419 ? 2.568 7.094 -5.305 1.00 85.50 419 SER A O 1
ATOM 3388 N N . ASP A 1 420 ? 3.193 5.073 -4.498 1.00 87.19 420 ASP A N 1
ATOM 3389 C CA . ASP A 1 420 ? 3.806 5.530 -3.246 1.00 87.19 420 ASP A CA 1
ATOM 3390 C C . ASP A 1 420 ? 5.047 6.414 -3.451 1.00 87.19 420 ASP A C 1
ATOM 3392 O O . ASP A 1 420 ? 5.334 7.298 -2.638 1.00 87.19 420 ASP A O 1
ATOM 3396 N N . ASP A 1 421 ? 5.769 6.209 -4.552 1.00 90.94 421 ASP A N 1
ATOM 3397 C CA . ASP A 1 421 ? 7.069 6.825 -4.816 1.00 90.94 421 ASP A CA 1
ATOM 3398 C C . ASP A 1 421 ? 6.973 8.133 -5.607 1.00 90.94 421 ASP A C 1
ATOM 3400 O O . ASP A 1 421 ? 7.915 8.930 -5.609 1.00 90.94 421 ASP A O 1
ATOM 3404 N N . THR A 1 422 ? 5.812 8.423 -6.203 1.00 89.81 422 THR A N 1
ATOM 3405 C CA . THR A 1 422 ? 5.565 9.631 -7.020 1.00 89.81 422 THR A CA 1
ATOM 3406 C C . THR A 1 422 ? 5.894 10.962 -6.325 1.00 89.81 422 THR A C 1
ATOM 3408 O O . THR A 1 422 ? 6.091 11.982 -6.991 1.00 89.81 422 THR A O 1
ATOM 3411 N N . GLY A 1 423 ? 5.962 10.979 -4.990 1.00 88.94 423 GLY A N 1
ATOM 3412 C CA . GLY A 1 423 ? 6.336 12.149 -4.195 1.00 88.94 423 GLY A CA 1
ATOM 3413 C C . GLY A 1 423 ? 7.830 12.493 -4.192 1.00 88.94 423 GLY A C 1
ATOM 3414 O O . GLY A 1 423 ? 8.195 13.665 -4.042 1.00 88.94 423 GLY A O 1
ATOM 3415 N N . TRP A 1 424 ? 8.703 11.498 -4.367 1.00 92.31 424 TRP A N 1
ATOM 3416 C CA . TRP A 1 424 ? 10.157 11.662 -4.246 1.00 92.31 424 TRP A CA 1
ATOM 3417 C C . TRP A 1 424 ? 10.924 11.217 -5.492 1.00 92.31 424 TRP A C 1
ATOM 3419 O O . TRP A 1 424 ? 11.956 11.819 -5.800 1.00 92.31 424 TRP A O 1
ATOM 3429 N N . ASP A 1 425 ? 10.408 10.233 -6.225 1.00 94.62 425 ASP A N 1
ATOM 3430 C CA . ASP A 1 425 ? 11.005 9.665 -7.426 1.00 94.62 425 ASP A CA 1
ATOM 3431 C C . ASP A 1 425 ? 10.570 10.419 -8.692 1.00 94.62 425 ASP A C 1
ATOM 3433 O O . ASP A 1 425 ? 9.390 10.558 -9.007 1.00 94.62 425 ASP A O 1
ATOM 3437 N N . SER A 1 426 ? 11.545 10.942 -9.431 1.00 95.19 426 SER A N 1
ATOM 3438 C CA . SER A 1 426 ? 11.324 11.669 -10.686 1.00 95.19 426 SER A CA 1
ATOM 3439 C C . SER A 1 426 ? 11.026 10.759 -11.882 1.00 95.19 426 SER A C 1
ATOM 3441 O O . SER A 1 426 ? 10.683 11.263 -12.966 1.00 95.19 426 SER A O 1
ATOM 3443 N N . GLY A 1 427 ? 11.205 9.447 -11.697 1.00 95.62 427 GLY A N 1
ATOM 3444 C CA . GLY A 1 427 ? 11.104 8.424 -12.726 1.00 95.62 427 GLY A CA 1
ATOM 3445 C C . GLY A 1 427 ? 12.375 8.250 -13.551 1.00 95.62 427 GLY A C 1
ATOM 3446 O O . GLY A 1 427 ? 12.415 7.408 -14.437 1.00 95.62 427 GLY A O 1
ATOM 3447 N N . TRP A 1 428 ? 13.417 9.053 -13.322 1.00 97.44 428 TRP A N 1
ATOM 3448 C CA . TRP A 1 428 ? 14.652 8.948 -14.093 1.00 97.44 428 TRP A CA 1
ATOM 3449 C C . TRP A 1 428 ? 15.559 7.826 -13.590 1.00 97.44 428 TRP A C 1
ATOM 3451 O O . TRP A 1 428 ? 15.926 7.789 -12.412 1.00 97.44 428 TRP A O 1
ATOM 3461 N N . TYR A 1 429 ? 15.995 6.995 -14.532 1.00 96.19 429 TYR A N 1
ATOM 3462 C CA . TYR A 1 429 ? 17.020 5.974 -14.360 1.00 96.19 429 TYR A CA 1
ATOM 3463 C C . TYR A 1 429 ? 18.215 6.298 -15.255 1.00 96.19 429 TYR A C 1
ATOM 3465 O O . TYR A 1 429 ? 18.057 6.676 -16.421 1.00 96.19 429 TYR A O 1
ATOM 3473 N N . PHE A 1 430 ? 19.420 6.170 -14.704 1.00 96.50 430 PHE A N 1
ATOM 3474 C CA . PHE A 1 430 ? 20.670 6.438 -15.408 1.00 96.50 430 PHE A CA 1
ATOM 3475 C C . PHE A 1 430 ? 21.631 5.261 -15.273 1.00 96.50 430 PHE A C 1
ATOM 3477 O O . PHE A 1 430 ? 22.032 4.915 -14.160 1.00 96.50 430 PHE A O 1
ATOM 3484 N N . ASP A 1 431 ? 22.074 4.759 -16.424 1.00 95.56 431 ASP A N 1
ATOM 3485 C CA . ASP A 1 431 ? 22.878 3.549 -16.578 1.00 95.56 431 ASP A CA 1
ATOM 3486 C C . ASP A 1 431 ? 24.128 3.798 -17.430 1.00 95.56 431 ASP A C 1
ATOM 3488 O O . ASP A 1 431 ? 24.202 4.724 -18.251 1.00 95.56 431 ASP A O 1
ATOM 3492 N N . ALA A 1 432 ? 25.150 2.969 -17.237 1.00 94.50 432 ALA A N 1
ATOM 3493 C CA . ALA A 1 432 ? 26.363 2.971 -18.044 1.00 94.50 432 ALA A CA 1
ATOM 3494 C C . ALA A 1 432 ? 26.143 2.362 -19.441 1.00 94.50 432 ALA A C 1
ATOM 3496 O O . ALA A 1 432 ? 26.908 2.672 -20.358 1.00 94.50 432 ALA A O 1
ATOM 3497 N N . GLY A 1 433 ? 25.083 1.568 -19.622 1.00 90.81 433 GLY A N 1
ATOM 3498 C CA . GLY A 1 433 ? 24.750 0.849 -20.853 1.00 90.81 433 GLY A CA 1
ATOM 3499 C C . GLY A 1 433 ? 25.456 -0.506 -20.984 1.00 90.81 433 GLY A C 1
ATOM 3500 O O . GLY A 1 433 ? 25.452 -1.079 -22.070 1.00 90.81 433 GLY A O 1
ATOM 3501 N N . ASP A 1 434 ? 26.096 -0.987 -19.914 1.00 90.25 434 ASP A N 1
ATOM 3502 C CA . ASP A 1 434 ? 26.775 -2.289 -19.838 1.00 90.25 434 ASP A CA 1
ATOM 3503 C C . ASP A 1 434 ? 26.308 -3.144 -18.646 1.00 90.25 434 ASP A C 1
ATOM 3505 O O . ASP A 1 434 ? 26.920 -4.164 -18.329 1.00 90.25 434 ASP A O 1
ATOM 3509 N N . GLU A 1 435 ? 25.206 -2.751 -18.002 1.00 89.00 435 GLU A N 1
ATOM 3510 C CA . GLU A 1 435 ? 24.621 -3.392 -16.824 1.00 89.00 435 GLU A CA 1
ATOM 3511 C C . GLU A 1 435 ? 24.381 -4.891 -17.043 1.00 89.00 435 GLU A C 1
ATOM 3513 O O . GLU A 1 435 ? 24.841 -5.694 -16.233 1.00 89.00 435 GLU A O 1
ATOM 3518 N N . ASP A 1 436 ? 23.770 -5.283 -18.164 1.00 84.31 436 ASP A N 1
ATOM 3519 C CA . ASP A 1 436 ? 23.495 -6.692 -18.488 1.00 84.31 43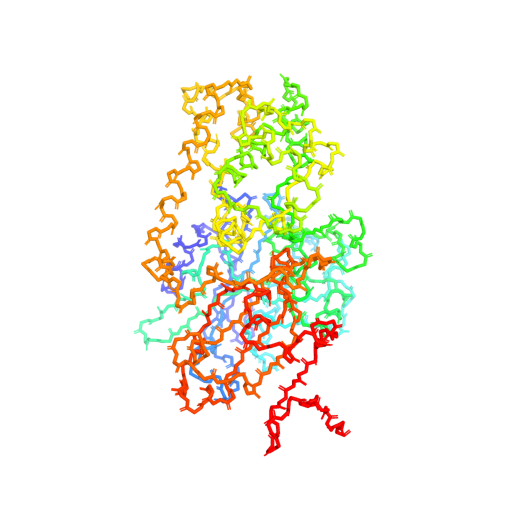6 ASP A CA 1
ATOM 3520 C C . ASP A 1 436 ? 24.773 -7.540 -18.604 1.00 84.31 436 ASP A C 1
ATOM 3522 O O . ASP A 1 436 ? 24.781 -8.730 -18.275 1.00 84.31 436 ASP A O 1
ATOM 3526 N N . GLU A 1 437 ? 25.878 -6.941 -19.062 1.00 83.88 437 GLU A N 1
ATOM 3527 C CA . GLU A 1 437 ? 27.170 -7.625 -19.171 1.00 83.88 437 GLU A CA 1
ATOM 3528 C C . GLU A 1 437 ? 27.854 -7.772 -17.805 1.00 83.88 437 GLU A C 1
ATOM 3530 O O . GLU A 1 437 ? 28.568 -8.751 -17.572 1.00 83.88 437 GLU A O 1
ATOM 3535 N N . VAL A 1 438 ? 27.657 -6.798 -16.910 1.00 80.94 438 VAL A N 1
ATOM 3536 C CA . VAL A 1 438 ? 28.331 -6.729 -15.606 1.00 80.94 438 VAL A CA 1
ATOM 3537 C C . VAL A 1 438 ? 27.579 -7.500 -14.528 1.00 80.94 438 VAL A C 1
ATOM 3539 O O . VAL A 1 438 ? 28.214 -8.216 -13.753 1.00 80.94 438 VAL A O 1
ATOM 3542 N N . TYR A 1 439 ? 26.256 -7.363 -14.480 1.00 78.44 439 TYR A N 1
ATOM 3543 C CA . TYR A 1 439 ? 25.410 -7.972 -13.457 1.00 78.44 439 TYR A CA 1
ATOM 3544 C C . TYR A 1 439 ? 24.858 -9.340 -13.870 1.00 78.44 439 TYR A C 1
ATOM 3546 O O . TYR A 1 439 ? 24.409 -10.067 -13.000 1.00 78.44 439 TYR A O 1
ATOM 3554 N N . ALA A 1 440 ? 24.947 -9.734 -15.149 1.00 70.25 440 ALA A N 1
ATOM 3555 C CA . ALA A 1 440 ? 24.717 -11.082 -15.698 1.00 70.25 440 ALA A CA 1
ATOM 3556 C C . ALA A 1 440 ? 23.924 -12.074 -14.805 1.00 70.25 440 ALA A C 1
ATOM 3558 O O . ALA A 1 440 ? 24.450 -13.114 -14.394 1.00 70.25 440 ALA A O 1
ATOM 3559 N N . GLY A 1 441 ? 22.645 -11.775 -14.546 1.00 63.31 441 GLY A N 1
ATOM 3560 C CA . GLY A 1 441 ? 21.733 -12.623 -13.764 1.00 63.31 441 GLY A CA 1
ATOM 3561 C C . GLY A 1 441 ? 21.500 -12.199 -12.307 1.00 63.31 441 GLY A C 1
ATOM 3562 O O . GLY A 1 441 ? 20.772 -12.891 -11.600 1.00 63.31 441 GLY A O 1
ATOM 3563 N N . GLU A 1 442 ? 22.091 -11.092 -11.870 1.00 70.31 442 GLU A N 1
ATOM 3564 C CA . GLU A 1 442 ? 21.792 -10.371 -10.630 1.00 70.31 442 GLU A CA 1
ATOM 3565 C C . GLU A 1 442 ? 21.151 -9.016 -10.966 1.00 70.31 442 GLU A C 1
ATOM 3567 O O . GLU A 1 442 ? 21.346 -8.482 -12.062 1.00 70.31 442 GLU A O 1
ATOM 3572 N N . ASP A 1 443 ? 20.391 -8.454 -10.025 1.00 71.25 443 ASP A N 1
ATOM 3573 C CA . ASP A 1 443 ? 19.798 -7.129 -10.196 1.00 71.25 443 ASP A CA 1
ATOM 3574 C C . ASP A 1 443 ? 20.886 -6.052 -10.177 1.00 71.25 443 ASP A C 1
ATOM 3576 O O . ASP A 1 443 ? 21.794 -6.062 -9.338 1.00 71.25 443 ASP A O 1
ATOM 3580 N N . ALA A 1 444 ? 20.787 -5.092 -11.098 1.00 73.38 444 ALA A N 1
ATOM 3581 C CA . ALA A 1 444 ? 21.690 -3.955 -11.108 1.00 73.38 444 ALA A CA 1
ATOM 3582 C C . ALA A 1 444 ? 21.555 -3.153 -9.804 1.00 73.38 444 ALA A C 1
ATOM 3584 O O . ALA A 1 444 ? 20.467 -2.898 -9.287 1.00 73.38 444 ALA A O 1
ATOM 3585 N N . GLU A 1 445 ? 22.695 -2.741 -9.251 1.00 82.94 445 GLU A N 1
ATOM 3586 C CA . GLU A 1 445 ? 22.713 -1.996 -7.999 1.00 82.94 445 GLU A CA 1
ATOM 3587 C C . GLU A 1 445 ? 22.606 -0.488 -8.262 1.00 82.94 445 GLU A C 1
ATOM 3589 O O . GLU A 1 445 ? 23.513 0.124 -8.836 1.00 82.94 445 GLU A O 1
ATOM 3594 N N . TYR A 1 446 ? 21.546 0.135 -7.748 1.00 87.44 446 TYR A N 1
ATOM 3595 C CA . TYR A 1 446 ? 21.284 1.568 -7.892 1.00 87.44 446 TYR A CA 1
ATOM 3596 C C . TYR A 1 446 ? 21.525 2.342 -6.595 1.00 87.44 446 TYR A C 1
ATOM 3598 O O . TYR A 1 446 ? 21.415 1.815 -5.488 1.00 87.44 446 TYR A O 1
ATOM 3606 N N . GLY A 1 447 ? 21.846 3.626 -6.735 1.00 87.62 447 GLY A N 1
ATOM 3607 C CA . GLY A 1 447 ? 21.761 4.605 -5.658 1.00 87.62 447 GLY A CA 1
ATOM 3608 C C . GLY A 1 447 ? 20.756 5.705 -5.987 1.00 87.62 447 GLY A C 1
ATOM 3609 O O . GLY A 1 447 ? 20.468 5.966 -7.155 1.00 87.62 447 GLY A O 1
ATOM 3610 N N . ILE A 1 448 ? 20.237 6.356 -4.948 1.00 90.25 448 ILE A N 1
ATOM 3611 C CA . ILE A 1 448 ? 19.238 7.422 -5.064 1.00 90.25 448 ILE A CA 1
ATOM 3612 C C . ILE A 1 448 ? 19.918 8.773 -4.864 1.00 90.25 448 ILE A C 1
ATOM 3614 O O . ILE A 1 448 ? 20.554 9.000 -3.834 1.00 90.25 448 ILE A O 1
ATOM 3618 N N . TYR A 1 449 ? 19.775 9.662 -5.845 1.00 91.00 449 TYR A N 1
ATOM 3619 C CA . TYR A 1 449 ? 20.441 10.969 -5.882 1.00 91.00 449 TYR A CA 1
ATOM 3620 C C . TYR A 1 449 ? 19.518 12.051 -6.437 1.00 91.00 449 TYR A C 1
ATOM 3622 O O . TYR A 1 449 ? 18.608 11.751 -7.205 1.00 91.00 449 TYR A O 1
ATOM 3630 N N . ASP A 1 450 ? 19.775 13.315 -6.096 1.00 92.56 450 ASP A N 1
ATOM 3631 C CA . ASP A 1 450 ? 19.078 14.458 -6.697 1.00 92.56 450 ASP A CA 1
ATOM 3632 C C . ASP A 1 450 ? 19.424 14.558 -8.202 1.00 92.56 450 ASP A C 1
ATOM 3634 O O . ASP A 1 450 ? 20.572 14.374 -8.616 1.00 92.56 450 ASP A O 1
ATOM 3638 N N . LEU A 1 451 ? 18.447 14.888 -9.046 1.00 95.62 451 LEU A N 1
ATOM 3639 C CA . LEU A 1 451 ? 18.627 15.174 -10.471 1.00 95.62 451 LEU A CA 1
ATOM 3640 C C . LEU A 1 451 ? 19.685 16.262 -10.711 1.00 95.62 451 LEU A C 1
ATOM 3642 O O . LEU A 1 451 ? 20.409 16.249 -11.710 1.00 95.62 451 LEU A O 1
ATOM 3646 N N . ASN A 1 452 ? 19.811 17.207 -9.783 1.00 95.06 452 ASN A N 1
ATOM 3647 C CA . ASN A 1 452 ? 20.840 18.231 -9.791 1.00 95.06 452 ASN A CA 1
ATOM 3648 C C . ASN A 1 452 ? 22.244 17.620 -9.682 1.00 95.06 452 ASN A C 1
ATOM 3650 O O . ASN A 1 452 ? 23.163 18.103 -10.348 1.00 95.06 452 ASN A O 1
ATOM 3654 N N . THR A 1 453 ? 22.414 16.543 -8.908 1.00 93.62 453 THR A N 1
ATOM 3655 C CA . THR A 1 453 ? 23.683 15.812 -8.782 1.00 93.62 453 THR A CA 1
ATOM 3656 C C . THR A 1 453 ? 24.108 15.260 -10.138 1.00 93.62 453 THR A C 1
ATOM 3658 O O . THR A 1 453 ? 25.194 15.592 -10.624 1.00 93.62 453 THR A O 1
ATOM 3661 N N . ILE A 1 454 ? 23.243 14.490 -10.806 1.00 93.81 454 ILE A N 1
ATOM 3662 C CA . ILE A 1 454 ? 23.588 13.907 -12.111 1.00 93.81 454 ILE A CA 1
ATOM 3663 C C . ILE A 1 454 ? 23.765 14.985 -13.190 1.00 93.81 454 ILE A C 1
ATOM 3665 O O . ILE A 1 454 ? 24.664 14.871 -14.018 1.00 93.81 454 ILE A O 1
ATOM 3669 N N . CYS A 1 455 ? 23.007 16.084 -13.146 1.00 95.62 455 CYS A N 1
ATOM 3670 C CA . CYS A 1 455 ? 23.158 17.186 -14.102 1.00 95.62 455 CYS A CA 1
ATOM 3671 C C . CYS A 1 455 ? 24.443 18.002 -13.910 1.00 95.62 455 CYS A C 1
ATOM 3673 O O . CYS A 1 455 ? 24.941 18.591 -14.871 1.00 95.62 455 CYS A O 1
ATOM 3675 N N . ASN A 1 456 ? 25.003 18.052 -12.697 1.00 95.38 456 ASN A N 1
ATOM 3676 C CA . ASN A 1 456 ? 26.326 18.643 -12.482 1.00 95.38 456 ASN A CA 1
ATOM 3677 C C . ASN A 1 456 ? 27.438 17.752 -13.058 1.00 95.38 456 ASN A C 1
ATOM 3679 O O . ASN A 1 456 ? 28.420 18.277 -13.586 1.00 95.38 456 ASN A O 1
ATOM 3683 N N . LEU A 1 457 ? 27.274 16.426 -12.996 1.00 92.81 457 LEU A N 1
ATOM 3684 C CA . LEU A 1 457 ? 28.210 15.462 -13.584 1.00 92.81 457 LEU A CA 1
ATOM 3685 C C . LEU A 1 457 ? 28.101 15.401 -15.117 1.00 92.81 457 LEU A C 1
ATOM 3687 O O . LEU A 1 457 ? 29.120 15.398 -15.808 1.00 92.81 457 LEU A O 1
ATOM 3691 N N . TYR A 1 458 ? 26.874 15.410 -15.638 1.00 94.19 458 TYR A N 1
ATOM 3692 C CA . TYR A 1 458 ? 26.544 15.266 -17.057 1.00 94.19 458 TYR A CA 1
ATOM 3693 C C . TYR A 1 458 ? 25.551 16.355 -17.499 1.00 94.19 458 TYR A C 1
ATOM 3695 O O . TYR A 1 458 ? 24.348 16.104 -17.625 1.00 94.19 458 TYR A O 1
ATOM 3703 N N . PRO A 1 459 ? 26.025 17.590 -17.759 1.00 94.69 459 PRO A N 1
ATOM 3704 C CA . PRO A 1 459 ? 25.160 18.707 -18.144 1.00 94.69 459 PRO A CA 1
ATOM 3705 C C . PRO A 1 459 ? 24.356 18.478 -19.430 1.00 94.69 459 PRO A C 1
ATOM 3707 O O . PRO A 1 459 ? 23.379 19.186 -19.672 1.00 94.69 459 PRO A O 1
ATOM 3710 N N . GLU A 1 460 ? 24.741 17.509 -20.269 1.00 94.25 460 GLU A N 1
ATOM 3711 C CA . GLU A 1 460 ? 23.972 17.127 -21.455 1.00 94.25 460 GLU A CA 1
ATOM 3712 C C . GLU A 1 460 ? 22.589 16.529 -21.146 1.00 94.25 460 GLU A C 1
ATOM 3714 O O . GLU A 1 460 ? 21.762 16.467 -22.054 1.00 94.25 460 GLU A O 1
ATOM 3719 N N . LEU A 1 461 ? 22.330 16.119 -19.898 1.00 96.12 461 LEU A N 1
ATOM 3720 C CA . LEU A 1 461 ? 21.051 15.550 -19.458 1.00 96.12 461 LEU A CA 1
ATOM 3721 C C . LEU A 1 461 ? 19.982 16.608 -19.171 1.00 96.12 461 LEU A C 1
ATOM 3723 O O . LEU A 1 461 ? 18.796 16.325 -19.312 1.00 96.12 461 LEU A O 1
ATOM 3727 N N . LEU A 1 462 ? 20.381 17.839 -18.833 1.00 95.38 462 LEU A N 1
ATOM 3728 C CA . LEU A 1 462 ? 19.466 18.952 -18.540 1.00 95.38 462 LEU A CA 1
ATOM 3729 C C . LEU A 1 462 ? 18.317 19.117 -19.556 1.00 95.38 462 LEU A C 1
ATOM 3731 O O . LEU A 1 462 ? 17.166 19.213 -19.129 1.00 95.38 462 LEU A O 1
ATOM 3735 N N . PRO A 1 463 ? 18.563 19.154 -20.884 1.00 94.94 463 PRO A N 1
ATOM 3736 C CA . PRO A 1 463 ? 17.480 19.294 -21.857 1.00 94.94 463 PRO A CA 1
ATOM 3737 C C . PRO A 1 463 ? 16.553 18.073 -21.932 1.00 94.94 463 PRO A C 1
ATOM 3739 O O . PRO A 1 463 ? 15.463 18.201 -22.482 1.00 94.94 463 PRO A O 1
ATOM 3742 N N . LEU A 1 464 ? 16.967 16.914 -21.412 1.00 95.69 464 LEU A N 1
ATOM 3743 C CA . LEU A 1 464 ? 16.199 15.671 -21.470 1.00 95.69 464 LEU A CA 1
ATOM 3744 C C . LEU A 1 464 ? 15.212 15.543 -20.313 1.00 95.69 464 LEU A C 1
ATOM 3746 O O . LEU A 1 464 ? 14.193 14.889 -20.492 1.00 95.69 464 LEU A O 1
ATOM 3750 N N . LEU A 1 465 ? 15.459 16.191 -19.168 1.00 95.19 465 LEU A N 1
ATOM 3751 C CA . LEU A 1 465 ? 14.713 15.941 -17.927 1.00 95.19 465 LEU A CA 1
ATOM 3752 C C . LEU A 1 465 ? 13.188 16.117 -18.038 1.00 95.19 465 LEU A C 1
ATOM 3754 O O . LEU A 1 465 ? 12.443 15.453 -17.323 1.00 95.19 465 LEU A O 1
ATOM 3758 N N . ASN A 1 466 ? 12.717 16.982 -18.940 1.00 93.56 466 ASN A N 1
ATOM 3759 C CA . ASN A 1 466 ? 11.287 17.225 -19.167 1.00 93.56 466 ASN A CA 1
ATOM 3760 C C . ASN A 1 466 ? 10.623 16.223 -20.134 1.00 93.56 466 ASN A C 1
ATOM 3762 O O . ASN A 1 466 ? 9.453 16.399 -20.472 1.00 93.56 466 ASN A O 1
ATOM 3766 N N . SER A 1 467 ? 11.346 15.205 -20.604 1.00 95.56 467 SER A N 1
ATOM 3767 C CA . SER A 1 467 ? 10.789 14.164 -21.478 1.00 95.56 467 SER A CA 1
ATOM 3768 C C . SER A 1 467 ? 9.686 13.382 -20.752 1.00 95.56 467 SER A C 1
ATOM 3770 O O . SER A 1 467 ? 9.783 13.210 -19.534 1.00 95.56 467 SER A O 1
ATOM 3772 N N . PRO A 1 468 ? 8.616 12.948 -21.443 1.00 95.12 468 PRO A N 1
ATOM 3773 C CA . PRO A 1 468 ? 7.522 12.211 -20.812 1.00 95.12 468 PRO A CA 1
ATOM 3774 C C . PRO A 1 468 ? 7.971 10.840 -20.286 1.00 95.12 468 PRO A C 1
ATOM 3776 O O . PRO A 1 468 ? 9.014 10.321 -20.688 1.00 95.12 468 PRO A O 1
ATOM 3779 N N . TYR A 1 469 ? 7.169 10.249 -19.399 1.00 94.81 469 TYR A N 1
ATOM 3780 C CA . TYR A 1 469 ? 7.334 8.843 -19.023 1.00 94.81 469 TYR A CA 1
ATOM 3781 C C . TYR A 1 469 ? 7.233 7.933 -20.256 1.00 94.81 469 TYR A C 1
ATOM 3783 O O . TYR A 1 469 ? 6.518 8.250 -21.210 1.00 94.81 469 TYR A O 1
ATOM 3791 N N . GLY A 1 470 ? 7.981 6.832 -20.240 1.00 94.50 470 GLY A N 1
ATOM 3792 C CA . GLY A 1 470 ? 8.165 5.919 -21.367 1.00 94.50 470 GLY A CA 1
ATOM 3793 C C . GLY A 1 470 ? 9.259 6.342 -22.353 1.00 94.50 470 GLY A C 1
ATOM 3794 O O . GLY A 1 470 ? 9.452 5.672 -23.359 1.00 94.50 470 GLY A O 1
ATOM 3795 N N . THR A 1 471 ? 9.984 7.440 -22.105 1.00 96.06 471 THR A N 1
ATOM 3796 C CA . THR A 1 471 ? 11.104 7.832 -22.980 1.00 96.06 471 THR A CA 1
ATOM 3797 C C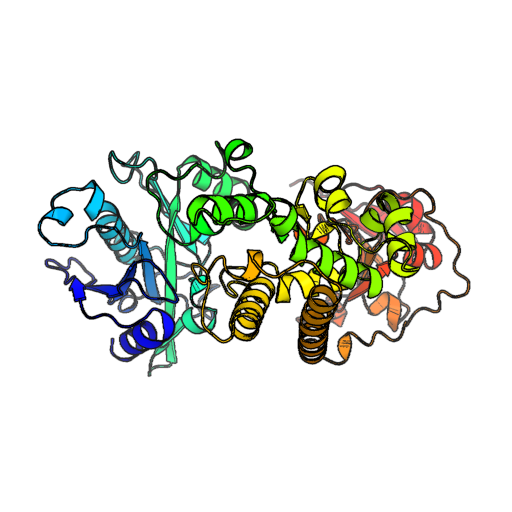 . THR A 1 471 ? 12.403 7.157 -22.576 1.00 96.06 471 THR A C 1
ATOM 3799 O O . THR A 1 471 ? 12.704 7.027 -21.392 1.00 96.06 471 THR A O 1
ATOM 3802 N N . ALA A 1 472 ? 13.205 6.780 -23.572 1.00 96.81 472 ALA A N 1
ATOM 3803 C CA . ALA A 1 472 ? 14.530 6.205 -23.380 1.00 96.81 472 ALA A CA 1
ATOM 3804 C C . ALA A 1 472 ? 15.547 6.820 -24.348 1.00 96.81 472 ALA A C 1
ATOM 3806 O O . ALA A 1 472 ? 15.220 7.207 -25.472 1.00 96.81 472 ALA A O 1
ATOM 3807 N N . PHE A 1 473 ? 16.799 6.915 -23.912 1.00 96.50 473 PHE A N 1
ATOM 3808 C CA . PHE A 1 473 ? 17.905 7.491 -24.663 1.00 96.50 473 PHE A CA 1
ATOM 3809 C C . PHE A 1 473 ? 19.140 6.601 -24.551 1.00 96.50 473 PHE A C 1
ATOM 3811 O O . PHE A 1 473 ? 19.516 6.179 -23.462 1.00 96.50 473 PHE A O 1
ATOM 3818 N N . GLU A 1 474 ? 19.833 6.401 -25.669 1.00 96.06 474 GLU A N 1
ATOM 3819 C CA . GLU A 1 474 ? 21.094 5.658 -25.722 1.00 96.06 474 GLU A CA 1
ATOM 3820 C C . GLU A 1 474 ? 22.217 6.542 -26.274 1.00 96.06 474 GLU A C 1
ATOM 3822 O O . GLU A 1 474 ? 22.028 7.376 -27.171 1.00 96.06 474 GLU A O 1
ATOM 3827 N N . ARG A 1 475 ? 23.432 6.367 -25.756 1.00 94.12 475 ARG A N 1
ATOM 3828 C CA . ARG A 1 475 ? 24.617 7.060 -26.250 1.00 94.12 475 ARG A CA 1
ATOM 3829 C C . ARG A 1 475 ? 25.118 6.395 -27.529 1.00 94.12 475 ARG A C 1
ATOM 3831 O O . ARG A 1 475 ? 25.741 5.342 -27.528 1.00 94.12 475 ARG A O 1
ATOM 3838 N N . ASN A 1 476 ? 24.948 7.085 -28.652 1.00 92.88 476 ASN A N 1
ATOM 3839 C CA . ASN A 1 476 ? 25.405 6.581 -29.944 1.00 92.88 476 ASN A CA 1
ATOM 3840 C C . ASN A 1 476 ? 26.941 6.592 -30.102 1.00 92.88 476 ASN A C 1
ATOM 3842 O O . ASN A 1 476 ? 27.684 7.223 -29.351 1.00 92.88 476 ASN A O 1
ATOM 3846 N N . LYS A 1 477 ? 27.425 6.013 -31.211 1.00 90.00 477 LYS A N 1
ATOM 3847 C CA . LYS A 1 477 ? 28.855 5.972 -31.598 1.00 90.00 477 LYS A CA 1
ATOM 3848 C C . LYS A 1 477 ? 29.547 7.341 -31.717 1.00 90.00 477 LYS A C 1
ATOM 3850 O O . LYS A 1 477 ? 30.768 7.398 -31.828 1.00 90.00 477 LYS A O 1
ATOM 3855 N N . ARG A 1 478 ? 28.795 8.448 -31.762 1.00 89.31 478 ARG A N 1
ATOM 3856 C CA . ARG A 1 478 ? 29.324 9.826 -31.767 1.00 89.31 478 ARG A CA 1
ATOM 3857 C C . ARG A 1 478 ? 29.360 10.444 -30.363 1.00 89.31 478 ARG A C 1
ATOM 3859 O O . ARG A 1 478 ? 29.639 11.635 -30.248 1.00 89.31 478 ARG A O 1
ATOM 3866 N N . GLY A 1 479 ? 29.060 9.662 -29.326 1.00 89.06 479 GLY A N 1
ATOM 3867 C CA . GLY A 1 479 ? 29.055 10.076 -27.928 1.00 89.06 479 GLY A CA 1
ATOM 3868 C C . GLY A 1 479 ? 27.859 10.939 -27.532 1.00 89.06 479 GLY A C 1
ATOM 3869 O O . GLY A 1 479 ? 27.944 11.621 -26.516 1.00 89.06 479 GLY A O 1
ATOM 3870 N N . ARG A 1 480 ? 26.773 10.960 -28.317 1.00 91.94 480 ARG A N 1
ATOM 3871 C CA . ARG A 1 480 ? 25.565 11.749 -28.016 1.00 91.94 480 ARG A CA 1
ATOM 3872 C C . ARG A 1 480 ? 24.420 10.839 -27.606 1.00 91.94 480 ARG A C 1
ATOM 3874 O O . ARG A 1 480 ? 24.178 9.860 -28.308 1.00 91.94 480 ARG A O 1
ATOM 3881 N N . LEU A 1 481 ? 23.704 11.223 -26.553 1.00 94.12 481 LEU A N 1
ATOM 3882 C CA . LEU A 1 481 ? 22.420 10.625 -26.206 1.00 94.12 481 LEU A CA 1
ATOM 3883 C C . LEU A 1 481 ? 21.408 10.940 -27.310 1.00 94.12 481 LEU A C 1
ATOM 3885 O O . LEU A 1 481 ? 21.267 12.094 -27.729 1.00 94.12 481 LEU A O 1
ATOM 3889 N N . VAL A 1 482 ? 20.779 9.897 -27.833 1.00 94.94 482 VAL A N 1
ATOM 3890 C CA . VAL A 1 482 ? 19.718 9.970 -28.834 1.00 94.94 482 VAL A CA 1
ATOM 3891 C C . VAL A 1 482 ? 18.536 9.159 -28.342 1.00 94.94 482 VAL A C 1
ATOM 3893 O O . VAL A 1 482 ? 18.724 8.096 -27.765 1.00 94.94 482 VAL A O 1
ATOM 3896 N N . GLU A 1 483 ? 17.339 9.690 -28.556 1.00 95.25 483 GLU A N 1
ATOM 3897 C CA . GLU A 1 483 ? 16.095 9.014 -28.196 1.00 95.25 483 GLU A CA 1
ATOM 3898 C C . GLU A 1 483 ? 15.990 7.688 -28.953 1.00 95.25 483 GLU A C 1
ATOM 3900 O O . GLU A 1 483 ? 16.188 7.646 -30.176 1.00 95.25 483 GLU A O 1
ATOM 3905 N N . ILE A 1 484 ? 15.699 6.623 -28.213 1.00 93.31 484 ILE A N 1
ATOM 3906 C CA . ILE A 1 484 ? 15.340 5.330 -28.771 1.00 93.31 484 ILE A CA 1
ATOM 3907 C C . ILE A 1 484 ? 13.898 5.473 -29.233 1.00 93.31 484 ILE A C 1
ATOM 3909 O O . ILE A 1 484 ? 13.004 5.765 -28.446 1.00 93.31 484 ILE A O 1
ATOM 3913 N N . LYS A 1 485 ? 13.688 5.341 -30.539 1.00 85.06 485 LYS A N 1
ATOM 3914 C CA . LYS A 1 485 ? 12.341 5.262 -31.085 1.00 85.06 485 LYS A CA 1
ATOM 3915 C C . LYS A 1 485 ? 11.980 3.798 -31.130 1.00 85.06 485 LYS A C 1
ATOM 3917 O O . LYS A 1 485 ? 12.716 3.045 -31.767 1.00 85.06 485 LYS A O 1
ATOM 3922 N N . ASP A 1 486 ? 10.867 3.437 -30.511 1.00 64.31 486 ASP A N 1
ATOM 3923 C CA . ASP A 1 486 ? 10.236 2.159 -30.791 1.00 64.31 486 ASP A CA 1
ATOM 3924 C C . ASP A 1 486 ? 10.021 2.085 -32.306 1.00 64.31 486 ASP A C 1
ATOM 3926 O O . ASP A 1 486 ? 9.333 2.919 -32.906 1.00 64.31 486 ASP A O 1
ATOM 3930 N N . GLU A 1 487 ? 10.700 1.144 -32.959 1.00 50.25 487 GLU A N 1
ATOM 3931 C CA . GLU A 1 487 ? 10.280 0.717 -34.284 1.00 50.25 487 GLU A CA 1
ATOM 3932 C C . GLU A 1 487 ? 8.940 0.011 -34.058 1.00 50.25 487 GLU A C 1
ATOM 3934 O O . GLU A 1 487 ? 8.919 -1.129 -33.609 1.00 50.25 487 GLU A O 1
ATOM 3939 N N . GLU A 1 488 ? 7.831 0.733 -34.266 1.00 43.16 488 GLU A N 1
ATOM 3940 C CA . GLU A 1 488 ? 6.481 0.157 -34.295 1.00 43.16 488 GLU A CA 1
ATOM 3941 C C . GLU A 1 488 ? 6.501 -1.142 -35.127 1.00 43.16 488 GLU A C 1
ATOM 3943 O O . GLU A 1 488 ? 6.940 -1.124 -36.284 1.00 43.16 488 GLU A O 1
ATOM 3948 N N . GLU A 1 489 ? 6.051 -2.249 -34.519 1.00 34.56 489 GLU A N 1
ATOM 3949 C CA . GLU A 1 489 ? 5.774 -3.535 -35.185 1.00 34.56 489 GLU A CA 1
ATOM 3950 C C . GLU A 1 489 ? 4.782 -3.409 -36.353 1.00 34.56 489 GLU A C 1
ATOM 3952 O O . GLU A 1 489 ? 3.769 -2.675 -36.226 1.00 34.56 489 GLU A O 1
#

pLDDT: mean 89.63, std 10.5, range [34.56, 98.19]

Foldseek 3Di:
DVLVQVLCCVQVHDFPDKAWDPDDPDWTWIWTWHAADPLGQWIKIKIDTLQVAFFQDDPVCVVVLQRGEIEMATAHNPQDDDPVCCVDQVRVLVVVVSVVVSCCRVPPRHTDDAQDKAADPPDCDSDPLARFGIWGKHAQQLRAPSSQWGQDPVRRIYGYIYIATAHPVLVVCCVVPNDVVSVQLDDVVNVNYDDRPDDHSPPCSVVVVDGLQFLAFLVVLVVVCVVFVPPDDSLLSCQLVLLVVLLCLCVVFFAPQLCVVPVVVSVCSNVVVDDDCSCVCVPVVVRTDGLLRTAPLSNVLSVVAGSCDSNRRHNLVVVLLVVLCVVCVNPQPTDSSNSSSVPDDDPVVSVVSSVSSVVSSVVVVVVVPCPVVDPQLDDCVPFDPPCPPDHFAFKEKEFCCCSPVVADFFKKAAADDDSSNRNHYLRIYTDNVCQCVVQVPHDTDIDMDGNSRVCSVPVLCVVVSPPDHPWMWGQDPVRHTDTDDPPDD

Secondary structure (DSSP, 8-state):
-HHHHHHHHHHT----EEE--S--SSS--EEEEEPPBTTB-EEEEEEESGGGSPP---GGGTTTT-S-EEEEEEEETT---STTGGGSHHHHHHHHHHHHHHHHHHHH-----TT-EE--TT-S-SSTT----EEEEE--GGG-GGGSEEE-TTS-EEEEEEEEEE-HHHHHHHHHH-HHHHHTTS-HHHHHS--TTPPPTTTTHHHHT--TTEEEEHHHHHHHHHHTT--S-GGGGGHHHHHHHHHHHHTT-B-HHHHHHSHHHHHHHHTTS----HHHHHHTSTTEEEGGGB-HHHHHHHHHHTS--TT---SHHHHHHHHHHHHTTT--SS-GGGGGGGS--SHHHHHHHHHHHHHHHHHHHHHT-GGG----SS--TT-----TT--S--EEEEEHHHHTT-----EEEEPPPPTTTTTTEEEEEEE-S-HHHHHTTSPPPEEEEEHHHHHHH-GGGGGGTTPPTTEEEEE-TTS-EEEPP----

Radius of gyration: 26.23 Å; chains: 1; bounding box: 65×64×69 Å

Sequence (489 aa):
MQSVGAHIEKYFGKYDRVMHELASPGIHVDIYVIPPRAEHEYYTLVTCGMGAHKMEVPDELKNEQLERAELLINLPADWQLDEESLKDEKWYWPIRFLKFMARSPVNNGMYYDWGSTLEFDDITSFDDSTKLCSAVVLSPGVFGEASYACTLPNGDAVNFYQAIPLYKEELDYKVENGMDKLLQKCPDEILEVINPSRLNAVTDAETLNYDDREMDSAAAHLKLIQKHNLSVDEMAVYNHMVVYLRWCINHNLMGDVFLQQQGDVVSGVKSGSLTDLRAFVRDELGGRLMIIDYNHKGVCFANWYNTGNRSMPYAFIKDLKTYAREYFKGQMPCAEEAAYLLLPWCDEYCRAVEKIIEERFAEWQKLCGEENAVQPFIDESNFKELLPDWQGARHCRISKRIIKDGCTVGFCCREEPDSDDTGWDSGWYFDAGDEDEVYAGEDAEYGIYDLNTICNLYPELLPLLNSPYGTAFERNKRGRLVEIKDEEE